Protein 5NTH (pdb70)

InterPro domains:
  IPR000819 Peptidase M17, leucyl aminopeptidase, C-terminal [PF00883] (215-531)
  IPR000819 Peptidase M17, leucyl aminopeptidase, C-terminal [PS00631] (386-393)
  IPR011356 Peptidase M17, leucine aminopeptidase/peptidase B [PR00481] (293-310)
  IPR011356 Peptidase M17, leucine aminopeptidase/peptidase B [PR00481] (382-402)
  IPR011356 Peptidase M17, leucine aminopeptidase/peptidase B [PR00481] (413-428)
  IPR011356 Peptidase M17, leucine aminopeptidase/peptidase B [PTHR11963] (51-537)
  IPR011356 Peptidase M17, leucine aminopeptidase/peptidase B [cd00433] (203-535)
  IPR041417 Probable aminopeptidase NPEPL1, N-terminal [PF18295] (46-168)

Nearest PDB structures (foldseek):
  5nth-assembly1_A  TM=1.002E+00  e=0.000E+00  Leishmania major
  5nsq-assembly1_F  TM=9.564E-01  e=1.082E-72  Trypanosoma brucei brucei TREU927
  5ntd-assembly1_G-2  TM=9.538E-01  e=1.295E-72  Trypanosoma brucei brucei
  5nsk-assembly1_E  TM=9.509E-01  e=1.668E-68  Trypanosoma brucei brucei TREU927
  5nsk-assembly1_F  TM=9.500E-01  e=1.237E-68  Trypanosoma brucei brucei TREU927

Radius of gyration: 23.36 Å; Cα contacts (8 Å, |Δi|>4): 1285; chains: 1; bounding box: 75×54×53 Å

Solvent-accessible surface area: 20310 Å² total; per-residue (Å²): 102,33,103,88,16,90,28,30,166,42,150,121,82,6,83,38,2,23,42,0,6,94,24,0,16,94,6,148,19,18,6,61,19,41,9,54,74,144,34,99,89,3,10,19,20,2,0,2,1,0,45,42,88,35,1,119,76,104,77,13,116,96,17,58,0,59,15,115,41,0,25,79,2,10,129,166,1,56,50,49,46,62,31,126,38,106,4,71,6,86,32,105,96,52,160,1,42,0,12,0,11,2,14,44,85,113,60,73,216,41,23,2,80,35,43,1,36,16,1,14,125,5,1,52,65,7,9,76,55,21,119,148,61,48,56,1,8,0,7,3,15,5,88,40,15,1,4,4,0,0,0,2,0,0,0,42,12,3,66,41,11,40,24,53,164,106,41,21,44,125,136,12,48,39,97,69,26,14,32,0,25,0,2,5,51,20,88,3,1,62,61,81,82,117,47,113,62,46,32,12,9,32,48,0,0,67,9,0,0,14,0,0,12,1,2,8,2,0,1,12,2,27,29,98,16,3,8,1,7,0,0,14,51,0,0,35,40,1,6,88,100,6,59,19,90,76,58,60,13,76,11,93,41,0,134,90,124,34,5,17,0,0,35,10,2,2,76,27,13,152,29,42,3,4,3,0,3,0,23,28,136,9,100,75,40,56,121,76,19,39,24,8,0,0,0,0,4,0,0,2,46,3,7,0,0,79,26,92,36,84,87,89,123,43,97,77,35,68,7,7,1,1,0,0,0,0,0,0,0,0,0,0,0,0,0,51,0,11,107,64,97,64,98,20,1,32,56,1,20,7,1,0,0,0,0,0,0,0,45,0,16,79,24,120,125,3,4,126,55,101,40,77,14,88,3,55,33,49,75,23,0,16,0,59,58,0,40,17,0,2,22,0,0,0,0,0,0,0,47,17,0,0,17,79,13,124,18,56,2,70,20,0,0,0,0,0,6,21,19,42,36,0,20,138,61,20,35,63,130,36,0,0,0,0,4,41,56,69,62,9,40,136,82,0,31,58,5,0,41,63,0,7,2,13,2,96,39,20,104,79,19,37,114,142,5,100,104,25,3,132,19,118,86,19,90,9,39,0,28,32,89,52,98,117,22,44,28,4,2,4,0,0,11,0,0,26,48,0,31,12,184,112,17,105,29,31,2,0,0,0,0,0,23,106,8,4,21,91,153,74,17,1,18,3,11,0,0,0,0,0,0,9,22,6,50,71,121

Foldseek 3Di:
DLVVFPADPDPVLSVLLVLLLVCLQPFFFQEAEDEQVPQQADFLEEEEEEALVQLLDPVVCPRQFDDVVVVVQNVPADAADKDWDWDCTPRDHDIHIYMYGHHHDDDDPQAFPRPLVSLLVRLLVRQPPAFFATEYEYEYEDDPLQLQSVLQSNLLNHQAQADPPPNCSVVSSGDDGYHYYYYYPDRQQPVQDADVHHGHHRVLSRLLSRLLRSLQVQLQDACSNNAQSSVVVSLVSLCVVLVWDKDKQWAVSCVVLFQFLLNQQFVPDSGTWMKMKTKDFQPLADPQAFEEEEEEEQACAQQFAVPGDDPVVRPSSNNQRNQVSLQSSLVSSQSVQSVVDSPQLNNHGMYMYIYGHHHRDYDDSHDDLQDWTQHSLRFIERENTSSQSRLRSLLNRQQCRQPVDPDHGQEYEYTGLGDPVQCVVPNQQAWEKAKPDVVLQVLLQVLCNSNVSGYDYFDHDLVQLCVQQDDPPTSGYSAGVDDPSRGVNNSVSSSVVSHDPNHDHMYIYINNNRNQADPSGGRSRNSSSSNSSSSPD

CATH classification: 3.40.50.10590 (+1 more: 3.40.630.10)

Secondary structure (DSSP, 8-state):
-TTT--S-S-HHHHHHHHHHHHHHHT---SEEE--GGG-----SEEEEEE-HHHHHSGGGGGSTT--HHHHHHHHH--TT-EEEEEE--TTSSS-EEEEEEEPPS---TTS-TT-HHHHHHHHHHHGGGPPTT--EEEEEE--TT-HHHHHHHHHTTSPPSB--GGGGGGGTTB---S-EEEEES--HHHH---BTTB---HHHHHHHHHHHHHHHHHHHS-TTTS-HHHHHHHHHHHHHHHT-EEEEEETHHHHHTT-HHHHHHHTTSSSPPEEEEEEEE-TT--TT-EEEEEEEEEEEEE--TTSPPPHHHHTTGGGGGHHHHHHHHHHHHHHHHHHH-TTTTTTEEEEEEEEEEEEE--STT---TT-EEE-TTS-EEE-S-TT--HHHHHHHHHHHHHHTSSS--SEEEEEE---SHHHHHHTTTSEEEEESSHHHHHHHHHHHHHHS--EEE----HHHHHTTS--SSSSEESS-SSSSS-HHHHHHHHHHTTS-TT--S-EEEEE-TTTTEETTEE--TTHHHHHHHHH--

Structure (mmCIF, N/CA/C/O backbone):
data_5NTH
#
_entry.id   5NTH
#
_cell.length_a   116.439
_cell.length_b   116.439
_cell.length_c   91.491
_cell.angle_alpha   90.00
_cell.angle_beta   90.00
_cell.angle_gamma   120.00
#
_symmetry.space_group_name_H-M   'P 3 2 1'
#
loop_
_entity.id
_entity.type
_entity.pdbx_description
1 polymer 'Putative aminopeptidase'
2 non-polymer 'BICARBONATE ION'
3 non-polymer 'MANGANESE (II) ION'
4 non-polymer ACTINONIN
5 water water
#
loop_
_atom_site.group_PDB
_atom_site.id
_atom_site.type_symbol
_atom_site.label_atom_id
_atom_site.label_alt_id
_atom_site.label_comp_id
_atom_site.label_asym_id
_atom_site.label_entity_id
_atom_site.label_seq_id
_atom_site.pdbx_PDB_ins_code
_atom_site.Cartn_x
_atom_site.Cartn_y
_atom_site.Cartn_z
_atom_site.occupancy
_atom_site.B_iso_or_equiv
_atom_site.auth_seq_id
_atom_site.auth_comp_id
_atom_site.auth_asym_id
_atom_site.auth_atom_id
_atom_site.pdbx_PDB_model_num
ATOM 1 N N . SER A 1 2 ? -34.823 94.874 1.444 1.00 76.33 3 SER A N 1
ATOM 2 C CA . SER A 1 2 ? -34.832 94.404 2.875 1.00 75.89 3 SER A CA 1
ATOM 3 C C . SER A 1 2 ? -35.843 95.194 3.689 1.00 77.59 3 SER A C 1
ATOM 4 O O . SER A 1 2 ? -36.760 94.611 4.272 1.00 76.70 3 SER A O 1
ATOM 7 N N . ALA A 1 3 ? -35.633 96.517 3.723 1.00 80.60 4 ALA A N 1
ATOM 8 C CA . ALA A 1 3 ? -36.566 97.499 4.324 1.00 78.32 4 ALA A CA 1
ATOM 9 C C . ALA A 1 3 ? -37.887 97.674 3.513 1.00 76.69 4 ALA A C 1
ATOM 10 O O . ALA A 1 3 ? -38.926 98.095 4.057 1.00 72.99 4 ALA A O 1
ATOM 12 N N . MET A 1 4 ? -37.823 97.344 2.221 1.00 76.50 5 MET A N 1
ATOM 13 C CA . MET A 1 4 ? -38.984 97.275 1.329 1.00 75.18 5 MET A CA 1
ATOM 14 C C . MET A 1 4 ? -39.643 95.867 1.284 1.00 73.55 5 MET A C 1
ATOM 15 O O . MET A 1 4 ? -40.844 95.760 1.006 1.00 73.12 5 MET A O 1
ATOM 17 N N . LYS A 1 5 ? -38.871 94.796 1.531 1.00 71.74 6 LYS A N 1
ATOM 18 C CA . LYS A 1 5 ? -39.438 93.418 1.633 1.00 71.23 6 LYS A CA 1
ATOM 19 C C . LYS A 1 5 ? -40.462 93.359 2.785 1.00 67.33 6 LYS A C 1
ATOM 20 O O . LYS A 1 5 ? -41.626 92.985 2.591 1.00 65.63 6 LYS A O 1
ATOM 22 N N . ARG A 1 6 ? -40.000 93.811 3.952 1.00 61.87 7 ARG A N 1
ATOM 23 C CA . ARG A 1 6 ? -40.736 93.814 5.219 1.00 54.98 7 ARG A CA 1
ATOM 24 C C . ARG A 1 6 ? -42.145 94.434 5.191 1.00 53.11 7 ARG A C 1
ATOM 25 O O . ARG A 1 6 ? -42.297 95.614 4.860 1.00 48.40 7 ARG A O 1
ATOM 33 N N . PRO A 1 7 ? -43.172 93.635 5.558 1.00 52.97 8 PRO A N 1
ATOM 34 C CA . PRO A 1 7 ? -44.530 94.181 5.710 1.00 51.57 8 PRO A CA 1
ATOM 35 C C . PRO A 1 7 ? -44.742 94.712 7.135 1.00 49.53 8 PRO A C 1
ATOM 36 O O . PRO A 1 7 ? -45.399 94.057 7.960 1.00 50.47 8 PRO A O 1
ATOM 40 N N . ARG A 1 8 ? -44.165 95.880 7.418 1.00 47.45 9 ARG A N 1
ATOM 41 C CA . ARG A 1 8 ? -44.212 96.472 8.775 1.00 45.99 9 ARG A CA 1
ATOM 42 C C . ARG A 1 8 ? -44.834 97.886 8.815 1.00 45.42 9 ARG A C 1
ATOM 43 O O . ARG A 1 8 ? -46.067 98.013 8.819 1.00 44.10 9 ARG A O 1
ATOM 51 N N . SER A 1 9 ? -44.007 98.937 8.870 1.00 47.42 10 SER A N 1
ATOM 52 C CA . SER A 1 9 ? -44.517 100.316 8.940 1.00 48.76 10 SER A CA 1
ATOM 53 C C . SER A 1 9 ? -44.609 100.950 7.550 1.00 53.13 10 SER A C 1
ATOM 54 O O . SER A 1 9 ? -44.052 100.449 6.561 1.00 50.36 10 SER A O 1
ATOM 57 N N . ASN A 1 10 ? -45.312 102.084 7.535 1.00 61.82 11 ASN A N 1
ATOM 58 C CA . ASN A 1 10 ? -45.564 102.931 6.363 1.00 61.42 11 ASN A CA 1
ATOM 59 C C . ASN A 1 10 ? -44.438 103.983 6.124 1.00 56.83 11 ASN A C 1
ATOM 60 O O . ASN A 1 10 ? -44.679 105.029 5.526 1.00 57.72 11 ASN A O 1
ATOM 65 N N . SER A 1 11 ? -43.214 103.682 6.567 1.00 52.28 12 SER A N 1
ATOM 66 C CA . SER A 1 11 ? -42.162 104.692 6.783 1.00 52.04 12 SER A CA 1
ATOM 67 C C . SER A 1 11 ? -40.716 104.223 6.470 1.00 53.46 12 SER A C 1
ATOM 68 O O . SER A 1 11 ? -40.201 103.285 7.073 1.00 54.87 12 SER A O 1
ATOM 71 N N . ILE A 1 12 ? -40.057 104.948 5.575 1.00 52.78 13 ILE A N 1
ATOM 72 C CA . ILE A 1 12 ? -38.715 104.612 5.091 1.00 53.64 13 ILE A CA 1
ATOM 73 C C . ILE A 1 12 ? -37.694 104.657 6.242 1.00 50.70 13 ILE A C 1
ATOM 74 O O . ILE A 1 12 ? -36.828 103.791 6.363 1.00 47.61 13 ILE A O 1
ATOM 79 N N . VAL A 1 13 ? -37.818 105.673 7.084 1.00 49.05 14 VAL A N 1
ATOM 80 C CA . VAL A 1 13 ? -36.840 105.941 8.146 1.00 50.54 14 VAL A CA 1
ATOM 81 C C . VAL A 1 13 ? -36.904 104.878 9.231 1.00 49.32 14 VAL A C 1
ATOM 82 O O . VAL A 1 13 ? -35.886 104.308 9.624 1.00 48.12 14 VAL A O 1
ATOM 86 N N . GLU A 1 14 ? -38.112 104.652 9.733 1.00 49.66 15 GLU A N 1
ATOM 87 C CA . GLU A 1 14 ? -38.365 103.640 10.752 1.00 47.71 15 GLU A CA 1
ATOM 88 C C . GLU A 1 14 ? -37.887 102.282 10.219 1.00 46.16 15 GLU A C 1
ATOM 89 O O . GLU A 1 14 ? -37.194 101.545 10.922 1.00 46.42 15 GLU A O 1
ATOM 95 N N . GLU A 1 15 ? -38.212 101.990 8.958 1.00 43.51 16 GLU A N 1
ATOM 96 C CA . GLU A 1 15 ? -37.871 100.708 8.362 1.00 41.37 16 GLU A CA 1
ATOM 97 C C . GLU A 1 15 ? -36.398 100.544 8.120 1.00 40.54 16 GLU A C 1
ATOM 98 O O . GLU A 1 15 ? -35.900 99.425 8.159 1.00 42.59 16 GLU A O 1
ATOM 104 N N . THR A 1 16 ? -35.706 101.641 7.843 1.00 39.87 17 THR A N 1
ATOM 105 C CA . THR A 1 16 ? -34.256 101.614 7.632 1.00 39.36 17 THR A CA 1
ATOM 106 C C . THR A 1 16 ? -33.569 101.284 8.947 1.00 38.74 17 THR A C 1
ATOM 107 O O . THR A 1 16 ? -32.647 100.488 8.977 1.00 38.65 17 THR A O 1
ATOM 111 N N . ALA A 1 17 ? -34.031 101.889 10.035 1.00 38.84 18 ALA A N 1
ATOM 112 C CA . ALA A 1 17 ? -33.459 101.614 11.351 1.00 39.00 18 ALA A CA 1
ATOM 113 C C . ALA A 1 17 ? -33.789 100.221 11.880 1.00 39.17 18 ALA A C 1
ATOM 114 O O . ALA A 1 17 ? -32.987 99.680 12.624 1.00 40.01 18 ALA A O 1
ATOM 116 N N . VAL A 1 18 ? -34.949 99.650 11.540 1.00 39.41 19 VAL A N 1
ATOM 117 C CA . VAL A 1 18 ? -35.248 98.272 11.972 1.00 40.18 19 VAL A CA 1
ATOM 118 C C . VAL A 1 18 ? -34.319 97.306 11.241 1.00 39.66 19 VAL A C 1
ATOM 119 O O . VAL A 1 18 ? -33.865 96.328 11.839 1.00 40.35 19 VAL A O 1
ATOM 123 N N . SER A 1 19 ? -34.014 97.594 9.969 1.00 39.09 20 SER A N 1
ATOM 124 C CA . SER A 1 19 ? -33.084 96.743 9.167 1.00 38.17 20 SER A CA 1
ATOM 125 C C . SER A 1 19 ? -31.696 96.637 9.805 1.00 36.05 20 SER A C 1
ATOM 126 O O . SER A 1 19 ? -31.077 95.574 9.781 1.00 37.01 20 SER A O 1
ATOM 129 N N . ALA A 1 20 ? -31.251 97.736 10.395 1.00 34.18 21 ALA A N 1
ATOM 130 C CA . ALA A 1 20 ? -30.011 97.782 11.170 1.00 34.05 21 ALA A CA 1
ATOM 131 C C . ALA A 1 20 ? -30.129 97.072 12.503 1.00 33.38 21 ALA A C 1
ATOM 132 O O . ALA A 1 20 ? -29.191 96.387 12.909 1.00 37.09 21 ALA A O 1
ATOM 134 N N . TYR A 1 21 ? -31.245 97.257 13.199 1.00 31.54 22 TYR A N 1
ATOM 135 C CA . TYR A 1 21 ? -31.498 96.524 14.445 1.00 30.88 22 TYR A CA 1
ATOM 136 C C . TYR A 1 21 ? -31.477 95.015 14.198 1.00 32.31 22 TYR A C 1
ATOM 137 O O . TYR A 1 21 ? -30.936 94.248 15.006 1.00 33.76 22 TYR A O 1
ATOM 146 N N . VAL A 1 22 ? -32.063 94.592 13.084 1.00 32.97 23 VAL A N 1
ATOM 147 C CA . VAL A 1 22 ? -32.071 93.177 12.727 1.00 32.75 23 VAL A CA 1
ATOM 148 C C . VAL A 1 22 ? -30.637 92.693 12.617 1.00 33.16 23 VAL A C 1
ATOM 149 O O . VAL A 1 22 ? -30.269 91.712 13.256 1.00 33.14 23 VAL A O 1
ATOM 153 N N . GLN A 1 23 ? -29.816 93.422 11.866 1.00 33.23 24 GLN A N 1
ATOM 154 C CA . GLN A 1 23 ? -28.403 93.049 11.692 1.00 33.45 24 GLN A CA 1
ATOM 155 C C . GLN A 1 23 ? -27.650 92.859 12.987 1.00 32.35 24 GLN A C 1
ATOM 156 O O . GLN A 1 23 ? -26.831 91.934 13.104 1.00 32.64 24 GLN A O 1
ATOM 162 N N . THR A 1 24 ? -27.917 93.720 13.956 1.00 31.36 25 THR A N 1
ATOM 163 C CA . THR A 1 24 ? -27.168 93.657 15.206 1.00 31.54 25 THR A CA 1
ATOM 164 C C . THR A 1 24 ? -27.551 92.376 15.918 1.00 31.91 25 THR A C 1
ATOM 165 O O . THR A 1 24 ? -26.728 91.767 16.602 1.00 33.29 25 THR A O 1
ATOM 169 N N . CYS A 1 25 ? -28.807 91.979 15.730 1.00 31.99 26 CYS A N 1
ATOM 170 C CA . CYS A 1 25 ? -29.337 90.729 16.260 1.00 32.09 26 CYS A CA 1
ATOM 171 C C . CYS A 1 25 ? -28.910 89.459 15.506 1.00 31.18 26 CYS A C 1
ATOM 172 O O . CYS A 1 25 ? -28.613 88.447 16.127 1.00 29.76 26 CYS A O 1
ATOM 175 N N . THR A 1 26 ? -28.909 89.508 14.179 1.00 31.40 27 THR A N 1
ATOM 176 C CA . THR A 1 26 ? -28.531 88.343 13.385 1.00 32.67 27 THR A CA 1
ATOM 177 C C . THR A 1 26 ? -27.018 88.057 13.337 1.00 32.38 27 THR A C 1
ATOM 178 O O . THR A 1 26 ? -26.652 86.921 13.189 1.00 33.50 27 THR A O 1
ATOM 182 N N . ASN A 1 27 ? -26.154 89.057 13.463 1.00 31.68 28 ASN A N 1
ATOM 183 C CA . ASN A 1 27 ? -24.711 88.806 13.570 1.00 32.10 28 ASN A CA 1
ATOM 184 C C . ASN A 1 27 ? -24.167 88.904 14.990 1.00 30.78 28 ASN A C 1
ATOM 185 O O . ASN A 1 27 ? -22.955 88.990 15.193 1.00 30.56 28 ASN A O 1
ATOM 190 N N . PHE A 1 28 ? -25.043 88.872 15.982 1.00 29.29 29 PHE A N 1
ATOM 191 C CA . PHE A 1 28 ? -24.625 89.107 17.353 1.00 27.70 29 PHE A CA 1
ATOM 192 C C . PHE A 1 28 ? -23.495 88.185 17.798 1.00 28.99 29 PHE A C 1
ATOM 193 O O . PHE A 1 28 ? -23.549 86.990 17.555 1.00 29.78 29 PHE A O 1
ATOM 201 N N . LYS A 1 29 ? -22.489 88.748 18.456 1.00 30.52 30 LYS A N 1
ATOM 202 C CA . LYS A 1 29 ? -21.526 87.968 19.218 1.00 32.69 30 LYS A CA 1
ATOM 203 C C . LYS A 1 29 ? -21.403 88.500 20.617 1.00 30.48 30 LYS A C 1
ATOM 204 O O . LYS A 1 29 ? -21.441 89.706 20.841 1.00 29.48 30 LYS A O 1
ATOM 210 N N . SER A 1 30 ? -21.197 87.608 21.575 1.00 28.37 31 SER A N 1
ATOM 211 C CA . SER A 1 30 ? -20.956 88.072 22.925 1.00 27.00 31 SER A CA 1
ATOM 212 C C . SER A 1 30 ? -19.675 88.905 22.933 1.00 27.04 31 SER A C 1
ATOM 213 O O . SER A 1 30 ? -18.970 89.017 21.925 1.00 26.16 31 SER A O 1
ATOM 216 N N . ASN A 1 31 ? -19.388 89.495 24.076 1.00 26.91 32 ASN A N 1
ATOM 217 C CA . ASN A 1 31 ? -18.147 90.210 24.245 1.00 27.77 32 ASN A CA 1
ATOM 218 C C . ASN A 1 31 ? -17.376 89.589 25.357 1.00 27.09 32 ASN A C 1
ATOM 219 O O . ASN A 1 31 ? -16.719 90.284 26.135 1.00 25.90 32 ASN A O 1
ATOM 224 N N . VAL A 1 32 ? -17.502 88.269 25.436 1.00 27.47 33 VAL A N 1
ATOM 225 C CA . VAL A 1 32 ? -16.788 87.474 26.401 1.00 27.39 33 VAL A CA 1
ATOM 226 C C . VAL A 1 32 ? -15.815 86.549 25.673 1.00 27.47 33 VAL A C 1
ATOM 227 O O . VAL A 1 32 ? -16.135 85.930 24.648 1.00 27.40 33 VAL A O 1
ATOM 231 N N . THR A 1 33 ? -14.611 86.477 26.220 1.00 27.08 34 THR A N 1
ATOM 232 C CA . THR A 1 33 ? -13.600 85.570 25.745 1.00 26.29 34 THR A CA 1
ATOM 233 C C . THR A 1 33 ? -13.088 84.776 26.923 1.00 25.93 34 THR A C 1
ATOM 234 O O . THR A 1 33 ? -13.265 85.152 28.094 1.00 24.63 34 THR A O 1
ATOM 238 N N . PHE A 1 34 ? -12.429 83.677 26.609 1.00 26.02 35 PHE A N 1
ATOM 239 C CA . PHE A 1 34 ? -11.783 82.909 27.642 1.00 26.63 35 PHE A CA 1
ATOM 240 C C . PHE A 1 34 ? -10.314 82.760 27.278 1.00 27.74 35 PHE A C 1
ATOM 241 O O . PHE A 1 34 ? -9.959 82.679 26.101 1.00 28.20 35 PHE A O 1
ATOM 249 N N . THR A 1 35 ? -9.462 82.732 28.292 1.00 28.10 36 THR A N 1
ATOM 250 C CA . THR A 1 35 ? -8.026 82.569 28.090 1.00 27.74 36 THR A CA 1
ATOM 251 C C . THR A 1 35 ? -7.547 81.485 29.034 1.00 27.49 36 THR A C 1
ATOM 252 O O . THR A 1 35 ? -7.893 81.477 30.211 1.00 28.63 36 THR A O 1
ATOM 256 N N . ASP A 1 36 ? -6.721 80.587 28.528 1.00 26.50 37 ASP A N 1
ATOM 257 C CA . ASP A 1 36 ? -6.265 79.458 29.310 1.00 25.98 37 ASP A CA 1
ATOM 258 C C . ASP A 1 36 ? -5.342 79.977 30.416 1.00 25.80 37 ASP A C 1
ATOM 259 O O . ASP A 1 36 ? -4.355 80.608 30.107 1.00 25.79 37 ASP A O 1
ATOM 264 N N . ILE A 1 37 ? -5.648 79.741 31.692 1.00 26.24 38 ILE A N 1
ATOM 265 C CA . ILE A 1 37 ? -4.859 80.364 32.787 1.00 27.06 38 ILE A CA 1
ATOM 266 C C . ILE A 1 37 ? -3.374 80.062 32.682 1.00 28.76 38 ILE A C 1
ATOM 267 O O . ILE A 1 37 ? -2.526 80.828 33.159 1.00 30.69 38 ILE A O 1
ATOM 272 N N . SER A 1 38 ? -3.045 78.938 32.060 1.00 29.73 39 SER A N 1
ATOM 273 C CA . SER A 1 38 ? -1.645 78.567 31.911 1.00 29.78 39 SER A CA 1
ATOM 274 C C . SER A 1 38 ? -0.922 79.385 30.806 1.00 29.56 39 SER A C 1
ATOM 275 O O . SER A 1 38 ? 0.291 79.229 30.642 1.00 28.83 39 SER A O 1
ATOM 278 N N . LYS A 1 39 ? -1.650 80.229 30.069 1.00 29.23 40 LYS A N 1
ATOM 279 C CA . LYS A 1 39 ? -1.079 81.051 28.981 1.00 29.71 40 LYS A CA 1
ATOM 280 C C . LYS A 1 39 ? -1.331 82.570 29.069 1.00 29.21 40 LYS A C 1
ATOM 281 O O . LYS A 1 39 ? -1.256 83.276 28.059 1.00 26.69 40 LYS A O 1
ATOM 287 N N . VAL A 1 40 ? -1.605 83.054 30.281 1.00 30.14 41 VAL A N 1
ATOM 288 C CA . VAL A 1 40 ? -1.723 84.478 30.550 1.00 30.66 41 VAL A CA 1
ATOM 289 C C . VAL A 1 40 ? -0.338 85.077 30.445 1.00 30.50 41 VAL A C 1
ATOM 290 O O . VAL A 1 40 ? 0.554 84.687 31.196 1.00 29.95 41 VAL A O 1
ATOM 294 N N . SER A 1 41 ? -0.194 86.020 29.514 1.00 31.09 42 SER A N 1
ATOM 295 C CA . SER A 1 41 ? 1.054 86.799 29.291 1.00 31.80 42 SER A CA 1
ATOM 296 C C . SER A 1 41 ? 0.853 88.311 29.454 1.00 32.64 42 SER A C 1
ATOM 297 O O . SER A 1 41 ? 1.802 89.048 29.691 1.00 32.73 42 SER A O 1
ATOM 300 N N . CYS A 1 42 ? -0.369 88.790 29.318 1.00 34.51 43 CYS A N 1
ATOM 301 C CA . CYS A 1 42 ? -0.633 90.158 29.689 1.00 36.72 43 CYS A CA 1
ATOM 302 C C . CYS A 1 42 ? -1.842 90.321 30.613 1.00 33.96 43 CYS A C 1
ATOM 303 O O . CYS A 1 42 ? -2.674 89.443 30.755 1.00 32.31 43 CYS A O 1
ATOM 306 N N . VAL A 1 43 ? -1.888 91.470 31.268 1.00 32.58 44 VAL A N 1
ATOM 307 C CA . VAL A 1 43 ? -2.940 91.788 32.215 1.00 30.89 44 VAL A CA 1
ATOM 308 C C . VAL A 1 43 ? -3.659 93.026 31.755 1.00 28.65 44 VAL A C 1
ATOM 309 O O . VAL A 1 43 ? -3.055 93.985 31.305 1.00 28.74 44 VAL A O 1
ATOM 313 N N . ALA A 1 44 ? -4.965 93.005 31.933 1.00 27.19 45 ALA A N 1
ATOM 314 C CA . ALA A 1 44 ? -5.833 94.020 31.411 1.00 25.86 45 ALA A CA 1
ATOM 315 C C . ALA A 1 44 ? -5.791 95.259 32.275 1.00 25.23 45 ALA A C 1
ATOM 316 O O . ALA A 1 44 ? -5.324 95.226 33.430 1.00 24.40 45 ALA A O 1
ATOM 318 N N . TYR A 1 45 ? -6.340 96.330 31.693 1.00 24.67 46 TYR A N 1
ATOM 319 C CA . TYR A 1 45 ? -6.436 97.611 32.326 1.00 24.33 46 TYR A CA 1
ATOM 320 C C . TYR A 1 45 ? -7.171 97.429 33.672 1.00 25.03 46 TYR A C 1
ATOM 321 O O . TYR A 1 45 ? -6.824 98.037 34.671 1.00 25.09 46 TYR A O 1
ATOM 323 N N . HIS A 1 46 ? -8.172 96.541 33.691 1.00 25.74 47 HIS A N 1
ATOM 324 C CA . HIS A 1 46 ? -8.958 96.213 34.908 1.00 25.64 47 HIS A CA 1
ATOM 325 C C . HIS A 1 46 ? -8.993 94.707 35.142 1.00 24.50 47 HIS A C 1
ATOM 326 O O . HIS A 1 46 ? -9.052 93.918 34.183 1.00 23.51 47 HIS A O 1
ATOM 333 N N . VAL A 1 47 ? -8.964 94.331 36.424 1.00 23.59 48 VAL A N 1
ATOM 334 C CA . VAL A 1 47 ? -8.908 92.948 36.830 1.00 22.87 48 VAL A CA 1
ATOM 335 C C . VAL A 1 47 ? -9.870 92.713 37.974 1.00 23.12 48 VAL A C 1
ATOM 336 O O . VAL A 1 47 ? -9.892 93.467 38.924 1.00 23.25 48 VAL A O 1
ATOM 340 N N . LEU A 1 48 ? -10.635 91.633 37.869 1.00 23.84 49 LEU A N 1
ATOM 341 C CA . LEU A 1 48 ? -11.476 91.161 38.932 1.00 24.75 49 LEU A CA 1
ATOM 342 C C . LEU A 1 48 ? -11.060 89.742 39.334 1.00 25.50 49 LEU A C 1
ATOM 343 O O . LEU A 1 48 ? -10.875 88.855 38.488 1.00 25.52 49 LEU A O 1
ATOM 348 N N . LEU A 1 49 ? -10.968 89.538 40.638 1.00 25.91 50 LEU A N 1
ATOM 349 C CA . LEU A 1 49 ? -10.645 88.263 41.193 1.00 26.40 50 LEU A CA 1
ATOM 350 C C . LEU A 1 49 ? -11.774 87.892 42.120 1.00 26.90 50 LEU A C 1
ATOM 351 O O . LEU A 1 49 ? -12.117 88.658 43.030 1.00 26.75 50 LEU A O 1
ATOM 356 N N . VAL A 1 50 ? -12.348 86.712 41.895 1.00 27.08 51 VAL A N 1
ATOM 357 C CA . VAL A 1 50 ? -13.541 86.325 42.604 1.00 26.83 51 VAL A CA 1
ATOM 358 C C . VAL A 1 50 ? -13.511 84.847 42.850 1.00 27.06 51 VAL A C 1
ATOM 359 O O . VAL A 1 50 ? -13.304 84.048 41.925 1.00 26.89 51 VAL A O 1
ATOM 363 N N . GLY A 1 51 ? -13.723 84.494 44.113 1.00 27.34 52 GLY A N 1
ATOM 364 C CA . GLY A 1 51 ? -13.778 83.106 44.497 1.00 27.40 52 GLY A CA 1
ATOM 365 C C . GLY A 1 51 ? -14.103 82.925 45.952 1.00 28.11 52 GLY A C 1
ATOM 366 O O . GLY A 1 51 ? -14.107 83.875 46.728 1.00 27.62 52 GLY A O 1
ATOM 367 N N . ALA A 1 52 ? -14.403 81.678 46.296 1.00 29.96 53 ALA A N 1
ATOM 368 C CA . ALA A 1 52 ? -14.454 81.208 47.678 1.00 31.19 53 ALA A CA 1
ATOM 369 C C . ALA A 1 52 ? -13.275 81.752 48.461 1.00 31.82 53 ALA A C 1
ATOM 370 O O . ALA A 1 52 ? -12.154 81.725 47.962 1.00 30.75 53 ALA A O 1
ATOM 372 N N . LEU A 1 53 ? -13.512 82.188 49.689 1.00 34.04 54 LEU A N 1
ATOM 373 C CA . LEU A 1 53 ? -12.419 82.662 50.530 1.00 36.80 54 LEU A CA 1
ATOM 374 C C . LEU A 1 53 ? -11.244 81.680 50.688 1.00 38.40 54 LEU A C 1
ATOM 375 O O . LEU A 1 53 ? -10.094 82.107 50.551 1.00 40.18 54 LEU A O 1
ATOM 380 N N . GLU A 1 54 ? -11.505 80.393 50.954 1.00 38.60 55 GLU A N 1
ATOM 381 C CA . GLU A 1 54 ? -10.409 79.381 50.957 1.00 38.37 55 GLU A CA 1
ATOM 382 C C . GLU A 1 54 ? -9.523 79.533 49.711 1.00 37.75 55 GLU A C 1
ATOM 383 O O . GLU A 1 54 ? -8.315 79.678 49.825 1.00 36.73 55 GLU A O 1
ATOM 385 N N . GLN A 1 55 ? -10.150 79.537 48.533 1.00 39.01 56 GLN A N 1
ATOM 386 C CA . GLN A 1 55 ? -9.421 79.458 47.266 1.00 39.17 56 GLN A CA 1
ATOM 387 C C . GLN A 1 55 ? -8.658 80.753 47.027 1.00 41.14 56 GLN A C 1
ATOM 388 O O . GLN A 1 55 ? -7.532 80.723 46.524 1.00 44.42 56 GLN A O 1
ATOM 390 N N . LEU A 1 56 ? -9.237 81.886 47.428 1.00 40.04 57 LEU A N 1
ATOM 391 C CA . LEU A 1 56 ? -8.548 83.164 47.285 1.00 38.77 57 LEU A CA 1
ATOM 392 C C . LEU A 1 56 ? -7.280 83.270 48.109 1.00 40.04 57 LEU A C 1
ATOM 393 O O . LEU A 1 56 ? -6.339 83.918 47.673 1.00 38.87 57 LEU A O 1
ATOM 398 N N . ARG A 1 57 ? -7.263 82.658 49.290 1.00 42.89 58 ARG A N 1
ATOM 399 C CA . ARG A 1 57 ? -6.116 82.775 50.220 1.00 46.47 58 ARG A CA 1
ATOM 400 C C . ARG A 1 57 ? -5.007 81.742 50.006 1.00 47.42 58 ARG A C 1
ATOM 401 O O . ARG A 1 57 ? -3.940 81.807 50.651 1.00 43.66 58 ARG A O 1
ATOM 409 N N . ASP A 1 58 ? -5.280 80.804 49.102 1.00 48.67 59 ASP A N 1
ATOM 410 C CA . ASP A 1 58 ? -4.313 79.816 48.653 1.00 51.87 59 ASP A CA 1
ATOM 411 C C . ASP A 1 58 ? -3.064 80.469 48.062 1.00 54.34 59 ASP A C 1
ATOM 412 O O . ASP A 1 58 ? -3.142 81.546 47.459 1.00 49.03 59 ASP A O 1
ATOM 417 N N . ASN A 1 59 ? -1.932 79.783 48.240 1.00 58.62 60 ASN A N 1
ATOM 418 C CA . ASN A 1 59 ? -0.628 80.200 47.690 1.00 61.94 60 ASN A CA 1
ATOM 419 C C . ASN A 1 59 ? -0.501 79.955 46.191 1.00 59.17 60 ASN A C 1
ATOM 420 O O . ASN A 1 59 ? 0.356 80.534 45.535 1.00 59.81 60 ASN A O 1
ATOM 425 N N . SER A 1 60 ? -1.325 79.055 45.670 1.00 57.29 61 SER A N 1
ATOM 426 C CA . SER A 1 60 ? -1.522 78.887 44.222 1.00 57.36 61 SER A CA 1
ATOM 427 C C . SER A 1 60 ? -1.745 80.238 43.452 1.00 57.29 61 SER A C 1
ATOM 428 O O . SER A 1 60 ? -1.352 80.361 42.271 1.00 56.90 61 SER A O 1
ATOM 431 N N . LEU A 1 61 ? -2.358 81.230 44.116 1.00 51.36 62 LEU A N 1
ATOM 432 C CA . LEU A 1 61 ? -2.644 82.532 43.485 1.00 48.17 62 LEU A CA 1
ATOM 433 C C . LEU A 1 61 ? -1.465 83.446 43.293 1.00 46.57 62 LEU A C 1
ATOM 434 O O . LEU A 1 61 ? -1.532 84.322 42.441 1.00 46.65 62 LEU A O 1
ATOM 439 N N . LYS A 1 62 ? -0.379 83.242 44.031 1.00 43.03 63 LYS A N 1
ATOM 440 C CA . LYS A 1 62 ? 0.810 84.108 43.888 1.00 41.74 63 LYS A CA 1
ATOM 441 C C . LYS A 1 62 ? 1.436 84.069 42.473 1.00 37.85 63 LYS A C 1
ATOM 442 O O . LYS A 1 62 ? 2.236 84.928 42.109 1.00 37.31 63 LYS A O 1
ATOM 448 N N . SER A 1 63 ? 1.039 83.078 41.687 1.00 35.57 64 SER A N 1
ATOM 449 C CA . SER A 1 63 ? 1.451 82.909 40.292 1.00 34.64 64 SER A CA 1
ATOM 450 C C . SER A 1 63 ? 0.759 83.859 39.349 1.00 32.79 64 SER A C 1
ATOM 451 O O . SER A 1 63 ? 1.295 84.163 38.295 1.00 31.51 64 SER A O 1
ATOM 454 N N . VAL A 1 64 ? -0.465 84.270 39.674 1.00 31.37 65 VAL A N 1
ATOM 455 C CA . VAL A 1 64 ? -1.235 85.042 38.725 1.00 30.22 65 VAL A CA 1
ATOM 456 C C . VAL A 1 64 ? -0.407 86.300 38.487 1.00 29.68 65 VAL A C 1
ATOM 457 O O . VAL A 1 64 ? 0.238 86.834 39.384 1.00 27.52 65 VAL A O 1
ATOM 461 N N . LEU A 1 65 ? -0.455 86.756 37.255 1.00 30.55 66 LEU A N 1
ATOM 462 C CA . LEU A 1 65 ? 0.473 87.711 36.744 1.00 31.81 66 LEU A CA 1
ATOM 463 C C . LEU A 1 65 ? 0.261 89.135 37.266 1.00 33.06 66 LEU A C 1
ATOM 464 O O . LEU A 1 65 ? 1.067 90.034 36.998 1.00 37.67 66 LEU A O 1
ATOM 469 N N . PHE A 1 66 ? -0.809 89.361 38.020 1.00 31.30 67 PHE A N 1
ATOM 470 C CA . PHE A 1 66 ? -1.073 90.664 38.616 1.00 29.61 67 PHE A CA 1
ATOM 471 C C . PHE A 1 66 ? -0.822 90.589 40.122 1.00 29.87 67 PHE A C 1
ATOM 472 O O . PHE A 1 66 ? -1.236 91.477 40.873 1.00 29.14 67 PHE A O 1
ATOM 480 N N . TYR A 1 67 ? -0.146 89.541 40.585 1.00 31.54 68 TYR A N 1
ATOM 481 C CA . TYR A 1 67 ? 0.145 89.459 42.021 1.00 33.41 68 TYR A CA 1
ATOM 482 C C . TYR A 1 67 ? 1.156 90.521 42.284 1.00 34.77 68 TYR A C 1
ATOM 483 O O . TYR A 1 67 ? 2.015 90.770 41.447 1.00 35.45 68 TYR A O 1
ATOM 492 N N . CYS A 1 68 ? 1.006 91.171 43.425 1.00 36.43 69 CYS A N 1
ATOM 493 C CA . CYS A 1 68 ? 1.909 92.231 43.868 1.00 36.78 69 CYS A CA 1
ATOM 494 C C . CYS A 1 68 ? 1.488 92.565 45.298 1.00 36.79 69 CYS A C 1
ATOM 495 O O . CYS A 1 68 ? 0.496 92.013 45.790 1.00 36.21 69 CYS A O 1
ATOM 498 N N . PRO A 1 69 ? 2.256 93.420 45.992 1.00 38.17 70 PRO A N 1
ATOM 499 C CA . PRO A 1 69 ? 1.975 93.601 47.425 1.00 39.21 70 PRO A CA 1
ATOM 500 C C . PRO A 1 69 ? 0.608 94.228 47.752 1.00 38.76 70 PRO A C 1
ATOM 501 O O . PRO A 1 69 ? -0.016 93.803 48.721 1.00 41.34 70 PRO A O 1
ATOM 505 N N . ALA A 1 70 ? 0.151 95.205 46.963 1.00 36.07 71 ALA A N 1
ATOM 506 C CA . ALA A 1 70 ? -1.145 95.840 47.227 1.00 34.71 71 ALA A CA 1
ATOM 507 C C . ALA A 1 70 ? -2.263 94.814 47.050 1.00 34.31 71 ALA A C 1
ATOM 508 O O . ALA A 1 70 ? -3.254 94.812 47.796 1.00 33.71 71 ALA A O 1
ATOM 510 N N . VAL A 1 71 ? -2.081 93.927 46.074 1.00 32.74 72 VAL A N 1
ATOM 511 C CA . VAL A 1 71 ? -3.058 92.887 45.825 1.00 31.29 72 VAL A CA 1
ATOM 512 C C . VAL A 1 71 ? -3.027 91.915 46.970 1.00 30.61 72 VAL A C 1
ATOM 513 O O . VAL A 1 71 ? -4.053 91.504 47.450 1.00 30.68 72 VAL A O 1
ATOM 517 N N . ALA A 1 72 ? -1.839 91.558 47.409 1.00 30.92 73 ALA A N 1
ATOM 518 C CA . ALA A 1 72 ? -1.690 90.652 48.553 1.00 31.15 73 ALA A CA 1
ATOM 519 C C . ALA A 1 72 ? -2.434 91.205 49.761 1.00 30.72 73 ALA A C 1
ATOM 520 O O . ALA A 1 72 ? -3.070 90.459 50.500 1.00 30.52 73 ALA A O 1
ATOM 522 N N . GLU A 1 73 ? -2.360 92.520 49.926 1.00 30.29 74 GLU A N 1
ATOM 523 C CA . GLU A 1 73 ? -2.992 93.185 51.046 1.00 30.77 74 GLU A CA 1
ATOM 524 C C . GLU A 1 73 ? -4.511 93.145 50.923 1.00 30.42 74 GLU A C 1
ATOM 525 O O . GLU A 1 73 ? -5.237 92.967 51.917 1.00 30.27 74 GLU A O 1
ATOM 531 N N . ALA A 1 74 ? -4.992 93.325 49.708 1.00 29.90 75 ALA A N 1
ATOM 532 C CA . ALA A 1 74 ? -6.410 93.203 49.465 1.00 31.16 75 ALA A CA 1
ATOM 533 C C . ALA A 1 74 ? -6.926 91.805 49.878 1.00 32.43 75 ALA A C 1
ATOM 534 O O . ALA A 1 74 ? -8.029 91.680 50.411 1.00 31.73 75 ALA A O 1
ATOM 536 N N . LEU A 1 75 ? -6.102 90.769 49.667 1.00 33.13 76 LEU A N 1
ATOM 537 C CA . LEU A 1 75 ? -6.477 89.427 50.028 1.00 32.85 76 LEU A CA 1
ATOM 538 C C . LEU A 1 75 ? -6.452 89.215 51.523 1.00 34.90 76 LEU A C 1
ATOM 539 O O . LEU A 1 75 ? -7.226 88.387 52.003 1.00 38.91 76 LEU A O 1
ATOM 544 N N . GLN A 1 76 ? -5.633 89.965 52.270 1.00 35.15 77 GLN A N 1
ATOM 545 C CA . GLN A 1 76 ? -5.701 89.899 53.743 1.00 35.87 77 GLN A CA 1
ATOM 546 C C . GLN A 1 76 ? -6.988 90.513 54.276 1.00 35.81 77 GLN A C 1
ATOM 547 O O . GLN A 1 76 ? -7.406 90.171 55.392 1.00 35.42 77 GLN A O 1
ATOM 553 N N . ARG A 1 77 ? -7.597 91.418 53.504 1.00 34.85 78 ARG A N 1
ATOM 554 C CA . ARG A 1 77 ? -8.698 92.249 54.017 1.00 35.41 78 ARG A CA 1
ATOM 555 C C . ARG A 1 77 ? -10.081 91.825 53.603 1.00 35.75 78 ARG A C 1
ATOM 556 O O . ARG A 1 77 ? -11.053 92.143 54.286 1.00 37.21 78 ARG A O 1
ATOM 564 N N . VAL A 1 78 ? -10.177 91.196 52.442 1.00 36.25 79 VAL A N 1
ATOM 565 C CA . VAL A 1 78 ? -11.423 90.642 51.981 1.00 37.53 79 VAL A CA 1
ATOM 566 C C . VAL A 1 78 ? -11.880 89.621 53.036 1.00 37.75 79 VAL A C 1
ATOM 567 O O . VAL A 1 78 ? -11.072 88.844 53.546 1.00 38.29 79 VAL A O 1
ATOM 571 N N . LYS A 1 79 ? -13.153 89.708 53.406 1.00 37.30 80 LYS A N 1
ATOM 572 C CA . LYS A 1 79 ? -13.820 88.731 54.263 1.00 37.25 80 LYS A CA 1
ATOM 573 C C . LYS A 1 79 ? -14.926 88.068 53.390 1.00 37.50 80 LYS A C 1
ATOM 574 O O . LYS A 1 79 ? -15.311 88.645 52.350 1.00 38.72 80 LYS A O 1
ATOM 576 N N . ALA A 1 80 ? -15.421 86.884 53.774 1.00 35.53 81 ALA A N 1
ATOM 577 C CA . ALA A 1 80 ? -16.568 86.246 53.067 1.00 35.34 81 ALA A CA 1
ATOM 578 C C . ALA A 1 80 ? -17.690 87.225 52.750 1.00 34.92 81 ALA A C 1
ATOM 579 O O . ALA A 1 80 ? -18.242 87.859 53.660 1.00 34.39 81 ALA A O 1
ATOM 581 N N . GLY A 1 81 ? -17.996 87.361 51.457 1.00 36.24 82 GLY A N 1
ATOM 582 C CA . GLY A 1 81 ? -19.070 88.255 50.979 1.00 38.03 82 GLY A CA 1
ATOM 583 C C . GLY A 1 81 ? -18.710 89.691 50.644 1.00 38.94 82 GLY A C 1
ATOM 584 O O . GLY A 1 81 ? -19.495 90.386 50.027 1.00 40.15 82 GLY A O 1
ATOM 585 N N . SER A 1 82 ? -17.535 90.152 51.054 1.00 40.59 83 SER A N 1
ATOM 586 C CA . SER A 1 82 ? -17.182 91.569 50.886 1.00 41.50 83 SER A CA 1
ATOM 587 C C . SER A 1 82 ? -16.316 91.781 49.637 1.00 40.19 83 SER A C 1
ATOM 588 O O . SER A 1 82 ? -16.043 90.849 48.883 1.00 39.22 83 SER A O 1
ATOM 591 N N . THR A 1 83 ? -15.934 93.037 49.419 1.00 38.27 84 THR A N 1
ATOM 592 C CA . THR A 1 83 ? -15.120 93.429 48.294 1.00 36.71 84 THR A CA 1
ATOM 593 C C . THR A 1 83 ? -14.015 94.397 48.753 1.00 35.82 84 THR A C 1
ATOM 594 O O . THR A 1 83 ? -14.206 95.249 49.630 1.00 34.87 84 THR A O 1
ATOM 598 N N . VAL A 1 84 ? -12.852 94.241 48.138 1.00 34.33 85 VAL A N 1
ATOM 599 C CA . VAL A 1 84 ? -11.753 95.138 48.343 1.00 33.49 85 VAL A CA 1
ATOM 600 C C . VAL A 1 84 ? -11.209 95.524 46.983 1.00 34.70 85 VAL A C 1
ATOM 601 O O . VAL A 1 84 ? -11.044 94.694 46.095 1.00 34.75 85 VAL A O 1
ATOM 605 N N . LYS A 1 85 ? -10.947 96.811 46.838 1.00 37.05 86 LYS A N 1
ATOM 606 C CA . LYS A 1 85 ? -10.580 97.395 45.569 1.00 39.81 86 LYS A CA 1
ATOM 607 C C . LYS A 1 85 ? -9.378 98.305 45.731 1.00 37.73 86 LYS A C 1
ATOM 608 O O . LYS A 1 85 ? -9.240 98.975 46.745 1.00 38.06 86 LYS A O 1
ATOM 614 N N . THR A 1 86 ? -8.522 98.333 44.720 1.00 35.23 87 THR A N 1
ATOM 615 C CA . THR A 1 86 ? -7.300 99.102 44.780 1.00 32.77 87 THR A CA 1
ATOM 616 C C . THR A 1 86 ? -6.705 99.295 43.408 1.00 32.29 87 THR A C 1
ATOM 617 O O . THR A 1 86 ? -7.053 98.577 42.456 1.00 30.45 87 THR A O 1
ATOM 621 N N . LEU A 1 87 ? -5.795 100.260 43.317 1.00 32.58 88 LEU A N 1
ATOM 622 C CA . LEU A 1 87 ? -4.932 100.389 42.149 1.00 33.44 88 LEU A CA 1
ATOM 623 C C . LEU A 1 87 ? -3.643 99.702 42.494 1.00 34.06 88 LEU A C 1
ATOM 624 O O . LEU A 1 87 ? -3.280 99.600 43.668 1.00 33.54 88 LEU A O 1
ATOM 629 N N . ALA A 1 88 ? -2.939 99.221 41.493 1.00 35.07 89 ALA A N 1
ATOM 630 C CA . ALA A 1 88 ? -1.618 98.714 41.759 1.00 37.35 89 ALA A CA 1
ATOM 631 C C . ALA A 1 88 ? -0.732 98.779 40.531 1.00 39.41 89 ALA A C 1
ATOM 632 O O . ALA A 1 88 ? -1.206 98.686 39.392 1.00 40.27 89 ALA A O 1
ATOM 634 N N . GLU A 1 89 ? 0.561 98.968 40.781 1.00 42.29 90 GLU A N 1
ATOM 635 C CA . GLU A 1 89 ? 1.583 98.827 39.749 1.00 43.47 90 GLU A CA 1
ATOM 636 C C . GLU A 1 89 ? 1.813 97.305 39.642 1.00 43.73 90 GLU A C 1
ATOM 637 O O . GLU A 1 89 ? 2.324 96.679 40.575 1.00 41.58 90 GLU A O 1
ATOM 639 N N . VAL A 1 90 ? 1.355 96.704 38.547 1.00 45.75 91 VAL A N 1
ATOM 640 C CA . VAL A 1 90 ? 1.593 95.276 38.309 1.00 47.40 91 VAL A CA 1
ATOM 641 C C . VAL A 1 90 ? 2.492 95.090 37.073 1.00 52.41 91 VAL A C 1
ATOM 642 O O . VAL A 1 90 ? 2.455 95.889 36.120 1.00 47.56 91 VAL A O 1
ATOM 646 N N . PRO A 1 91 ? 3.318 94.030 37.093 1.00 62.52 92 PRO A N 1
ATOM 647 C CA . PRO A 1 91 ? 3.970 93.599 35.864 1.00 66.26 92 PRO A CA 1
ATOM 648 C C . PRO A 1 91 ? 2.949 92.803 35.018 1.00 67.19 92 PRO A C 1
ATOM 649 O O . PRO A 1 91 ? 2.127 92.064 35.580 1.00 62.96 92 PRO A O 1
ATOM 653 N N . GLY A 1 92 ? 3.028 92.930 33.692 1.00 65.09 93 GLY A N 1
ATOM 654 C CA . GLY A 1 92 ? 1.973 92.445 32.777 1.00 60.51 93 GLY A CA 1
ATOM 655 C C . GLY A 1 92 ? 1.224 93.629 32.174 1.00 57.65 93 GLY A C 1
ATOM 656 O O . GLY A 1 92 ? 0.413 93.455 31.233 1.00 48.39 93 GLY A O 1
ATOM 657 N N . ARG A 1 93 ? 1.540 94.820 32.725 1.00 57.50 94 ARG A N 1
ATOM 658 C CA . ARG A 1 93 ? 1.047 96.139 32.306 1.00 54.85 94 ARG A CA 1
ATOM 659 C C . ARG A 1 93 ? 2.014 97.245 32.806 1.00 50.42 94 ARG A C 1
ATOM 660 O O . ARG A 1 93 ? 2.675 97.058 33.822 1.00 50.63 94 ARG A O 1
ATOM 668 N N . LYS A 1 94 ? 2.090 98.365 32.081 1.00 47.38 95 LYS A N 1
ATOM 669 C CA . LYS A 1 94 ? 2.763 99.594 32.544 1.00 47.49 95 LYS A CA 1
ATOM 670 C C . LYS A 1 94 ? 1.724 100.575 33.068 1.00 49.99 95 LYS A C 1
ATOM 671 O O . LYS A 1 94 ? 0.613 100.648 32.539 1.00 56.97 95 LYS A O 1
ATOM 673 N N . GLY A 1 95 ? 2.078 101.361 34.077 1.00 48.41 96 GLY A N 1
ATOM 674 C CA . GLY A 1 95 ? 1.114 102.285 34.711 1.00 44.44 96 GLY A CA 1
ATOM 675 C C . GLY A 1 95 ? 0.417 101.596 35.881 1.00 42.38 96 GLY A C 1
ATOM 676 O O . GLY A 1 95 ? 0.952 100.643 36.480 1.00 40.29 96 GLY A O 1
ATOM 677 N N . TYR A 1 96 ? -0.771 102.093 36.217 1.00 39.93 97 TYR A N 1
ATOM 678 C CA . TYR A 1 96 ? -1.593 101.498 37.274 1.00 37.39 97 TYR A CA 1
ATOM 679 C C . TYR A 1 96 ? -2.738 100.661 36.682 1.00 35.49 97 TYR A C 1
ATOM 680 O O . TYR A 1 96 ? -3.205 100.911 35.568 1.00 33.40 97 TYR A O 1
ATOM 689 N N . THR A 1 97 ? -3.132 99.633 37.423 1.00 34.07 98 THR A N 1
ATOM 690 C CA . THR A 1 97 ? -4.151 98.678 36.998 1.00 34.17 98 THR A CA 1
ATOM 691 C C . THR A 1 97 ? -5.204 98.663 38.095 1.00 34.47 98 THR A C 1
ATOM 692 O O . THR A 1 97 ? -4.860 98.768 39.279 1.00 36.75 98 THR A O 1
ATOM 696 N N . GLU A 1 98 ? -6.476 98.554 37.737 1.00 32.98 99 GLU A N 1
ATOM 697 C CA . GLU A 1 98 ? -7.495 98.477 38.774 1.00 33.76 99 GLU A CA 1
ATOM 698 C C . GLU A 1 98 ? -7.747 97.002 39.083 1.00 32.88 99 GLU A C 1
ATOM 699 O O . GLU A 1 98 ? -8.078 96.200 38.196 1.00 31.30 99 GLU A O 1
ATOM 705 N N . VAL A 1 99 ? -7.576 96.662 40.352 1.00 31.34 100 VAL A N 1
ATOM 706 C CA . VAL A 1 99 ? -7.845 95.324 40.832 1.00 31.00 100 VAL A CA 1
ATOM 707 C C . VAL A 1 99 ? -8.967 95.315 41.866 1.00 32.30 100 VAL A C 1
ATOM 708 O O . VAL A 1 99 ? -8.879 95.980 42.923 1.00 32.00 100 VAL A O 1
ATOM 712 N N . MET A 1 100 ? -10.000 94.527 41.578 1.00 33.10 101 MET A N 1
ATOM 713 C CA . MET A 1 100 ? -11.093 94.343 42.508 1.00 35.45 101 MET A CA 1
ATOM 714 C C . MET A 1 100 ? -11.106 92.868 42.913 1.00 32.39 101 MET A C 1
ATOM 715 O O . MET A 1 100 ? -10.906 91.972 42.099 1.00 30.83 101 MET A O 1
ATOM 720 N N . VAL A 1 101 ? -11.298 92.644 44.199 1.00 30.42 102 VAL A N 1
ATOM 721 C CA . VAL A 1 101 ? -11.180 91.340 44.783 1.00 30.43 102 VAL A CA 1
ATOM 722 C C . VAL A 1 101 ? -12.442 91.043 45.573 1.00 31.75 102 VAL A C 1
ATOM 723 O O . VAL A 1 101 ? -12.717 91.745 46.563 1.00 31.37 102 VAL A O 1
ATOM 727 N N . THR A 1 102 ? -13.157 89.969 45.189 1.00 31.49 103 THR A N 1
ATOM 728 C CA . THR A 1 102 ? -14.450 89.652 45.783 1.00 31.08 103 THR A CA 1
ATOM 729 C C . THR A 1 102 ? -14.544 88.206 46.232 1.00 29.95 103 THR A C 1
ATOM 730 O O . THR A 1 102 ? -14.434 87.277 45.442 1.00 29.49 103 THR A O 1
ATOM 734 N N . ALA A 1 103 ? -14.808 88.039 47.520 1.00 29.22 104 ALA A N 1
ATOM 735 C CA . ALA A 1 103 ? -15.081 86.741 48.092 1.0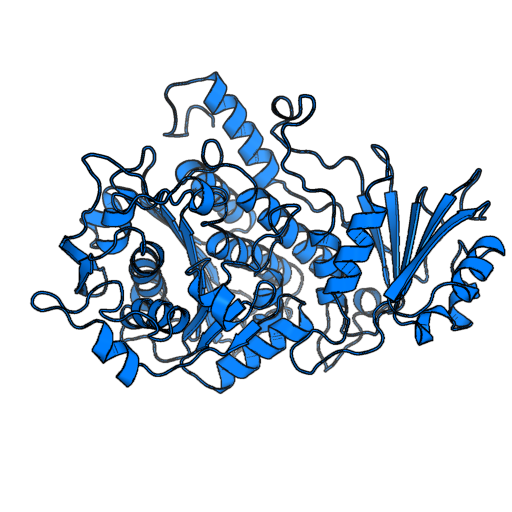0 28.81 104 ALA A CA 1
ATOM 736 C C . ALA A 1 103 ? -16.563 86.386 47.942 1.00 29.05 104 ALA A C 1
ATOM 737 O O . ALA A 1 103 ? -17.458 87.195 48.250 1.00 28.00 104 ALA A O 1
ATOM 739 N N . LEU A 1 104 ? -16.800 85.161 47.478 1.00 29.27 105 LEU A N 1
ATOM 740 C CA . LEU A 1 104 ? -18.122 84.628 47.396 1.00 30.02 105 LEU A CA 1
ATOM 741 C C . LEU A 1 104 ? -18.581 84.351 48.808 1.00 31.91 105 LEU A C 1
ATOM 742 O O . LEU A 1 104 ? -17.766 84.327 49.731 1.00 31.39 105 LEU A O 1
ATOM 747 N N . PRO A 1 105 ? -19.903 84.171 48.990 1.00 35.74 106 PRO A N 1
ATOM 748 C CA . PRO A 1 105 ? -20.427 83.922 50.331 1.00 36.70 106 PRO A CA 1
ATOM 749 C C . PRO A 1 105 ? -20.045 82.567 50.910 1.00 36.79 106 PRO A C 1
ATOM 750 O O . PRO A 1 105 ? -19.807 81.573 50.171 1.00 34.71 106 PRO A O 1
ATOM 754 N N . ALA A 1 106 ? -20.011 82.574 52.243 1.00 38.12 107 ALA A N 1
ATOM 755 C CA . ALA A 1 106 ? -19.577 81.441 53.064 1.00 38.63 107 ALA A CA 1
ATOM 756 C C . ALA A 1 106 ? -20.472 80.206 52.926 1.00 39.97 107 ALA A C 1
ATOM 757 O O . ALA A 1 106 ? -19.963 79.100 52.797 1.00 41.20 107 ALA A O 1
ATOM 759 N N . THR A 1 107 ? -21.793 80.417 52.924 1.00 41.19 108 THR A N 1
ATOM 760 C CA . THR A 1 107 ? -22.774 79.336 53.058 1.00 42.77 108 THR A CA 1
ATOM 761 C C . THR A 1 107 ? -23.789 79.353 51.908 1.00 38.67 108 THR A C 1
ATOM 762 O O . THR A 1 107 ? -24.299 80.395 51.510 1.00 38.22 108 THR A O 1
ATOM 766 N N . THR A 1 108 ? -24.072 78.168 51.391 1.00 36.14 109 THR A N 1
ATOM 767 C CA . THR A 1 108 ? -25.015 77.975 50.298 1.00 33.46 109 THR A CA 1
ATOM 768 C C . THR A 1 108 ? -26.037 76.907 50.696 1.00 32.29 109 THR A C 1
ATOM 769 O O . THR A 1 108 ? -25.699 75.952 51.361 1.00 32.64 109 THR A O 1
ATOM 773 N N . SER A 1 109 ? -27.283 77.061 50.275 1.00 31.16 110 SER A N 1
ATOM 774 C CA . SER A 1 109 ? -28.293 76.065 50.589 1.00 30.52 110 SER A CA 1
ATOM 775 C C . SER A 1 109 ? -28.584 75.122 49.420 1.00 29.60 110 SER A C 1
ATOM 776 O O . SER A 1 109 ? -28.147 75.333 48.273 1.00 28.96 110 SER A O 1
ATOM 779 N N . ARG A 1 110 ? -29.298 74.050 49.751 1.00 28.85 111 ARG A N 1
ATOM 780 C CA . ARG A 1 110 ? -29.498 72.941 48.827 1.00 28.90 111 ARG A CA 1
ATOM 781 C C . ARG A 1 110 ? -30.137 73.394 47.481 1.00 29.32 111 ARG A C 1
ATOM 782 O O . ARG A 1 110 ? -29.909 72.750 46.439 1.00 28.77 111 ARG A O 1
ATOM 790 N N . THR A 1 111 ? -30.950 74.473 47.529 1.00 28.87 112 THR A N 1
ATOM 791 C CA . THR A 1 111 ? -31.716 74.980 46.360 1.00 28.76 112 THR A CA 1
ATOM 792 C C . THR A 1 111 ? -30.990 75.995 45.484 1.00 29.27 112 THR A C 1
ATOM 793 O O . THR A 1 111 ? -31.592 76.537 44.556 1.00 29.95 112 THR A O 1
ATOM 797 N N . ASN A 1 112 ? -29.720 76.253 45.789 1.00 29.06 113 ASN A N 1
ATOM 798 C CA . ASN A 1 112 ? -28.928 77.230 45.092 1.00 29.26 113 ASN A CA 1
ATOM 799 C C . ASN A 1 112 ? -27.732 76.559 44.459 1.00 29.92 113 ASN A C 1
ATOM 800 O O . ASN A 1 112 ? -27.315 75.467 44.838 1.00 32.04 113 ASN A O 1
ATOM 805 N N . CYS A 1 113 ? -27.193 77.251 43.477 1.00 29.41 114 CYS A N 1
ATOM 806 C CA . CYS A 1 113 ? -26.087 76.779 42.721 1.00 28.66 114 CYS A CA 1
ATOM 807 C C . CYS A 1 113 ? -24.860 76.795 43.606 1.00 27.78 114 CYS A C 1
ATOM 808 O O . CYS A 1 113 ? -24.482 77.848 44.110 1.00 27.10 114 CYS A O 1
ATOM 811 N N . PRO A 1 114 ? -24.208 75.636 43.774 1.00 27.63 115 PRO A N 1
ATOM 812 C CA . PRO A 1 114 ? -23.050 75.497 44.702 1.00 27.83 115 PRO A CA 1
ATOM 813 C C . PRO A 1 114 ? -21.795 76.301 44.320 1.00 27.92 115 PRO A C 1
ATOM 814 O O . PRO A 1 114 ? -20.922 76.534 45.156 1.00 27.07 115 PRO A O 1
ATOM 818 N N . TYR A 1 115 ? -21.720 76.705 43.056 1.00 28.56 116 TYR A N 1
ATOM 819 C CA . TYR A 1 115 ? -20.666 77.597 42.579 1.00 28.74 116 TYR A CA 1
ATOM 820 C C . TYR A 1 115 ? -20.964 79.071 42.872 1.00 29.09 116 TYR A C 1
ATOM 821 O O . TYR A 1 115 ? -20.102 79.900 42.671 1.00 30.47 116 TYR A O 1
ATOM 830 N N . ARG A 1 116 ? -22.182 79.383 43.325 1.00 28.73 117 ARG A N 1
ATOM 831 C CA . ARG A 1 116 ? -22.641 80.741 43.624 1.00 28.18 117 ARG A CA 1
ATOM 832 C C . ARG A 1 116 ? -22.500 81.680 42.474 1.00 27.16 117 ARG A C 1
ATOM 833 O O . ARG A 1 116 ? -21.932 82.740 42.608 1.00 26.85 117 ARG A O 1
ATOM 841 N N . ALA A 1 117 ? -23.078 81.283 41.347 1.00 27.35 118 ALA A N 1
ATOM 842 C CA . ALA A 1 117 ? -23.144 82.104 40.135 1.00 27.49 118 ALA A CA 1
ATOM 843 C C . ALA A 1 117 ? -23.859 83.446 40.301 1.00 27.54 118 ALA A C 1
ATOM 844 O O . ALA A 1 117 ? -23.662 84.347 39.493 1.00 27.92 118 ALA A O 1
ATOM 846 N N . ASP A 1 118 ? -24.698 83.561 41.313 1.00 27.81 119 ASP A N 1
ATOM 847 C CA . ASP A 1 118 ? -25.349 84.828 41.619 1.00 29.19 119 ASP A CA 1
ATOM 848 C C . ASP A 1 118 ? -24.374 85.891 42.103 1.00 28.48 119 ASP A C 1
ATOM 849 O O . ASP A 1 118 ? -24.411 87.029 41.663 1.00 28.28 119 ASP A O 1
ATOM 854 N N . SER A 1 119 ? -23.521 85.511 43.031 1.00 28.76 120 SER A N 1
ATOM 855 C CA . SER A 1 119 ? -22.521 86.414 43.550 1.00 29.29 120 SER A CA 1
ATOM 856 C C . SER A 1 119 ? -21.478 86.772 42.489 1.00 28.87 120 SER A C 1
ATOM 857 O O . SER A 1 119 ? -20.991 87.892 42.437 1.00 27.93 120 SER A O 1
ATOM 860 N N . MET A 1 120 ? -21.170 85.816 41.625 1.00 30.35 121 MET A N 1
ATOM 861 C CA . MET A 1 120 ? -20.245 86.042 40.513 1.00 31.35 121 MET A CA 1
ATOM 862 C C . MET A 1 120 ? -20.780 87.126 39.611 1.00 29.96 121 MET A C 1
ATOM 863 O O . MET A 1 120 ? -20.058 88.024 39.238 1.00 29.92 121 MET A O 1
ATOM 868 N N . SER A 1 121 ? -22.053 87.011 39.266 1.00 29.30 122 SER A N 1
ATOM 869 C CA . SER A 1 121 ? -22.741 88.037 38.493 1.00 28.41 122 SER A CA 1
ATOM 870 C C . SER A 1 121 ? -22.772 89.412 39.194 1.00 28.63 122 SER A C 1
ATOM 871 O O . SER A 1 121 ? -22.503 90.431 38.553 1.00 27.49 122 SER A O 1
ATOM 874 N N . GLU A 1 122 ? -23.080 89.447 40.486 1.00 29.78 123 GLU A N 1
ATOM 875 C CA . GLU A 1 122 ? -23.065 90.712 41.220 1.00 32.19 123 GLU A CA 1
ATOM 876 C C . GLU A 1 122 ? -21.670 91.301 41.219 1.00 31.54 123 GLU A C 1
ATOM 877 O O . GLU A 1 122 ? -21.515 92.505 41.109 1.00 33.73 123 GLU A O 1
ATOM 883 N N . ALA A 1 123 ? -20.655 90.457 41.333 1.00 29.91 124 ALA A N 1
ATOM 884 C CA . ALA A 1 123 ? -19.298 90.937 41.446 1.00 28.70 124 ALA A CA 1
ATOM 885 C C . ALA A 1 123 ? -18.759 91.423 40.103 1.00 28.22 124 ALA A C 1
ATOM 886 O O . ALA A 1 123 ? -18.090 92.481 40.035 1.00 28.85 124 ALA A O 1
ATOM 888 N N . VAL A 1 124 ? -19.040 90.667 39.039 1.00 26.42 125 VAL A N 1
ATOM 889 C CA . VAL A 1 124 ? -18.722 91.107 37.683 1.00 25.60 125 VAL A CA 1
ATOM 890 C C . VAL A 1 124 ? -19.343 92.479 37.400 1.00 25.69 125 VAL A C 1
ATOM 891 O O . VAL A 1 124 ? -18.637 93.417 37.071 1.00 26.38 125 VAL A O 1
ATOM 895 N N . ALA A 1 125 ? -20.647 92.599 37.589 1.00 25.28 126 ALA A N 1
ATOM 896 C CA . ALA A 1 125 ? -21.388 93.797 37.227 1.00 25.11 126 ALA A CA 1
ATOM 897 C C . ALA A 1 125 ? -20.806 95.038 37.814 1.00 24.46 126 ALA A C 1
ATOM 898 O O . ALA A 1 125 ? -20.772 96.060 37.158 1.00 23.66 126 ALA A O 1
ATOM 900 N N . ALA A 1 126 ? -20.388 94.933 39.067 1.00 24.38 127 ALA A N 1
ATOM 901 C CA . ALA A 1 126 ? -19.814 96.038 39.793 1.00 25.02 127 ALA A CA 1
ATOM 902 C C . ALA A 1 126 ? -18.386 96.390 39.315 1.00 26.34 127 ALA A C 1
ATOM 903 O O . ALA A 1 126 ? -17.924 97.498 39.508 1.00 27.86 127 ALA A O 1
ATOM 905 N N . ALA A 1 127 ? -17.679 95.457 38.705 1.00 27.33 128 ALA A N 1
ATOM 906 C CA . ALA A 1 127 ? -16.350 95.730 38.165 1.00 27.69 128 ALA A CA 1
ATOM 907 C C . ALA A 1 127 ? -16.411 96.352 36.782 1.00 28.39 128 ALA A C 1
ATOM 908 O O . ALA A 1 127 ? -15.479 97.062 36.364 1.00 29.95 128 ALA A O 1
ATOM 910 N N . CYS A 1 128 ? -17.492 96.095 36.055 1.00 27.89 129 CYS A N 1
ATOM 911 C CA . CYS A 1 128 ? -17.582 96.605 34.694 1.00 28.16 129 CYS A CA 1
ATOM 912 C C . CYS A 1 128 ? -17.841 98.115 34.700 1.00 30.58 129 CYS A C 1
ATOM 913 O O . CYS A 1 128 ? -17.626 98.779 33.679 1.00 32.11 129 CYS A O 1
ATOM 916 N N . GLY A 1 129 ? -18.293 98.666 35.829 1.00 31.76 130 GLY A N 1
ATOM 917 C CA . GLY A 1 129 ? -18.783 100.046 35.841 1.00 33.74 130 GLY A CA 1
ATOM 918 C C . GLY A 1 129 ? -17.748 101.128 35.572 1.00 35.01 130 GLY A C 1
ATOM 919 O O . GLY A 1 129 ? -18.108 102.264 35.223 1.00 34.95 130 GLY A O 1
ATOM 920 N N . SER A 1 130 ? -16.473 100.764 35.763 1.00 36.54 131 SER A N 1
ATOM 921 C CA . SER A 1 130 ? -15.332 101.676 35.608 1.00 36.89 131 SER A CA 1
ATOM 922 C C . SER A 1 130 ? -14.479 101.347 34.374 1.00 35.36 131 SER A C 1
ATOM 923 O O . SER A 1 130 ? -13.430 101.934 34.182 1.00 35.58 131 SER A O 1
ATOM 926 N N . VAL A 1 131 ? -14.930 100.418 33.542 1.00 34.00 132 VAL A N 1
ATOM 927 C CA . VAL A 1 131 ? -14.178 100.026 32.363 1.00 33.60 132 VAL A CA 1
ATOM 928 C C . VAL A 1 131 ? -14.515 101.000 31.242 1.00 34.94 132 VAL A C 1
ATOM 929 O O . VAL A 1 131 ? -15.680 101.203 30.914 1.00 33.98 132 VAL A O 1
ATOM 933 N N . GLU A 1 132 ? -13.486 101.578 30.639 1.00 37.92 133 GLU A N 1
ATOM 934 C CA . GLU A 1 132 ? -13.671 102.600 29.606 1.00 41.67 133 GLU A CA 1
ATOM 935 C C . GLU A 1 132 ? -13.739 101.986 28.228 1.00 39.88 133 GLU A C 1
ATOM 936 O O . GLU A 1 132 ? -13.342 100.842 28.032 1.00 37.25 133 GLU A O 1
ATOM 942 N N . GLU A 1 133 ? -14.247 102.775 27.282 1.00 40.79 134 GLU A N 1
ATOM 943 C CA . GLU A 1 133 ? -14.468 102.338 25.901 1.00 42.82 134 GLU A CA 1
ATOM 944 C C . GLU A 1 133 ? -13.242 101.617 25.368 1.00 39.80 134 GLU A C 1
ATOM 945 O O . GLU A 1 133 ? -12.122 102.018 25.647 1.00 38.82 134 GLU A O 1
ATOM 951 N N . GLY A 1 134 ? -13.466 100.539 24.629 1.00 36.62 135 GLY A N 1
ATOM 952 C CA . GLY A 1 134 ? -12.384 99.750 24.073 1.00 35.15 135 GLY A CA 1
ATOM 953 C C . GLY A 1 134 ? -11.492 98.967 25.028 1.00 34.57 135 GLY A C 1
ATOM 954 O O . GLY A 1 134 ? -10.604 98.292 24.574 1.00 34.70 135 GLY A O 1
ATOM 955 N N . GLU A 1 135 ? -11.710 99.020 26.338 1.00 34.61 136 GLU A N 1
ATOM 956 C CA . GLU A 1 135 ? -10.824 98.333 27.285 1.00 33.50 136 GLU A CA 1
ATOM 957 C C . GLU A 1 135 ? -11.315 96.928 27.564 1.00 32.17 136 GLU A C 1
ATOM 958 O O . GLU A 1 135 ? -12.313 96.477 27.013 1.00 33.43 136 GLU A O 1
ATOM 964 N N . VAL A 1 136 ? -10.584 96.237 28.416 1.00 29.96 137 VAL A N 1
ATOM 965 C CA . VAL A 1 136 ? -10.832 94.865 28.716 1.00 28.94 137 VAL A CA 1
ATOM 966 C C . VAL A 1 136 ? -10.892 94.749 30.223 1.00 28.73 137 VAL A C 1
ATOM 967 O O . VAL A 1 136 ? -10.078 95.372 30.931 1.00 27.83 137 VAL A O 1
ATOM 971 N N . LEU A 1 137 ? -11.833 93.927 30.702 1.00 27.98 138 LEU A N 1
ATOM 972 C CA . LEU A 1 137 ? -11.861 93.510 32.107 1.00 27.60 138 LEU A CA 1
ATOM 973 C C . LEU A 1 137 ? -11.463 92.059 32.144 1.00 27.16 138 LEU A C 1
ATOM 974 O O . LEU A 1 137 ? -12.109 91.239 31.517 1.00 27.24 138 LEU A O 1
ATOM 979 N N . ASP A 1 138 ? -10.397 91.764 32.876 1.00 26.60 139 ASP A N 1
ATOM 980 C CA . ASP A 1 138 ? -9.981 90.406 33.144 1.00 26.29 139 ASP A CA 1
ATOM 981 C C . ASP A 1 138 ? -10.771 89.906 34.349 1.00 26.46 139 ASP A C 1
ATOM 982 O O . ASP A 1 138 ? -10.874 90.593 35.371 1.00 25.88 139 ASP A O 1
ATOM 987 N N . VAL A 1 139 ? -11.351 88.713 34.202 1.00 26.31 140 VAL A N 1
ATOM 988 C CA . VAL A 1 139 ? -12.160 88.122 35.246 1.00 26.62 140 VAL A CA 1
ATOM 989 C C . VAL A 1 139 ? -11.515 86.811 35.671 1.00 27.14 140 VAL A C 1
ATOM 990 O O . VAL A 1 139 ? -11.527 85.824 34.918 1.00 27.05 140 VAL A O 1
ATOM 994 N N . TYR A 1 140 ? -10.949 86.826 36.875 1.00 26.97 141 TYR A N 1
ATOM 995 C CA . TYR A 1 140 ? -10.227 85.698 37.376 1.00 27.46 141 TYR A CA 1
ATOM 996 C C . TYR A 1 140 ? -11.165 85.027 38.317 1.00 27.59 141 TYR A C 1
ATOM 997 O O . TYR A 1 140 ? -11.484 85.582 39.353 1.00 27.59 141 TYR A O 1
ATOM 1006 N N . VAL A 1 141 ? -11.593 83.824 37.947 1.00 28.35 142 VAL A N 1
ATOM 1007 C CA . VAL A 1 141 ? -12.530 83.047 38.740 1.00 29.10 142 VAL A CA 1
ATOM 1008 C C . VAL A 1 141 ? -11.930 81.783 39.314 1.00 29.34 142 VAL A C 1
ATOM 1009 O O . VAL A 1 141 ? -11.441 80.940 38.594 1.00 27.64 142 VAL A O 1
ATOM 1013 N N . CYS A 1 142 ? -12.013 81.669 40.629 1.00 31.96 143 CYS A N 1
ATOM 1014 C CA . CYS A 1 142 ? -11.606 80.471 41.349 1.00 33.87 143 CYS A CA 1
ATOM 1015 C C . CYS A 1 142 ? -12.791 79.524 41.576 1.00 35.39 143 CYS A C 1
ATOM 1016 O O . CYS A 1 142 ? -13.438 79.534 42.637 1.00 33.88 143 CYS A O 1
ATOM 1019 N N . ALA A 1 143 ? -13.047 78.707 40.558 1.00 37.13 144 ALA A N 1
ATOM 1020 C CA . ALA A 1 143 ? -14.139 77.755 40.581 1.00 38.69 144 ALA A CA 1
ATOM 1021 C C . ALA A 1 143 ? -13.683 76.421 40.041 1.00 38.85 144 ALA A C 1
ATOM 1022 O O . ALA A 1 143 ? -13.004 76.374 39.003 1.00 38.24 144 ALA A O 1
ATOM 1024 N N . PRO A 1 144 ? -14.114 75.333 40.712 1.00 40.23 145 PRO A N 1
ATOM 1025 C CA . PRO A 1 144 ? -13.672 73.987 40.368 1.00 39.72 145 PRO A CA 1
ATOM 1026 C C . PRO A 1 144 ? -14.249 73.497 39.044 1.00 38.31 145 PRO A C 1
ATOM 1027 O O . PRO A 1 144 ? -15.236 74.030 38.528 1.00 35.41 145 PRO A O 1
ATOM 1031 N N . ALA A 1 145 ? -13.582 72.499 38.490 1.00 37.48 146 ALA A N 1
ATOM 1032 C CA . ALA A 1 145 ? -13.986 71.922 37.222 1.00 37.88 146 ALA A CA 1
ATOM 1033 C C . ALA A 1 145 ? -15.418 71.391 37.372 1.00 36.66 146 ALA A C 1
ATOM 1034 O O . ALA A 1 145 ? -15.753 70.798 38.404 1.00 37.04 146 ALA A O 1
ATOM 1036 N N . GLY A 1 146 ? -16.248 71.628 36.360 1.00 34.36 147 GLY A N 1
ATOM 1037 C CA . GLY A 1 146 ? -17.691 71.376 36.454 1.00 33.06 147 GLY A CA 1
ATOM 1038 C C . GLY A 1 146 ? -18.527 72.645 36.524 1.00 31.49 147 GLY A C 1
ATOM 1039 O O . GLY A 1 146 ? -19.717 72.624 36.226 1.00 31.86 147 GLY A O 1
ATOM 1040 N N . SER A 1 147 ? -17.891 73.748 36.899 1.00 30.13 148 SER A N 1
ATOM 1041 C CA . SER A 1 147 ? -18.528 75.036 36.980 1.00 28.98 148 SER A CA 1
ATOM 1042 C C . SER A 1 147 ? -18.471 75.899 35.682 1.00 29.56 148 SER A C 1
ATOM 1043 O O . SER A 1 147 ? -19.064 76.981 35.613 1.00 29.35 148 SER A O 1
ATOM 1046 N N . GLU A 1 148 ? -17.858 75.397 34.618 1.00 29.92 149 GLU A N 1
ATOM 1047 C CA . GLU A 1 148 ? -17.689 76.189 33.392 1.00 30.41 149 GLU A CA 1
ATOM 1048 C C . GLU A 1 148 ? -18.964 76.823 32.822 1.00 29.23 149 GLU A C 1
ATOM 1049 O O . GLU A 1 148 ? -18.945 77.996 32.447 1.00 28.78 149 GLU A O 1
ATOM 1055 N N . THR A 1 149 ? -20.062 76.082 32.747 1.00 28.51 150 THR A N 1
ATOM 1056 C CA . THR A 1 149 ? -21.272 76.656 32.124 1.00 28.27 150 THR A CA 1
ATOM 1057 C C . THR A 1 149 ? -21.915 77.726 33.021 1.00 26.48 150 THR A C 1
ATOM 1058 O O . THR A 1 149 ? -22.379 78.732 32.525 1.00 26.49 150 THR A O 1
ATOM 1062 N N . ALA A 1 150 ? -21.907 77.519 34.330 1.00 25.55 151 ALA A N 1
ATOM 1063 C CA . ALA A 1 150 ? -22.379 78.511 35.284 1.00 25.13 151 ALA A CA 1
ATOM 1064 C C . ALA A 1 150 ? -21.542 79.797 35.260 1.00 25.96 151 ALA A C 1
ATOM 1065 O O . ALA A 1 150 ? -22.072 80.911 35.294 1.00 27.36 151 ALA A O 1
ATOM 1067 N N . VAL A 1 151 ? -20.234 79.644 35.184 1.00 26.15 152 VAL A N 1
ATOM 1068 C CA . VAL A 1 151 ? -19.357 80.769 34.965 1.00 25.91 152 VAL A CA 1
ATOM 1069 C C . VAL A 1 151 ? -19.640 81.421 33.610 1.00 25.20 152 VAL A C 1
ATOM 1070 O O . VAL A 1 151 ? -19.797 82.629 33.543 1.00 26.23 152 VAL A O 1
ATOM 1074 N N . ALA A 1 152 ? -19.707 80.679 32.522 1.00 24.55 153 ALA A N 1
ATOM 1075 C CA . ALA A 1 152 ? -19.921 81.368 31.257 1.00 24.89 153 ALA A CA 1
ATOM 1076 C C . ALA A 1 152 ? -21.217 82.206 31.310 1.00 25.71 153 ALA A C 1
ATOM 1077 O O . ALA A 1 152 ? -21.222 83.394 30.919 1.00 25.43 153 ALA A O 1
ATOM 1079 N N . ASN A 1 153 ? -22.288 81.578 31.822 1.00 25.53 154 ASN A N 1
ATOM 1080 C CA . ASN A 1 153 ? -23.559 82.250 32.080 1.00 25.31 154 ASN A CA 1
ATOM 1081 C C . ASN A 1 153 ? -23.440 83.454 33.030 1.00 24.69 154 ASN A C 1
ATOM 1082 O O . ASN A 1 153 ? -23.843 84.535 32.652 1.00 24.26 154 ASN A O 1
ATOM 1087 N N . ALA A 1 154 ? -22.882 83.253 34.228 1.00 24.39 155 ALA A N 1
ATOM 1088 C CA . ALA A 1 154 ? -22.767 84.291 35.291 1.00 24.38 155 ALA A CA 1
ATOM 1089 C C . ALA A 1 154 ? -22.044 85.551 34.855 1.00 24.64 155 ALA A C 1
ATOM 1090 O O . ALA A 1 154 ? -22.340 86.673 35.326 1.00 24.90 155 ALA A O 1
ATOM 1092 N N . VAL A 1 155 ? -21.088 85.364 33.965 1.00 24.18 156 VAL A N 1
ATOM 1093 C CA . VAL A 1 155 ? -20.317 86.469 33.482 1.00 24.45 156 VAL A CA 1
ATOM 1094 C C . VAL A 1 155 ? -20.987 87.130 32.330 1.00 24.30 156 VAL A C 1
ATOM 1095 O O . VAL A 1 155 ? -21.086 88.343 32.308 1.00 25.75 156 VAL A O 1
ATOM 1099 N N . ALA A 1 156 ? -21.405 86.342 31.354 1.00 24.55 157 ALA A N 1
ATOM 1100 C CA . ALA A 1 156 ? -22.091 86.852 30.148 1.00 25.23 157 ALA A CA 1
ATOM 1101 C C . ALA A 1 156 ? -23.249 87.765 30.486 1.00 25.83 157 ALA A C 1
ATOM 1102 O O . ALA A 1 156 ? -23.406 88.840 29.912 1.00 26.40 157 ALA A O 1
ATOM 1104 N N . ARG A 1 157 ? -24.038 87.328 31.463 1.00 25.89 158 ARG A N 1
ATOM 1105 C CA . ARG A 1 157 ? -25.284 87.990 31.798 1.00 25.31 158 ARG A CA 1
ATOM 1106 C C . ARG A 1 157 ? -25.020 89.203 32.648 1.00 25.00 158 ARG A C 1
ATOM 1107 O O . ARG A 1 157 ? -25.957 89.970 32.869 1.00 25.12 158 ARG A O 1
ATOM 1115 N N . ALA A 1 158 ? -23.788 89.349 33.156 1.00 24.28 159 ALA A N 1
ATOM 1116 C CA . ALA A 1 158 ? -23.430 90.443 34.061 1.00 23.88 159 ALA A CA 1
ATOM 1117 C C . ALA A 1 158 ? -22.689 91.589 33.366 1.00 23.85 159 ALA A C 1
ATOM 1118 O O . ALA A 1 158 ? -22.331 92.578 33.994 1.00 22.96 159 ALA A O 1
ATOM 1120 N N . ALA A 1 159 ? -22.510 91.471 32.063 1.00 24.31 160 ALA A N 1
ATOM 1121 C CA . ALA A 1 159 ? -21.831 92.492 31.307 1.00 24.97 160 ALA A CA 1
ATOM 1122 C C . ALA A 1 159 ? -22.774 93.632 31.105 1.00 25.48 160 ALA A C 1
ATOM 1123 O O . ALA A 1 159 ? -23.975 93.432 31.112 1.00 25.57 160 ALA A O 1
ATOM 1125 N N . PRO A 1 160 ? -22.237 94.825 30.858 1.00 26.52 161 PRO A N 1
ATOM 1126 C CA . PRO A 1 160 ? -23.129 95.922 30.454 1.00 26.74 161 PRO A CA 1
ATOM 1127 C C . PRO A 1 160 ? -23.946 95.541 29.222 1.00 26.98 161 PRO A C 1
ATOM 1128 O O . PRO A 1 160 ? -23.405 94.948 28.290 1.00 26.99 161 PRO A O 1
ATOM 1132 N N . HIS A 1 161 ? -25.228 95.902 29.217 1.00 27.24 162 HIS A N 1
ATOM 1133 C CA . HIS A 1 161 ? -26.176 95.372 28.222 1.00 27.67 162 HIS A CA 1
ATOM 1134 C C . HIS A 1 161 ? -25.988 96.007 26.865 1.00 27.12 162 HIS A C 1
ATOM 1135 O O . HIS A 1 161 ? -25.705 97.175 26.790 1.00 27.00 162 HIS A O 1
ATOM 1142 N N . SER A 1 162 ? -26.176 95.230 25.805 1.00 26.81 163 SER A N 1
ATOM 1143 C CA . SER A 1 162 ? -25.954 95.708 24.453 1.00 26.97 163 SER A CA 1
ATOM 1144 C C . SER A 1 162 ? -27.027 96.631 23.917 1.00 26.93 163 SER A C 1
ATOM 1145 O O . SER A 1 162 ? -26.736 97.443 23.054 1.00 27.27 163 SER A O 1
ATOM 1148 N N . TYR A 1 163 ? -28.265 96.470 24.378 1.00 26.88 164 TYR A N 1
ATOM 1149 C CA . TYR A 1 163 ? -29.330 97.399 24.019 1.00 26.38 164 TYR A CA 1
ATOM 1150 C C . TYR A 1 163 ? -29.228 98.644 24.870 1.00 26.74 164 TYR A C 1
ATOM 1151 O O . TYR A 1 163 ? -29.356 98.574 26.115 1.00 26.92 164 TYR A O 1
ATOM 1160 N N . THR A 1 164 ? -29.038 99.775 24.186 1.00 27.25 165 THR A N 1
ATOM 1161 C CA . THR A 1 164 ? -29.123 101.114 24.805 1.00 27.17 165 THR A CA 1
ATOM 1162 C C . THR A 1 164 ? -29.459 102.161 23.736 1.00 26.57 165 THR A C 1
ATOM 1163 O O . THR A 1 164 ? -29.188 101.956 22.551 1.00 24.97 165 THR A O 1
ATOM 1167 N N . ALA A 1 165 ? -30.105 103.245 24.163 1.00 27.34 166 ALA A N 1
ATOM 1168 C CA . ALA A 1 165 ? -30.284 104.465 23.333 1.00 27.65 166 ALA A CA 1
ATOM 1169 C C . ALA A 1 165 ? -29.606 105.723 23.927 1.00 27.93 166 ALA A C 1
ATOM 1170 O O . ALA A 1 165 ? -29.680 106.822 23.340 1.00 28.99 166 ALA A O 1
ATOM 1172 N N . LYS A 1 166 ? -28.925 105.563 25.063 1.00 27.99 167 LYS A N 1
ATOM 1173 C CA . LYS A 1 166 ? -28.116 106.644 25.631 1.00 28.43 167 LYS A CA 1
ATOM 1174 C C . LYS A 1 166 ? -27.166 107.263 24.619 1.00 28.46 167 LYS A C 1
ATOM 1175 O O . LYS A 1 166 ? -26.586 106.565 23.783 1.00 28.33 167 LYS A O 1
ATOM 1181 N N . ALA A 1 167 ? -27.028 108.579 24.706 1.00 28.58 168 ALA A N 1
ATOM 1182 C CA . ALA A 1 167 ? -25.963 109.301 24.036 1.00 28.67 168 ALA A CA 1
ATOM 1183 C C . ALA A 1 167 ? -25.815 108.970 22.554 1.00 29.28 168 ALA A C 1
ATOM 1184 O O . ALA A 1 167 ? -24.719 108.692 22.084 1.00 30.41 168 ALA A O 1
ATOM 1186 N N . GLY A 1 168 ? -26.929 108.938 21.835 1.00 29.81 169 GLY A N 1
ATOM 1187 C CA . GLY A 1 168 ? -26.899 108.768 20.395 1.00 29.92 169 GLY A CA 1
ATOM 1188 C C . GLY A 1 168 ? -26.894 107.349 19.870 1.00 31.03 169 GLY A C 1
ATOM 1189 O O . GLY A 1 168 ? -26.997 107.177 18.657 1.00 32.32 169 GLY A O 1
ATOM 1190 N N . GLN A 1 169 ? -26.821 106.329 20.731 1.00 31.19 170 GLN A N 1
ATOM 1191 C CA . GLN A 1 169 ? -26.764 104.943 20.233 1.00 32.03 170 GLN A CA 1
ATOM 1192 C C . GLN A 1 169 ? -27.877 104.572 19.238 1.00 31.89 170 GLN A C 1
ATOM 1193 O O . GLN A 1 169 ? -27.731 103.604 18.500 1.00 31.16 170 GLN A O 1
ATOM 1199 N N . ALA A 1 170 ? -28.990 105.311 19.236 1.00 32.79 171 ALA A N 1
ATOM 1200 C CA . ALA A 1 170 ? -30.072 105.084 18.275 1.00 32.44 171 ALA A CA 1
ATOM 1201 C C . ALA A 1 170 ? -29.548 105.094 16.843 1.00 32.14 171 ALA A C 1
ATOM 1202 O O . ALA A 1 170 ? -29.994 104.292 16.020 1.00 30.76 171 ALA A O 1
ATOM 1204 N N . THR A 1 171 ? -28.574 105.980 16.590 1.00 32.61 172 THR A N 1
ATOM 1205 C CA . THR A 1 171 ? -27.905 106.111 15.289 1.00 33.79 172 THR A CA 1
ATOM 1206 C C . THR A 1 171 ? -26.951 104.983 14.946 1.00 33.54 172 THR A C 1
ATOM 1207 O O . THR A 1 171 ? -26.489 104.912 13.822 1.00 33.64 172 THR A O 1
ATOM 1211 N N . LYS A 1 172 ? -26.640 104.143 15.923 1.00 34.01 173 LYS A N 1
ATOM 1212 C CA . LYS A 1 172 ? -25.819 102.948 15.764 1.00 34.38 173 LYS A CA 1
ATOM 1213 C C . LYS A 1 172 ? -26.616 101.698 16.158 1.00 34.03 173 LYS A C 1
ATOM 1214 O O . LYS A 1 172 ? -26.089 100.782 16.804 1.00 33.69 173 LYS A O 1
ATOM 1220 N N . ALA A 1 173 ? -27.899 101.688 15.793 1.00 34.26 174 ALA A N 1
ATOM 1221 C CA . ALA A 1 173 ? -28.770 100.504 15.929 1.00 33.31 174 ALA A CA 1
ATOM 1222 C C . ALA A 1 173 ? -28.990 100.037 17.354 1.00 32.11 174 ALA A C 1
ATOM 1223 O O . ALA A 1 173 ? -29.128 98.862 17.609 1.00 31.71 174 ALA A O 1
ATOM 1225 N N . TYR A 1 174 ? -29.018 100.959 18.290 1.00 32.30 175 TYR A N 1
ATOM 1226 C CA . TYR A 1 174 ? -29.270 100.600 19.676 1.00 33.34 175 TYR A CA 1
ATOM 1227 C C . TYR A 1 174 ? -28.289 99.519 20.194 1.00 33.44 175 TYR A C 1
ATOM 1228 O O . TYR A 1 174 ? -28.635 98.721 21.047 1.00 34.65 175 TYR A O 1
ATOM 1237 N N . MET A 1 175 ? -27.065 99.504 19.686 1.00 33.45 176 MET A N 1
ATOM 1238 C CA . MET A 1 175 ? -26.135 98.436 19.980 1.00 33.97 176 MET A CA 1
ATOM 1239 C C . MET A 1 175 ? -24.836 99.000 20.494 1.00 33.53 176 MET A C 1
ATOM 1240 O O . MET A 1 175 ? -24.147 99.676 19.760 1.00 32.07 176 MET A O 1
ATOM 1245 N N . LYS A 1 176 ? -24.485 98.665 21.727 1.00 33.30 177 LYS A N 1
ATOM 1246 C CA . LYS A 1 176 ? -23.245 99.085 22.330 1.00 33.92 177 LYS A CA 1
ATOM 1247 C C . LYS A 1 176 ? -22.517 97.887 22.928 1.00 34.01 177 LYS A C 1
ATOM 1248 O O . LYS A 1 176 ? -23.073 97.147 23.701 1.00 34.66 177 LYS A O 1
ATOM 1254 N N . GLN A 1 177 ? -21.265 97.718 22.534 1.00 34.63 178 GLN A N 1
ATOM 1255 C CA . GLN A 1 177 ? -20.367 96.663 23.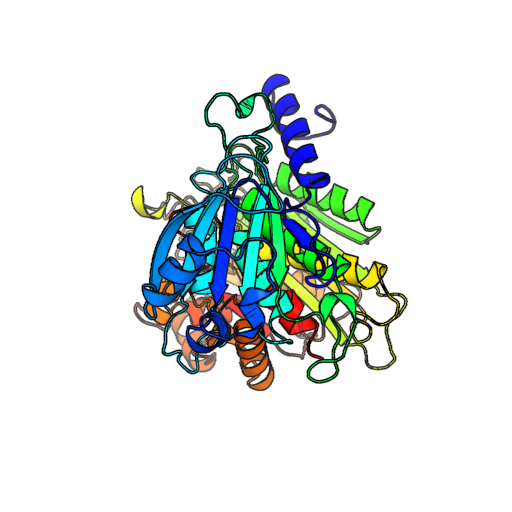016 1.00 35.40 178 GLN A CA 1
ATOM 1256 C C . GLN A 1 177 ? -18.964 97.276 23.048 1.00 35.25 178 GLN A C 1
ATOM 1257 O O . GLN A 1 177 ? -18.098 96.999 22.213 1.00 33.62 178 GLN A O 1
ATOM 1263 N N . ALA A 1 178 ? -18.816 98.169 24.015 1.00 35.31 179 ALA A N 1
ATOM 1264 C CA . ALA A 1 178 ? -17.734 99.131 24.069 1.00 35.05 179 ALA A CA 1
ATOM 1265 C C . ALA A 1 178 ? -16.545 98.494 24.711 1.00 35.37 179 ALA A C 1
ATOM 1266 O O . ALA A 1 178 ? -15.410 98.800 24.370 1.00 38.44 179 ALA A O 1
ATOM 1268 N N . MET A 1 179 ? -16.814 97.610 25.651 1.00 33.85 180 MET A N 1
ATOM 1269 C CA . MET A 1 179 ? -15.793 97.004 26.458 1.00 32.86 180 MET A CA 1
ATOM 1270 C C . MET A 1 179 ? -15.774 95.508 26.173 1.00 31.53 180 MET A C 1
ATOM 1271 O O . MET A 1 179 ? -16.374 95.038 25.225 1.00 30.19 180 MET A O 1
ATOM 1276 N N . SER A 1 180 ? -15.082 94.759 27.012 1.00 31.50 181 SER A N 1
ATOM 1277 C CA . SER A 1 180 ? -14.879 93.360 26.758 1.00 31.25 181 SER A CA 1
ATOM 1278 C C . SER A 1 180 ? -14.432 92.624 27.986 1.00 29.56 181 SER A C 1
ATOM 1279 O O . SER A 1 180 ? -13.601 93.131 28.723 1.00 29.23 181 SER A O 1
ATOM 1282 N N . LEU A 1 181 ? -14.950 91.414 28.181 1.00 29.19 182 LEU A N 1
ATOM 1283 C CA . LEU A 1 181 ? -14.595 90.606 29.361 1.00 29.48 182 LEU A CA 1
ATOM 1284 C C . LEU A 1 181 ? -13.793 89.400 28.965 1.00 28.59 182 LEU A C 1
ATOM 1285 O O . LEU A 1 181 ? -14.174 88.700 28.054 1.00 28.79 182 LEU A O 1
ATOM 1290 N N . ASN A 1 182 ? -12.673 89.186 29.651 1.00 28.56 183 ASN A N 1
ATOM 1291 C CA . ASN A 1 182 ? -11.753 88.084 29.378 1.00 27.90 183 ASN A CA 1
ATOM 1292 C C . ASN A 1 182 ? -11.733 87.136 30.597 1.00 27.39 183 ASN A C 1
ATOM 1293 O O . ASN A 1 182 ? -11.209 87.484 31.663 1.00 26.50 183 ASN A O 1
ATOM 1298 N N . VAL A 1 183 ? -12.336 85.957 30.448 1.00 26.81 184 VAL A N 1
ATOM 1299 C CA . VAL A 1 183 ? -12.483 85.054 31.585 1.00 26.66 184 VAL A CA 1
ATOM 1300 C C . VAL A 1 183 ? -11.283 84.130 31.670 1.00 26.45 184 VAL A C 1
ATOM 1301 O O . VAL A 1 183 ? -10.880 83.484 30.685 1.00 25.20 184 VAL A O 1
ATOM 1305 N N . VAL A 1 184 ? -10.749 84.075 32.881 1.00 26.58 185 VAL A N 1
ATOM 1306 C CA . VAL A 1 184 ? -9.625 83.228 33.220 1.00 27.15 185 VAL A CA 1
ATOM 1307 C C . VAL A 1 184 ? -10.055 82.375 34.388 1.00 27.44 185 VAL A C 1
ATOM 1308 O O . VAL A 1 184 ? -10.042 82.818 35.530 1.00 26.26 185 VAL A O 1
ATOM 1312 N N . MET A 1 185 ? -10.455 81.151 34.111 1.00 28.93 186 MET A N 1
ATOM 1313 C CA . MET A 1 185 ? -10.812 80.269 35.206 1.00 30.92 186 MET A CA 1
ATOM 1314 C C . MET A 1 185 ? -9.585 79.522 35.755 1.00 32.10 186 MET A C 1
ATOM 1315 O O . MET A 1 185 ? -8.667 79.163 34.997 1.00 30.49 186 MET A O 1
ATOM 1320 N N . SER A 1 186 ? -9.592 79.243 37.060 1.00 33.03 187 SER A N 1
ATOM 1321 C CA . SER A 1 186 ? -8.524 78.427 37.653 1.00 35.04 187 SER A CA 1
ATOM 1322 C C . SER A 1 186 ? -8.501 76.974 37.067 1.00 34.29 187 SER A C 1
ATOM 1323 O O . SER A 1 186 ? -7.430 76.455 36.750 1.00 34.15 187 SER A O 1
ATOM 1326 N N . SER A 1 187 ? -9.669 76.373 36.867 1.00 33.70 188 SER A N 1
ATOM 1327 C CA . SER A 1 187 ? -9.776 75.067 36.196 1.00 34.42 188 SER A CA 1
ATOM 1328 C C . SER A 1 187 ? -9.470 75.210 34.712 1.00 32.96 188 SER A C 1
ATOM 1329 O O . SER A 1 187 ? -9.818 76.238 34.116 1.00 32.45 188 SER A O 1
ATOM 1332 N N . ARG A 1 188 ? -8.899 74.152 34.119 1.00 30.80 189 ARG A N 1
ATOM 1333 C CA . ARG A 1 188 ? -8.519 74.158 32.705 1.00 29.52 189 ARG A CA 1
ATOM 1334 C C . ARG A 1 188 ? -9.340 73.213 31.844 1.00 28.93 189 ARG A C 1
ATOM 1335 O O . ARG A 1 188 ? -9.036 73.030 30.660 1.00 28.09 189 ARG A O 1
ATOM 1343 N N . ALA A 1 189 ? -10.415 72.671 32.409 1.00 29.21 190 ALA A N 1
ATOM 1344 C CA . ALA A 1 189 ? -11.250 71.653 31.737 1.00 29.14 190 ALA A CA 1
ATOM 1345 C C . ALA A 1 189 ? -11.816 72.034 30.360 1.00 29.32 190 ALA A C 1
ATOM 1346 O O . ALA A 1 189 ? -11.960 71.183 29.477 1.00 29.83 190 ALA A O 1
ATOM 1348 N N . ALA A 1 190 ? -12.147 73.301 30.182 1.00 29.97 191 ALA A N 1
ATOM 1349 C CA . ALA A 1 190 ? -12.555 73.811 28.870 1.00 31.59 191 ALA A CA 1
ATOM 1350 C C . ALA A 1 190 ? -11.449 73.673 27.806 1.00 33.06 191 ALA A C 1
ATOM 1351 O O . ALA A 1 190 ? -11.739 73.524 26.597 1.00 33.22 191 ALA A O 1
ATOM 1353 N N . PHE A 1 191 ? -10.195 73.752 28.262 1.00 34.25 192 PHE A N 1
ATOM 1354 C CA . PHE A 1 191 ? -9.027 73.731 27.379 1.00 35.29 192 PHE A CA 1
ATOM 1355 C C . PHE A 1 191 ? -8.423 72.350 27.188 1.00 36.84 192 PHE A C 1
ATOM 1356 O O . PHE A 1 191 ? -7.892 72.056 26.146 1.00 36.60 192 PHE A O 1
ATOM 1364 N N . THR A 1 192 ? -8.553 71.505 28.193 1.00 39.32 193 THR A N 1
ATOM 1365 C CA . THR A 1 192 ? -8.073 70.144 28.142 1.00 40.10 193 THR A CA 1
ATOM 1366 C C . THR A 1 192 ? -9.125 69.144 27.615 1.00 45.96 193 THR A C 1
ATOM 1367 O O . THR A 1 192 ? -8.780 67.996 27.315 1.00 49.46 193 THR A O 1
ATOM 1371 N N . GLN A 1 193 ? -10.402 69.552 27.511 1.00 52.91 194 GLN A N 1
ATOM 1372 C CA . GLN A 1 193 ? -11.534 68.600 27.235 1.00 54.69 194 GLN A CA 1
ATOM 1373 C C . GLN A 1 193 ? -11.623 67.469 28.260 1.00 52.28 194 GLN A C 1
ATOM 1374 O O . GLN A 1 193 ? -12.224 66.423 27.977 1.00 52.63 194 GLN A O 1
ATOM 1380 N N . GLU A 1 194 ? -11.016 67.675 29.432 1.00 50.07 195 GLU A N 1
ATOM 1381 C CA . GLU A 1 194 ? -11.042 66.678 30.476 1.00 49.97 195 GLU A CA 1
ATOM 1382 C C . GLU A 1 194 ? -12.507 66.466 30.869 1.00 49.67 195 GLU A C 1
ATOM 1383 O O . GLU A 1 194 ? -13.338 67.405 30.837 1.00 48.81 195 GLU A O 1
ATOM 1389 N N . LEU A 1 195 ? -12.795 65.225 31.243 1.00 48.53 196 LEU A N 1
ATOM 1390 C CA . LEU A 1 195 ? -14.134 64.786 31.564 1.00 48.36 196 LEU A CA 1
ATOM 1391 C C . LEU A 1 195 ? -14.509 65.063 33.014 1.00 51.06 196 LEU A C 1
ATOM 1392 O O . LEU A 1 195 ? -13.711 64.849 33.924 1.00 50.70 196 LEU A O 1
ATOM 1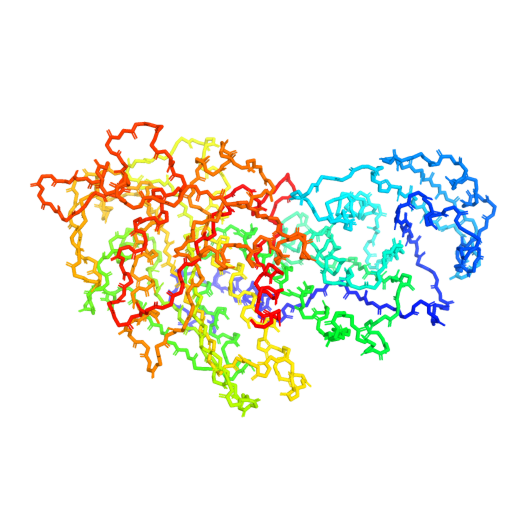397 N N . VAL A 1 196 ? -15.727 65.564 33.217 1.00 52.56 197 VAL A N 1
ATOM 1398 C CA . VAL A 1 196 ? -16.243 65.844 34.556 1.00 50.86 197 VAL A CA 1
ATOM 1399 C C . VAL A 1 196 ? -17.601 65.190 34.633 1.00 49.08 197 VAL A C 1
ATOM 1400 O O . VAL A 1 196 ? -18.470 65.462 33.787 1.00 49.69 197 VAL A O 1
ATOM 1404 N N . ARG A 1 197 ? -17.784 64.328 35.635 1.00 46.78 198 ARG A N 1
ATOM 1405 C CA . ARG A 1 197 ? -18.936 63.441 35.687 1.00 42.90 198 ARG A CA 1
ATOM 1406 C C . ARG A 1 197 ? -19.009 62.780 34.290 1.00 41.34 198 ARG A C 1
ATOM 1407 O O . ARG A 1 197 ? -20.077 62.567 33.742 1.00 41.07 198 ARG A O 1
ATOM 1409 N N . GLY A 1 198 ? -17.852 62.506 33.696 1.00 39.84 199 GLY A N 1
ATOM 1410 C CA . GLY A 1 198 ? -17.805 61.940 32.354 1.00 41.10 199 GLY A CA 1
ATOM 1411 C C . GLY A 1 198 ? -18.336 62.731 31.161 1.00 42.40 199 GLY A C 1
ATOM 1412 O O . GLY A 1 198 ? -18.466 62.173 30.064 1.00 41.44 199 GLY A O 1
ATOM 1413 N N . LYS A 1 199 ? -18.640 64.014 31.353 1.00 44.73 200 LYS A N 1
ATOM 1414 C CA . LYS A 1 199 ? -19.003 64.896 30.240 1.00 44.34 200 LYS A CA 1
ATOM 1415 C C . LYS A 1 199 ? -17.901 65.977 30.048 1.00 42.60 200 LYS A C 1
ATOM 1416 O O . LYS A 1 199 ? -17.219 66.405 31.007 1.00 39.82 200 LYS A O 1
ATOM 1418 N N . SER A 1 200 ? -17.695 66.362 28.790 1.00 42.95 201 SER A N 1
ATOM 1419 C CA . SER A 1 200 ? -16.787 67.482 28.441 1.00 44.87 201 SER A CA 1
ATOM 1420 C C . SER A 1 200 ? -17.499 68.680 27.816 1.00 43.22 201 SER A C 1
ATOM 1421 O O . SER A 1 200 ? -18.422 68.534 26.976 1.00 41.19 201 SER A O 1
ATOM 1424 N N . VAL A 1 201 ? -17.035 69.861 28.195 1.00 43.58 202 VAL A N 1
ATOM 1425 C CA . VAL A 1 201 ? -17.516 71.095 27.565 1.00 47.38 202 VAL A CA 1
ATOM 1426 C C . VAL A 1 201 ? -16.327 71.946 27.165 1.00 43.90 202 VAL A C 1
ATOM 1427 O O . VAL A 1 201 ? -15.433 72.176 27.985 1.00 43.68 202 VAL A O 1
ATOM 1431 N N . CYS A 1 202 ? -16.332 72.395 25.905 1.00 40.54 203 CYS A N 1
ATOM 1432 C CA . CYS A 1 202 ? -15.185 73.082 25.311 1.00 39.13 203 CYS A CA 1
ATOM 1433 C C . CYS A 1 202 ? -15.393 74.591 25.145 1.00 37.53 203 CYS A C 1
ATOM 1434 O O . CYS A 1 202 ? -16.504 75.094 25.293 1.00 37.64 203 CYS A O 1
ATOM 1437 N N . VAL A 1 203 ? -14.315 75.297 24.820 1.00 34.54 204 VAL A N 1
ATOM 1438 C CA . VAL A 1 203 ? -14.336 76.744 24.739 1.00 32.37 204 VAL A CA 1
ATOM 1439 C C . VAL A 1 203 ? -15.283 77.297 23.703 1.00 31.04 204 VAL A C 1
ATOM 1440 O O . VAL A 1 203 ? -15.917 78.319 23.965 1.00 30.91 204 VAL A O 1
ATOM 1444 N N . ALA A 1 204 ? -15.357 76.665 22.532 1.00 29.80 205 ALA A N 1
ATOM 1445 C CA . ALA A 1 204 ? -16.284 77.121 21.491 1.00 29.62 205 ALA A CA 1
ATOM 1446 C C . ALA A 1 204 ? -17.767 77.036 21.951 1.00 29.74 205 ALA A C 1
ATOM 1447 O O . ALA A 1 204 ? -18.585 77.864 21.555 1.00 30.08 205 ALA A O 1
ATOM 1449 N N . GLU A 1 205 ? -18.073 76.052 22.799 1.00 29.35 206 GLU A N 1
ATOM 1450 C CA . GLU A 1 205 ? -19.365 75.949 23.466 1.00 30.12 206 GLU A CA 1
ATOM 1451 C C . GLU A 1 205 ? -19.624 77.096 24.452 1.00 29.99 206 GLU A C 1
ATOM 1452 O O . GLU A 1 205 ? -20.671 77.741 24.419 1.00 30.10 206 GLU A O 1
ATOM 1458 N N . LEU A 1 206 ? -18.677 77.379 25.316 1.00 30.00 207 LEU A N 1
ATOM 1459 C CA . LEU A 1 206 ? -18.881 78.463 26.273 1.00 30.65 207 LEU A CA 1
ATOM 1460 C C . LEU A 1 206 ? -19.130 79.799 25.561 1.00 32.43 207 LEU A C 1
ATOM 1461 O O . LEU A 1 206 ? -19.951 80.592 26.012 1.00 33.51 207 LEU A O 1
ATOM 1466 N N . GLU A 1 207 ? -18.449 80.023 24.437 1.00 33.84 208 GLU A N 1
ATOM 1467 C CA . GLU A 1 207 ? -18.715 81.182 23.585 1.00 34.21 208 GLU A CA 1
ATOM 1468 C C . GLU A 1 207 ? -20.119 81.149 22.970 1.00 33.80 208 GLU A C 1
ATOM 1469 O O . GLU A 1 207 ? -20.811 82.182 22.877 1.00 36.03 208 GLU A O 1
ATOM 1475 N N . ALA A 1 208 ? -20.544 79.977 22.538 1.00 31.83 209 ALA A N 1
ATOM 1476 C CA . ALA A 1 208 ? -21.889 79.848 22.006 1.00 30.93 209 ALA A CA 1
ATOM 1477 C C . ALA A 1 208 ? -22.949 80.155 23.077 1.00 29.66 209 ALA A C 1
ATOM 1478 O O . ALA A 1 208 ? -23.937 80.830 22.769 1.00 28.80 209 ALA A O 1
ATOM 1480 N N . ILE A 1 209 ? -22.722 79.685 24.317 1.00 28.11 210 ILE A N 1
ATOM 1481 C CA . ILE A 1 209 ? -23.572 80.046 25.477 1.00 26.84 210 ILE A CA 1
ATOM 1482 C C . ILE A 1 209 ? -23.550 81.556 25.731 1.00 26.67 210 ILE A C 1
ATOM 1483 O O . ILE A 1 209 ? -24.604 82.190 25.807 1.00 26.58 210 ILE A O 1
ATOM 1488 N N . CYS A 1 210 ? -22.360 82.136 25.849 1.00 26.61 211 CYS A N 1
ATOM 1489 C CA . CYS A 1 210 ? -22.241 83.577 26.095 1.00 26.54 211 CYS A CA 1
ATOM 1490 C C . CYS A 1 210 ? -22.995 84.357 25.037 1.00 25.04 211 CYS A C 1
ATOM 1491 O O . CYS A 1 210 ? -23.793 85.200 25.378 1.00 24.18 211 CYS A O 1
ATOM 1494 N N . THR A 1 211 ? -22.763 84.039 23.762 1.00 24.07 212 THR A N 1
ATOM 1495 C CA . THR A 1 211 ? -23.464 84.697 22.653 1.00 23.44 212 THR A CA 1
ATOM 1496 C C . THR A 1 211 ? -24.977 84.552 22.775 1.00 23.22 212 THR A C 1
ATOM 1497 O O . THR A 1 211 ? -25.703 85.535 22.582 1.00 23.00 212 THR A O 1
ATOM 1501 N N . SER A 1 212 ? -25.438 83.335 23.073 1.00 22.51 213 SER A N 1
ATOM 1502 C CA . SER A 1 212 ? -26.858 83.088 23.235 1.00 22.46 213 SER A CA 1
ATOM 1503 C C . SER A 1 212 ? -27.467 83.764 24.464 1.00 22.24 213 SER A C 1
ATOM 1504 O O . SER A 1 212 ? -28.584 84.248 24.386 1.00 22.20 213 SER A O 1
ATOM 1507 N N . VAL A 1 213 ? -26.794 83.755 25.602 1.00 21.96 214 VAL A N 1
ATOM 1508 C CA . VAL A 1 213 ? -27.349 84.424 26.775 1.00 22.21 214 VAL A CA 1
ATOM 1509 C C . VAL A 1 213 ? -27.518 85.925 26.445 1.00 22.85 214 VAL A C 1
ATOM 1510 O O . VAL A 1 213 ? -28.586 86.514 26.622 1.00 23.63 214 VAL A O 1
ATOM 1514 N N . GLN A 1 214 ? -26.462 86.535 25.942 1.00 22.63 215 GLN A N 1
ATOM 1515 C CA . GLN A 1 214 ? -26.525 87.938 25.568 1.00 22.80 215 GLN A CA 1
ATOM 1516 C C . GLN A 1 214 ? -27.462 88.314 24.413 1.00 23.06 215 GLN A C 1
ATOM 1517 O O . GLN A 1 214 ? -28.023 89.410 24.430 1.00 23.27 215 GLN A O 1
ATOM 1523 N N . LEU A 1 215 ? -27.614 87.454 23.412 1.00 23.26 216 LEU A N 1
ATOM 1524 C CA . LEU A 1 215 ? -28.631 87.702 22.396 1.00 24.02 216 LEU A CA 1
ATOM 1525 C C . LEU A 1 215 ? -29.994 87.705 23.100 1.00 24.57 216 LEU A C 1
ATOM 1526 O O . LEU A 1 215 ? -30.867 88.517 22.824 1.00 24.70 216 LEU A O 1
ATOM 1531 N N . CYS A 1 216 ? -30.143 86.817 24.060 1.00 24.73 217 CYS A N 1
ATOM 1532 C CA . CYS A 1 216 ? -31.362 86.752 24.815 1.00 24.97 217 CYS A CA 1
ATOM 1533 C C . CYS A 1 216 ? -31.622 88.040 25.593 1.00 24.82 217 CYS A C 1
ATOM 1534 O O . CYS A 1 216 ? -32.728 88.564 25.544 1.00 24.64 217 CYS A O 1
ATOM 1537 N N . GLN A 1 217 ? -30.618 88.564 26.280 1.00 24.97 218 GLN A N 1
ATOM 1538 C CA . GLN A 1 217 ? -30.777 89.847 26.965 1.00 25.72 218 GLN A CA 1
ATOM 1539 C C . GLN A 1 217 ? -31.147 90.991 25.995 1.00 25.65 218 GLN A C 1
ATOM 1540 O O . GLN A 1 217 ? -31.887 91.883 26.373 1.00 26.41 218 GLN A O 1
ATOM 1546 N N . ARG A 1 218 ? -30.662 90.939 24.753 1.00 24.92 219 ARG A N 1
ATOM 1547 C CA . ARG A 1 218 ? -30.930 91.967 23.771 1.00 24.35 219 ARG A CA 1
ATOM 1548 C C . ARG A 1 218 ? -32.349 91.950 23.304 1.00 24.09 219 ARG A C 1
ATOM 1549 O O . ARG A 1 218 ? -33.015 92.955 23.327 1.00 25.02 219 ARG A O 1
ATOM 1557 N N . LEU A 1 219 ? -32.809 90.799 22.855 1.00 24.18 220 LEU A N 1
ATOM 1558 C CA . LEU A 1 219 ? -34.193 90.646 22.404 1.00 23.80 220 LEU A CA 1
ATOM 1559 C C . LEU A 1 219 ? -35.182 91.038 23.506 1.00 23.94 220 LEU A C 1
ATOM 1560 O O . LEU A 1 219 ? -36.094 91.819 23.266 1.00 24.53 220 LEU A O 1
ATOM 1565 N N . VAL A 1 220 ? -34.939 90.583 24.727 1.00 24.07 221 VAL A N 1
ATOM 1566 C CA . VAL A 1 220 ? -35.825 90.888 25.852 1.00 24.31 221 VAL A CA 1
ATOM 1567 C C . VAL A 1 220 ? -35.854 92.376 26.143 1.00 24.55 221 VAL A C 1
ATOM 1568 O O . VAL A 1 220 ? -36.920 92.979 26.162 1.00 24.91 221 VAL A O 1
ATOM 1572 N N . ASP A 1 221 ? -34.668 92.938 26.353 1.00 25.29 222 ASP A N 1
ATOM 1573 C CA . ASP A 1 221 ? -34.474 94.378 26.640 1.00 25.29 222 ASP A CA 1
ATOM 1574 C C . ASP A 1 221 ? -35.064 95.290 25.598 1.00 25.48 222 ASP A C 1
ATOM 1575 O O . ASP A 1 221 ? -35.551 96.343 25.963 1.00 25.90 222 ASP A O 1
ATOM 1580 N N . THR A 1 222 ? -34.996 94.921 24.312 1.00 25.54 223 THR A N 1
ATOM 1581 C CA . THR A 1 222 ? -35.516 95.789 23.248 1.00 25.96 223 THR A CA 1
ATOM 1582 C C . THR A 1 222 ? -37.008 96.077 23.442 1.00 27.42 223 THR A C 1
ATOM 1583 O O . THR A 1 222 ? -37.794 95.156 23.683 1.00 29.47 223 THR A O 1
ATOM 1587 N N . PRO A 1 223 ? -37.416 97.352 23.347 1.00 27.32 224 PRO A N 1
ATOM 1588 C CA . PRO A 1 223 ? -38.834 97.615 23.422 1.00 26.75 224 PRO A CA 1
ATOM 1589 C C . PRO A 1 223 ? -39.593 97.151 22.167 1.00 26.77 224 PRO A C 1
ATOM 1590 O O . PRO A 1 223 ? -38.992 96.964 21.118 1.00 27.40 224 PRO A O 1
ATOM 1594 N N . PRO A 1 224 ? -40.911 96.968 22.281 1.00 26.53 225 PRO A N 1
ATOM 1595 C CA . PRO A 1 224 ? -41.804 96.479 21.227 1.00 26.41 225 PRO A CA 1
ATOM 1596 C C . PRO A 1 224 ? -42.078 97.420 20.091 1.00 26.93 225 PRO A C 1
ATOM 1597 O O . PRO A 1 224 ? -42.512 96.989 19.033 1.00 26.29 225 PRO A O 1
ATOM 1601 N N . CYS A 1 225 ? -41.840 98.704 20.305 1.00 28.50 226 CYS A N 1
ATOM 1602 C CA . CYS A 1 225 ? -41.811 99.665 19.186 1.00 29.93 226 CYS A CA 1
ATOM 1603 C C . CYS A 1 225 ? -40.776 99.246 18.151 1.00 30.27 226 CYS A C 1
ATOM 1604 O O . CYS A 1 225 ? -40.870 99.636 17.005 1.00 30.48 226 CYS A O 1
ATOM 1607 N N . MET A 1 226 ? -39.788 98.456 18.576 1.00 31.43 227 MET A N 1
ATOM 1608 C CA . MET A 1 226 ? -38.758 97.902 17.686 1.00 31.93 227 MET A CA 1
ATOM 1609 C C . MET A 1 226 ? -38.839 96.395 17.534 1.00 29.72 227 MET A C 1
ATOM 1610 O O . MET A 1 226 ? -38.829 95.894 16.424 1.00 29.41 227 MET A O 1
ATOM 1615 N N . LEU A 1 227 ? -38.842 95.681 18.647 1.00 27.88 228 LEU A N 1
ATOM 1616 C CA . LEU A 1 227 ? -39.016 94.248 18.601 1.00 27.67 228 LEU A CA 1
ATOM 1617 C C . LEU A 1 227 ? -40.478 93.869 18.729 1.00 28.13 228 LEU A C 1
ATOM 1618 O O . LEU A 1 227 ? -40.981 93.591 19.828 1.00 28.03 228 LEU A O 1
ATOM 1623 N N . ASP A 1 228 ? -41.129 93.809 17.579 1.00 28.59 229 ASP A N 1
ATOM 1624 C CA . ASP A 1 228 ? -42.508 93.362 17.473 1.00 29.30 229 ASP A CA 1
ATOM 1625 C C . ASP A 1 228 ? -42.496 91.980 16.840 1.00 29.03 229 ASP A C 1
ATOM 1626 O O . ASP A 1 228 ? -41.439 91.395 16.633 1.00 30.09 229 ASP A O 1
ATOM 1631 N N . THR A 1 229 ? -43.659 91.469 16.496 1.00 28.46 230 THR A N 1
ATOM 1632 C CA . THR A 1 229 ? -43.749 90.118 15.992 1.00 29.01 230 THR A CA 1
ATOM 1633 C C . THR A 1 229 ? -43.218 89.940 14.597 1.00 29.60 230 THR A C 1
ATOM 1634 O O . THR A 1 229 ? -42.811 88.849 14.255 1.00 30.72 230 THR A O 1
ATOM 1638 N N . VAL A 1 230 ? -43.246 90.980 13.777 1.00 30.11 231 VAL A N 1
ATOM 1639 C CA . VAL A 1 230 ? -42.726 90.859 12.408 1.00 30.60 231 VAL A CA 1
ATOM 1640 C C . VAL A 1 230 ? -41.206 90.893 12.408 1.00 29.73 231 VAL A C 1
ATOM 1641 O O . VAL A 1 230 ? -40.560 90.229 11.600 1.00 29.50 231 VAL A O 1
ATOM 1645 N N . VAL A 1 231 ? -40.648 91.661 13.325 1.00 29.50 232 VAL A N 1
ATOM 1646 C CA . VAL A 1 231 ? -39.218 91.829 13.376 1.00 30.55 232 VAL A CA 1
ATOM 1647 C C . VAL A 1 231 ? -38.638 90.579 14.000 1.00 31.91 232 VAL A C 1
ATOM 1648 O O . VAL A 1 231 ? -37.750 89.967 13.420 1.00 32.19 232 VAL A O 1
ATOM 1652 N N . TYR A 1 232 ? -39.156 90.216 15.177 1.00 32.13 233 TYR A N 1
ATOM 1653 C CA . TYR A 1 232 ? -38.801 88.974 15.854 1.00 30.79 233 TYR A CA 1
ATOM 1654 C C . TYR A 1 232 ? -38.852 87.804 14.873 1.00 31.34 233 TYR A C 1
ATOM 1655 O O . TYR A 1 232 ? -37.981 86.949 14.897 1.00 31.74 233 TYR A O 1
ATOM 1664 N N . ALA A 1 233 ? -39.847 87.775 13.991 1.00 31.36 234 ALA A N 1
ATOM 1665 C CA . ALA A 1 233 ? -39.923 86.708 12.965 1.00 32.52 234 ALA A CA 1
ATOM 1666 C C . ALA A 1 233 ? -38.846 86.779 11.870 1.00 32.56 234 ALA A C 1
ATOM 1667 O O . ALA A 1 233 ? -38.324 85.757 11.412 1.00 32.97 234 ALA A O 1
ATOM 1669 N N . GLU A 1 234 ? -38.537 87.981 11.423 1.00 31.80 235 GLU A N 1
ATOM 1670 C CA . GLU A 1 234 ? -37.481 88.145 10.443 1.00 31.62 235 GLU A CA 1
ATOM 1671 C C . GLU A 1 234 ? -36.113 87.653 11.002 1.00 29.68 235 GLU A C 1
ATOM 1672 O O . GLU A 1 234 ? -35.273 87.111 10.261 1.00 28.17 235 GLU A O 1
ATOM 1678 N N . ILE A 1 235 ? -35.923 87.843 12.309 1.00 27.67 236 ILE A N 1
ATOM 1679 C CA . ILE A 1 235 ? -34.709 87.483 12.985 1.00 27.25 236 ILE A CA 1
ATOM 1680 C C . ILE A 1 235 ? -34.626 85.973 13.002 1.00 28.28 236 ILE A C 1
ATOM 1681 O O . ILE A 1 235 ? -33.613 85.395 12.595 1.00 28.58 236 ILE A O 1
ATOM 1686 N N . ALA A 1 236 ? -35.702 85.348 13.461 1.00 29.24 237 ALA A N 1
ATOM 1687 C CA . ALA A 1 236 ? -35.810 83.893 13.502 1.00 30.05 237 ALA A CA 1
ATOM 1688 C C . ALA A 1 236 ? -35.536 83.269 12.134 1.00 30.45 237 ALA A C 1
ATOM 1689 O O . ALA A 1 236 ? -34.801 82.287 12.051 1.00 31.58 237 ALA A O 1
ATOM 1691 N N . ALA A 1 237 ? -36.076 83.862 11.069 1.00 30.43 238 ALA A N 1
ATOM 1692 C CA . ALA A 1 237 ? -35.739 83.430 9.705 1.00 30.50 238 ALA A CA 1
ATOM 1693 C C . ALA A 1 237 ? -34.217 83.461 9.419 1.00 30.77 238 ALA A C 1
ATOM 1694 O O . ALA A 1 237 ? -33.645 82.442 9.038 1.00 30.93 238 ALA A O 1
ATOM 1696 N N . ALA A 1 238 ? -33.553 84.594 9.645 1.00 30.00 239 ALA A N 1
ATOM 1697 C CA . ALA A 1 238 ? -32.099 84.672 9.409 1.00 29.50 239 ALA A CA 1
ATOM 1698 C C . ALA A 1 238 ? -31.331 83.593 10.179 1.00 29.38 239 ALA A C 1
ATOM 1699 O O . ALA A 1 238 ? -30.417 82.986 9.646 1.00 29.14 239 ALA A O 1
ATOM 1701 N N . TYR A 1 239 ? -31.697 83.352 11.432 1.00 29.72 240 TYR A N 1
ATOM 1702 C CA . TYR A 1 239 ? -31.024 82.321 12.206 1.00 29.82 240 TYR A CA 1
ATOM 1703 C C . TYR A 1 239 ? -31.331 80.949 11.594 1.00 30.67 240 TYR A C 1
ATOM 1704 O O . TYR A 1 239 ? -30.487 80.058 11.611 1.00 31.46 240 TYR A O 1
ATOM 1713 N N . ALA A 1 240 ? -32.509 80.800 11.007 1.00 31.13 241 ALA A N 1
ATOM 1714 C CA . ALA A 1 240 ? -32.863 79.559 10.306 1.00 32.44 241 ALA A CA 1
ATOM 1715 C C . ALA A 1 240 ? -31.969 79.301 9.110 1.00 33.94 241 ALA A C 1
ATOM 1716 O O . ALA A 1 240 ? -31.438 78.199 8.951 1.00 34.93 241 ALA A O 1
ATOM 1718 N N . ALA A 1 241 ? -31.817 80.307 8.261 1.00 35.55 242 ALA A N 1
ATOM 1719 C CA . ALA A 1 241 ? -30.968 80.163 7.088 1.00 36.81 242 ALA A CA 1
ATOM 1720 C C . ALA A 1 241 ? -29.482 80.075 7.464 1.00 37.83 242 ALA A C 1
ATOM 1721 O O . ALA A 1 241 ? -28.723 79.472 6.735 1.00 38.81 242 ALA A O 1
ATOM 1723 N N . GLU A 1 242 ? -29.069 80.660 8.587 1.00 38.22 243 GLU A N 1
ATOM 1724 C CA . GLU A 1 242 ? -27.649 80.587 9.008 1.00 39.03 243 GLU A CA 1
ATOM 1725 C C . GLU A 1 242 ? -27.318 79.154 9.392 1.00 38.64 243 GLU A C 1
ATOM 1726 O O . GLU A 1 242 ? -26.358 78.564 8.888 1.00 37.12 243 GLU A O 1
ATOM 1732 N N . LEU A 1 243 ? -28.141 78.618 10.291 1.00 40.01 244 LEU A N 1
ATOM 1733 C CA . LEU A 1 243 ? -27.978 77.274 10.847 1.00 40.05 244 LEU A CA 1
ATOM 1734 C C . LEU A 1 243 ? -28.461 76.159 9.925 1.00 40.53 244 LEU A C 1
ATOM 1735 O O . LEU A 1 243 ? -28.220 75.005 10.216 1.00 42.76 244 LEU A O 1
ATOM 1740 N N . GLY A 1 244 ? -29.144 76.489 8.832 1.00 40.91 245 GLY A N 1
ATOM 1741 C CA . GLY A 1 244 ? -29.510 75.501 7.815 1.00 39.87 245 GLY A CA 1
ATOM 1742 C C . GLY A 1 244 ? -30.588 74.560 8.297 1.00 40.94 245 GLY A C 1
ATOM 1743 O O . GLY A 1 244 ? -30.483 73.349 8.085 1.00 45.38 245 GLY A O 1
ATOM 1744 N N . VAL A 1 245 ? -31.621 75.102 8.948 1.00 40.96 246 VAL A N 1
ATOM 1745 C CA . VAL A 1 245 ? -32.674 74.276 9.594 1.00 40.25 246 VAL A CA 1
ATOM 1746 C C . VAL A 1 245 ? -34.017 74.510 8.930 1.00 39.78 246 VAL A C 1
ATOM 1747 O O . VAL A 1 245 ? -34.199 75.501 8.221 1.00 37.81 246 VAL A O 1
ATOM 1751 N N . ASP A 1 246 ? -34.965 73.606 9.179 1.00 40.83 247 ASP A N 1
ATOM 1752 C CA . ASP A 1 246 ? -36.303 73.765 8.610 1.00 42.34 247 ASP A CA 1
ATOM 1753 C C . ASP A 1 246 ? -37.038 74.802 9.471 1.00 40.45 247 ASP A C 1
ATOM 1754 O O . ASP A 1 246 ? -36.795 74.923 10.674 1.00 40.44 247 ASP A O 1
ATOM 1759 N N . MET A 1 247 ? -37.900 75.576 8.838 1.00 38.81 248 MET A N 1
ATOM 1760 C CA . MET A 1 247 ? -38.682 76.583 9.519 1.00 38.12 248 MET A CA 1
ATOM 1761 C C . MET A 1 247 ? -40.125 76.474 9.056 1.00 37.70 248 MET A C 1
ATOM 1762 O O . MET A 1 247 ? -40.398 76.391 7.861 1.00 35.96 248 MET A O 1
ATOM 1767 N N . THR A 1 248 ? -41.047 76.497 10.009 1.00 37.67 249 THR A N 1
ATOM 1768 C CA . THR A 1 248 ? -42.482 76.589 9.710 1.00 37.37 249 THR A CA 1
ATOM 1769 C C . THR A 1 248 ? -43.054 77.824 10.392 1.00 36.24 249 THR A C 1
ATOM 1770 O O . THR A 1 248 ? -42.880 78.001 11.598 1.00 36.69 249 THR A O 1
ATOM 1774 N N . VAL A 1 249 ? -43.712 78.678 9.616 1.00 35.18 250 VAL A N 1
ATOM 1775 C CA . VAL A 1 249 ? -44.335 79.897 10.141 1.00 34.77 250 VAL A CA 1
ATOM 1776 C C . VAL A 1 249 ? -45.797 79.860 9.804 1.00 34.36 250 VAL A C 1
ATOM 1777 O O . VAL A 1 249 ? -46.139 79.715 8.645 1.00 35.38 250 VAL A O 1
ATOM 1781 N N . ILE A 1 250 ? -46.669 80.024 10.787 1.00 34.10 251 ILE A N 1
ATOM 1782 C CA . ILE A 1 250 ? -48.092 80.280 10.496 1.00 33.14 251 ILE A CA 1
ATOM 1783 C C . ILE A 1 250 ? -48.376 81.699 10.947 1.00 33.14 251 ILE A C 1
ATOM 1784 O O . ILE A 1 250 ? -48.117 82.027 12.096 1.00 33.85 251 ILE A O 1
ATOM 1789 N N . LYS A 1 251 ? -48.878 82.542 10.051 1.00 33.99 252 LYS A N 1
ATOM 1790 C CA . LYS A 1 251 ? -48.992 83.986 10.333 1.00 36.06 252 LYS A CA 1
ATOM 1791 C C . LYS A 1 251 ? -50.416 84.528 10.138 1.00 36.61 252 LYS A C 1
ATOM 1792 O O . LYS A 1 251 ? -51.089 84.156 9.183 1.00 34.91 252 LYS A O 1
ATOM 1798 N N . GLY A 1 252 ? -50.849 85.401 11.060 1.00 37.56 253 GLY A N 1
ATOM 1799 C CA . GLY A 1 252 ? -52.029 86.251 10.886 1.00 37.32 253 GLY A CA 1
ATOM 1800 C C . GLY A 1 252 ? -53.300 85.469 10.639 1.00 36.85 253 GLY A C 1
ATOM 1801 O O . GLY A 1 252 ? -53.683 84.686 11.481 1.00 36.72 253 GLY A O 1
ATOM 1802 N N . ASP A 1 253 ? -53.939 85.674 9.486 1.00 37.60 254 ASP A N 1
ATOM 1803 C CA . ASP A 1 253 ? -55.174 84.935 9.115 1.00 40.32 254 ASP A CA 1
ATOM 1804 C C . ASP A 1 253 ? -54.962 83.439 8.900 1.00 37.92 254 ASP A C 1
ATOM 1805 O O . ASP A 1 253 ? -55.881 82.658 9.108 1.00 36.57 254 ASP A O 1
ATOM 1810 N N . GLU A 1 254 ? -53.743 83.048 8.521 1.00 37.61 255 GLU A N 1
ATOM 1811 C CA . GLU A 1 254 ? -53.360 81.642 8.423 1.00 36.70 255 GLU A CA 1
ATOM 1812 C C . GLU A 1 254 ? -53.620 80.885 9.743 1.00 36.69 255 GLU A C 1
ATOM 1813 O O . GLU A 1 254 ? -53.948 79.695 9.711 1.00 37.06 255 GLU A O 1
ATOM 1815 N N . LEU A 1 255 ? -53.500 81.572 10.884 1.00 36.01 256 LEU A N 1
ATOM 1816 C CA . LEU A 1 255 ? -53.752 80.956 12.190 1.00 37.20 256 LEU A CA 1
ATOM 1817 C C . LEU A 1 255 ? -55.206 80.639 12.357 1.00 39.41 256 LEU A C 1
ATOM 1818 O O . LEU A 1 255 ? -55.583 79.513 12.703 1.00 41.11 256 LEU A O 1
ATOM 1823 N N . ARG A 1 256 ? -56.024 81.653 12.126 1.00 40.88 257 ARG A N 1
ATOM 1824 C CA . ARG A 1 256 ? -57.449 81.480 12.204 1.00 41.95 257 ARG A CA 1
ATOM 1825 C C . ARG A 1 256 ? -57.945 80.484 11.155 1.00 41.84 257 ARG A C 1
ATOM 1826 O O . ARG A 1 256 ? -58.727 79.621 11.495 1.00 43.92 257 ARG A O 1
ATOM 1834 N N . GLU A 1 257 ? -57.518 80.612 9.895 1.00 42.62 258 GLU A N 1
ATOM 1835 C CA . GLU A 1 257 ? -57.944 79.667 8.825 1.00 42.24 258 GLU A CA 1
ATOM 1836 C C . GLU A 1 257 ? -57.584 78.210 9.174 1.00 41.70 258 GLU A C 1
ATOM 1837 O O . GLU A 1 257 ? -58.381 77.300 8.950 1.00 42.77 258 GLU A O 1
ATOM 1839 N N . LYS A 1 258 ? -56.410 77.996 9.754 1.00 40.82 259 LYS A N 1
ATOM 1840 C CA . LYS A 1 258 ? -55.957 76.640 10.049 1.00 40.33 259 LYS A CA 1
ATOM 1841 C C . LYS A 1 258 ? -56.321 76.181 11.462 1.00 37.22 259 LYS A C 1
ATOM 1842 O O . LYS A 1 258 ? -55.795 75.178 11.924 1.00 38.57 259 LYS A O 1
ATOM 1848 N N . GLY A 1 259 ? -57.221 76.883 12.141 1.00 33.20 260 GLY A N 1
ATOM 1849 C CA . GLY A 1 259 ? -57.745 76.417 13.416 1.00 31.99 260 GLY A CA 1
ATOM 1850 C C . GLY A 1 259 ? -57.003 76.759 14.712 1.00 32.52 260 GLY A C 1
ATOM 1851 O O . GLY A 1 259 ? -57.387 76.244 15.778 1.00 32.05 260 GLY A O 1
ATOM 1852 N N . TYR A 1 260 ? -55.974 77.621 14.670 1.00 32.05 261 TYR A N 1
ATOM 1853 C CA . TYR A 1 260 ? -55.292 78.088 15.928 1.00 32.26 261 TYR A CA 1
ATOM 1854 C C . TYR A 1 260 ? -56.005 79.286 16.561 1.00 32.08 261 TYR A C 1
ATOM 1855 O O . TYR A 1 260 ? -55.448 80.384 16.649 1.00 31.35 261 TYR A O 1
ATOM 1864 N N . GLY A 1 261 ? -57.235 79.044 17.027 1.00 31.74 262 GLY A N 1
ATOM 1865 C CA . GLY A 1 261 ? -58.086 80.104 17.541 1.00 32.19 262 GLY A CA 1
ATOM 1866 C C . GLY A 1 261 ? -57.552 80.835 18.774 1.00 33.16 262 GLY A C 1
ATOM 1867 O O . GLY A 1 261 ? -57.823 82.024 18.973 1.00 34.46 262 GLY A O 1
ATOM 1868 N N . GLY A 1 262 ? -56.788 80.134 19.602 1.00 33.13 263 GLY A N 1
ATOM 1869 C CA . GLY A 1 262 ? -56.326 80.685 20.862 1.00 32.70 263 GLY A CA 1
ATOM 1870 C C . GLY A 1 262 ? -55.334 81.793 20.617 1.00 33.44 263 GLY A C 1
ATOM 1871 O O . GLY A 1 262 ? -55.497 82.897 21.124 1.00 34.51 263 GLY A O 1
ATOM 1872 N N . ILE A 1 263 ? -54.309 81.511 19.833 1.00 33.41 264 ILE A N 1
ATOM 1873 C CA . ILE A 1 263 ? -53.300 82.519 19.571 1.00 35.05 264 ILE A CA 1
ATOM 1874 C C . ILE A 1 263 ? -53.768 83.594 18.577 1.00 35.01 264 ILE A C 1
ATOM 1875 O O . ILE A 1 263 ? -53.389 84.748 18.707 1.00 34.53 264 ILE A O 1
ATOM 1880 N N . TYR A 1 264 ? -54.581 83.229 17.595 1.00 35.36 265 TYR A N 1
ATOM 1881 C CA . TYR A 1 264 ? -55.155 84.238 16.719 1.00 36.25 265 TYR A CA 1
ATOM 1882 C C . TYR A 1 264 ? -56.033 85.236 17.505 1.00 38.23 265 TYR A C 1
ATOM 1883 O O . TYR A 1 264 ? -55.999 86.439 17.250 1.00 36.98 265 TYR A O 1
ATOM 1892 N N . ALA A 1 265 ? -56.835 84.720 18.437 1.00 39.36 266 ALA A N 1
ATOM 1893 C CA . ALA A 1 265 ? -57.672 85.569 19.288 1.00 39.42 266 ALA A CA 1
ATOM 1894 C C . ALA A 1 265 ? -56.854 86.600 20.071 1.00 40.38 266 ALA A C 1
ATOM 1895 O O . ALA A 1 265 ? -57.245 87.779 20.155 1.00 42.51 266 ALA A O 1
ATOM 1897 N N . VAL A 1 266 ? -55.734 86.150 20.647 1.00 39.27 267 VAL A N 1
ATOM 1898 C CA . VAL A 1 266 ? -54.946 86.977 21.572 1.00 39.47 267 VAL A CA 1
ATOM 1899 C C . VAL A 1 266 ? -54.298 88.148 20.834 1.00 40.10 267 VAL A C 1
ATOM 1900 O O . VAL A 1 266 ? -54.281 89.298 21.347 1.00 41.20 267 VAL A O 1
ATOM 1904 N N . GLY A 1 267 ? -53.782 87.845 19.640 1.00 38.15 268 GLY A N 1
ATOM 1905 C CA . GLY A 1 267 ? -53.000 88.791 18.873 1.00 37.86 268 GLY A CA 1
ATOM 1906 C C . GLY A 1 267 ? -53.716 89.524 17.772 1.00 38.03 268 GLY A C 1
ATOM 1907 O O . GLY A 1 267 ? -53.075 90.307 17.060 1.00 41.51 268 GLY A O 1
ATOM 1908 N N . LYS A 1 268 ? -55.025 89.304 17.635 1.00 37.18 269 LYS A N 1
ATOM 1909 C CA . LYS A 1 268 ? -55.785 89.857 16.503 1.00 37.22 269 LYS A CA 1
ATOM 1910 C C . LYS A 1 268 ? -55.960 91.371 16.521 1.00 36.85 269 LYS A C 1
ATOM 1911 O O . LYS A 1 268 ? -56.199 91.999 15.484 1.00 35.11 269 LYS A O 1
ATOM 1917 N N . CYS A 1 269 ? -55.833 91.947 17.707 1.00 37.98 270 CYS A N 1
ATOM 1918 C CA . CYS A 1 269 ? -56.027 93.375 17.896 1.00 38.45 270 CYS A CA 1
ATOM 1919 C C . CYS A 1 269 ? -54.797 94.202 17.603 1.00 36.92 270 CYS A C 1
ATOM 1920 O O . CYS A 1 269 ? -54.902 95.376 17.318 1.00 37.93 270 CYS A O 1
ATOM 1923 N N . ALA A 1 270 ? -53.640 93.581 17.691 1.00 36.50 271 ALA A N 1
ATOM 1924 C CA . ALA A 1 270 ? -52.386 94.284 17.642 1.00 35.53 271 ALA A CA 1
ATOM 1925 C C . ALA A 1 270 ? -52.105 94.893 16.284 1.00 35.38 271 ALA A C 1
ATOM 1926 O O . ALA A 1 270 ? -52.554 94.393 15.246 1.00 34.96 271 ALA A O 1
ATOM 1928 N N . GLN A 1 271 ? -51.344 95.981 16.317 1.00 35.36 272 GLN A N 1
ATOM 1929 C CA . GLN A 1 271 ? -50.785 96.561 15.129 1.00 35.89 272 GLN A CA 1
ATOM 1930 C C . GLN A 1 271 ? -50.219 95.457 14.247 1.00 36.77 272 GLN A C 1
ATOM 1931 O O . GLN A 1 271 ? -50.754 95.204 13.180 1.00 38.41 272 GLN A O 1
ATOM 1937 N N . TYR A 1 272 ? -49.171 94.776 14.690 1.00 37.43 273 TYR A N 1
ATOM 1938 C CA . TYR A 1 272 ? -48.579 93.721 13.863 1.00 38.23 273 TYR A CA 1
ATOM 1939 C C . TYR A 1 272 ? -49.007 92.333 14.325 1.00 38.45 273 TYR A C 1
ATOM 1940 O O . TYR A 1 272 ? -49.108 92.086 15.542 1.00 40.54 273 TYR A O 1
ATOM 1949 N N . PRO A 1 273 ? -49.237 91.415 13.357 1.00 36.70 274 PRO A N 1
ATOM 1950 C CA . PRO A 1 273 ? -50.021 90.200 13.629 1.00 36.48 274 PRO A CA 1
ATOM 1951 C C . PRO A 1 273 ? -49.310 89.051 14.365 1.00 34.92 274 PRO A C 1
ATOM 1952 O O . PRO A 1 273 ? -48.103 89.064 14.547 1.00 33.57 274 PRO A O 1
ATOM 1956 N N . ALA A 1 274 ? -50.102 88.070 14.771 1.00 33.69 275 ALA A N 1
ATOM 1957 C CA . ALA A 1 274 ? -49.596 86.899 15.451 1.00 34.01 275 ALA A CA 1
ATOM 1958 C C . ALA A 1 274 ? -48.812 85.947 14.524 1.00 33.80 275 ALA A C 1
ATOM 1959 O O . ALA A 1 274 ? -49.044 85.914 13.320 1.00 35.18 275 ALA A O 1
ATOM 1961 N N . HIS A 1 275 ? -47.867 85.203 15.105 1.00 32.33 276 HIS A N 1
ATOM 1962 C CA . HIS A 1 275 ? -47.141 84.153 14.392 1.00 31.87 276 HIS A CA 1
ATOM 1963 C C . HIS A 1 275 ? -46.913 82.973 15.305 1.00 30.91 276 HIS A C 1
ATOM 1964 O O . HIS A 1 275 ? -46.521 83.141 16.461 1.00 29.32 276 HIS A O 1
ATOM 1971 N N . LEU A 1 276 ? -47.096 81.778 14.759 1.00 30.26 277 LEU A N 1
ATOM 1972 C CA . LEU A 1 276 ? -46.406 80.622 15.292 1.00 30.49 277 LEU A CA 1
ATOM 1973 C C . LEU A 1 276 ? -45.196 80.384 14.414 1.00 29.84 277 LEU A C 1
ATOM 1974 O O . LEU A 1 276 ? -45.308 80.201 13.209 1.00 29.70 277 LEU A O 1
ATOM 1979 N N . VAL A 1 277 ? -44.029 80.437 15.024 1.00 29.55 278 VAL A N 1
ATOM 1980 C CA . VAL A 1 277 ? -42.805 80.252 14.299 1.00 29.88 278 VAL A CA 1
ATOM 1981 C C . VAL A 1 277 ? -42.107 79.083 14.965 1.00 30.74 278 VAL A C 1
ATOM 1982 O O . VAL A 1 277 ? -41.905 79.103 16.190 1.00 29.23 278 VAL A O 1
ATOM 1986 N N . THR A 1 278 ? -41.755 78.076 14.159 1.00 31.14 279 THR A N 1
ATOM 1987 C CA . THR A 1 278 ? -41.073 76.907 14.653 1.00 32.13 279 THR A CA 1
ATOM 1988 C C . THR A 1 278 ? -39.844 76.623 13.810 1.00 34.82 279 THR A C 1
ATOM 1989 O O . THR A 1 278 ? -39.924 76.558 12.581 1.00 35.71 279 THR A O 1
ATOM 1993 N N . LEU A 1 279 ? -38.714 76.450 14.498 1.00 36.50 280 LEU A N 1
ATOM 1994 C CA . LEU A 1 279 ? -37.452 76.044 13.899 1.00 37.22 280 LEU A CA 1
ATOM 1995 C C . LEU A 1 279 ? -37.183 74.651 14.391 1.00 37.24 280 LEU A C 1
ATOM 1996 O O . LEU A 1 279 ? -37.441 74.353 15.561 1.00 37.19 280 LEU A O 1
ATOM 2001 N N . ARG A 1 280 ? -36.657 73.803 13.512 1.00 38.34 281 ARG A N 1
ATOM 2002 C CA . ARG A 1 280 ? -36.327 72.423 13.888 1.00 39.92 281 ARG A CA 1
ATOM 2003 C C . ARG A 1 280 ? -35.139 71.854 13.100 1.00 36.47 281 ARG A C 1
ATOM 2004 O O . ARG A 1 280 ? -35.012 72.088 11.893 1.00 34.56 281 ARG A O 1
ATOM 2012 N N . TYR A 1 281 ? -34.299 71.099 13.807 1.00 34.50 282 TYR A N 1
ATOM 2013 C CA . TYR A 1 281 ? -33.124 70.426 13.248 1.00 33.76 282 TYR A CA 1
ATOM 2014 C C . TYR A 1 281 ? -33.226 68.944 13.530 1.00 34.16 282 TYR A C 1
ATOM 2015 O O . TYR A 1 281 ? -33.508 68.564 14.681 1.00 32.73 282 TYR A O 1
ATOM 2024 N N . ARG A 1 282 ? -33.045 68.135 12.472 1.00 35.31 283 ARG A N 1
ATOM 2025 C CA . ARG A 1 282 ? -32.669 66.729 12.608 1.00 37.38 283 ARG A CA 1
ATOM 2026 C C . ARG A 1 282 ? -31.155 66.654 12.687 1.00 36.22 283 ARG A C 1
ATOM 2027 O O . ARG A 1 282 ? -30.438 67.148 11.800 1.00 36.54 283 ARG A O 1
ATOM 2035 N N . ASN A 1 283 ? -30.683 66.012 13.751 1.00 34.96 284 ASN A N 1
ATOM 2036 C CA . ASN A 1 283 ? -29.265 65.841 13.995 1.00 34.20 284 ASN A CA 1
ATOM 2037 C C . ASN A 1 283 ? -28.752 64.704 13.102 1.00 34.90 284 ASN A C 1
ATOM 2038 O O . ASN A 1 283 ? -29.209 63.553 13.237 1.00 34.49 284 ASN A O 1
ATOM 2043 N N . PRO A 1 284 ? -27.807 65.014 12.190 1.00 34.83 285 PRO A N 1
ATOM 2044 C CA . PRO A 1 284 ? -27.304 63.932 11.352 1.00 34.75 285 PRO A CA 1
ATOM 2045 C C . PRO A 1 284 ? -26.478 62.918 12.115 1.00 35.17 285 PRO A C 1
ATOM 2046 O O . PRO A 1 284 ? -26.438 61.776 11.684 1.00 37.85 285 PRO A O 1
ATOM 2050 N N . ASN A 1 285 ? -25.835 63.312 13.222 1.00 34.71 286 ASN A N 1
ATOM 2051 C CA . ASN A 1 285 ? -25.009 62.387 14.027 1.00 34.29 286 ASN A CA 1
ATOM 2052 C C . ASN A 1 285 ? -25.726 61.818 15.251 1.00 33.69 286 ASN A C 1
ATOM 2053 O O . ASN A 1 285 ? -25.106 61.494 16.262 1.00 33.89 286 ASN A O 1
ATOM 2058 N N . ALA A 1 286 ? -27.032 61.682 15.156 1.00 33.35 287 ALA A N 1
ATOM 2059 C CA . ALA A 1 286 ? -27.801 61.134 16.244 1.00 34.11 287 ALA A CA 1
ATOM 2060 C C . ALA A 1 286 ? -27.488 59.652 16.433 1.00 35.08 287 ALA A C 1
ATOM 2061 O O . ALA A 1 286 ? -27.501 58.904 15.453 1.00 35.17 287 ALA A O 1
ATOM 2063 N N . ALA A 1 287 ? -27.258 59.252 17.692 1.00 35.24 288 ALA A N 1
ATOM 2064 C CA . ALA A 1 287 ? -26.997 57.878 18.082 1.00 35.80 288 ALA A CA 1
ATOM 2065 C C . ALA A 1 287 ? -28.283 57.091 18.123 1.00 39.43 288 ALA A C 1
ATOM 2066 O O . ALA A 1 287 ? -29.368 57.667 17.985 1.00 42.02 288 ALA A O 1
ATOM 2068 N N . GLU A 1 288 ? -28.165 55.776 18.334 1.00 42.47 289 GLU A N 1
ATOM 2069 C CA . GLU A 1 288 ? -29.312 54.857 18.268 1.00 45.36 289 GLU A CA 1
ATOM 2070 C C . GLU A 1 288 ? -30.421 55.315 19.256 1.00 48.69 289 GLU A C 1
ATOM 2071 O O . GLU A 1 288 ? -31.603 55.537 18.844 1.00 49.09 289 GLU A O 1
ATOM 2073 N N . GLY A 1 289 ? -30.025 55.547 20.523 1.00 47.58 290 GLY A N 1
ATOM 2074 C CA . GLY A 1 289 ? -31.002 55.907 21.571 1.00 44.73 290 GLY A CA 1
ATOM 2075 C C . GLY A 1 289 ? -31.651 57.292 21.498 1.00 42.25 290 GLY A C 1
ATOM 2076 O O . GLY A 1 289 ? -32.509 57.586 22.312 1.00 39.97 290 GLY A O 1
ATOM 2077 N N . ALA A 1 290 ? -31.286 58.126 20.522 1.00 39.83 291 ALA A N 1
ATOM 2078 C CA . ALA A 1 290 ? -31.517 59.570 20.630 1.00 39.93 291 ALA A CA 1
ATOM 2079 C C . ALA A 1 290 ? -32.998 59.967 20.697 1.00 39.29 291 ALA A C 1
ATOM 2080 O O . ALA A 1 290 ? -33.793 59.531 19.862 1.00 40.41 291 ALA A O 1
ATOM 2082 N N . LYS A 1 291 ? -33.333 60.797 21.692 1.00 36.72 292 LYS A N 1
ATOM 2083 C CA . LYS A 1 291 ? -34.707 61.190 21.974 1.00 35.00 292 LYS A CA 1
ATOM 2084 C C . LYS A 1 291 ? -35.068 62.378 21.056 1.00 33.48 292 LYS A C 1
ATOM 2085 O O . LYS A 1 291 ? -34.211 62.928 20.370 1.00 35.24 292 LYS A O 1
ATOM 2087 N N . ASN A 1 292 ? -36.342 62.729 21.022 1.00 32.04 293 ASN A N 1
ATOM 2088 C CA . ASN A 1 292 ? -36.821 63.956 20.352 1.00 31.69 293 ASN A CA 1
ATOM 2089 C C . ASN A 1 292 ? -37.252 65.000 21.364 1.00 31.03 293 ASN A C 1
ATOM 2090 O O . ASN A 1 292 ? -37.839 64.655 22.400 1.00 29.78 293 ASN A O 1
ATOM 2095 N N . ILE A 1 293 ? -36.971 66.266 21.060 1.00 30.28 294 ILE A N 1
ATOM 2096 C CA . ILE A 1 293 ? -37.212 67.337 22.005 1.00 30.48 294 ILE A CA 1
ATOM 2097 C C . ILE A 1 293 ? -37.905 68.500 21.352 1.00 29.75 294 ILE A C 1
ATOM 2098 O O . ILE A 1 293 ? -37.387 69.069 20.410 1.00 32.09 294 ILE A O 1
ATOM 2103 N N . ALA A 1 294 ? -39.080 68.851 21.855 1.00 28.45 295 ALA A N 1
ATOM 2104 C CA . ALA A 1 294 ? -39.756 70.047 21.405 1.00 27.37 295 ALA A CA 1
ATOM 2105 C C . ALA A 1 294 ? -39.711 71.055 22.527 1.00 26.90 295 ALA A C 1
ATOM 2106 O O . ALA A 1 294 ? -39.796 70.712 23.709 1.00 25.99 295 ALA A O 1
ATOM 2108 N N . MET A 1 295 ? -39.540 72.306 22.138 1.00 27.11 296 MET A N 1
ATOM 2109 C CA . MET A 1 295 ? -39.519 73.409 23.073 1.00 27.48 296 MET A CA 1
ATOM 2110 C C . MET A 1 295 ? -40.568 74.448 22.657 1.00 26.25 296 MET A C 1
ATOM 2111 O O . MET A 1 295 ? -40.843 74.612 21.472 1.00 25.95 296 MET A O 1
ATOM 2116 N N . VAL A 1 296 ? -41.166 75.130 23.631 1.00 25.26 297 VAL A N 1
ATOM 2117 C CA . VAL A 1 296 ? -42.204 76.141 23.351 1.00 24.80 297 VAL A CA 1
ATOM 2118 C C . VAL A 1 296 ? -42.093 77.312 24.309 1.00 24.76 297 VAL A C 1
ATOM 2119 O O . VAL A 1 296 ? -41.938 77.134 25.513 1.00 23.77 297 VAL A O 1
ATOM 2123 N N . GLY A 1 297 ? -42.205 78.517 23.765 1.00 25.92 298 GLY A N 1
ATOM 2124 C CA . GLY A 1 297 ? -42.033 79.719 24.559 1.00 26.89 298 GLY A CA 1
ATOM 2125 C C . GLY A 1 297 ? -43.029 80.811 24.279 1.00 27.78 298 GLY A C 1
ATOM 2126 O O . GLY A 1 297 ? -43.427 81.024 23.120 1.00 28.32 298 GLY A O 1
ATOM 2127 N N . LYS A 1 298 ? -43.408 81.508 25.352 1.00 28.68 299 LYS A N 1
ATOM 2128 C CA . LYS A 1 298 ? -44.307 82.648 25.281 1.00 29.59 299 LYS A CA 1
ATOM 2129 C C . LYS A 1 298 ? -43.552 83.821 24.674 1.00 29.17 299 LYS A C 1
ATOM 2130 O O . LYS A 1 298 ? -42.635 84.357 25.298 1.00 28.34 299 LYS A O 1
ATOM 2136 N N . GLY A 1 299 ? -43.929 84.185 23.449 1.00 29.47 300 GLY A N 1
ATOM 2137 C CA . GLY A 1 299 ? -43.429 85.378 22.770 1.00 30.41 300 GLY A CA 1
ATOM 2138 C C . GLY A 1 299 ? -44.424 86.544 22.759 1.00 31.70 300 GLY A C 1
ATOM 2139 O O . GLY A 1 299 ? -44.733 87.111 21.695 1.00 33.19 300 GLY A O 1
ATOM 2140 N N . ILE A 1 300 ? -44.926 86.930 23.926 1.00 31.67 301 ILE A N 1
ATOM 2141 C CA . ILE A 1 300 ? -45.802 88.094 23.996 1.00 32.29 301 ILE A CA 1
ATOM 2142 C C . ILE A 1 300 ? -44.891 89.308 24.033 1.00 33.38 301 ILE A C 1
ATOM 2143 O O . ILE A 1 300 ? -44.245 89.588 25.048 1.00 34.25 301 ILE A O 1
ATOM 2148 N N . VAL A 1 301 ? -44.810 89.993 22.893 1.00 34.45 302 VAL A N 1
ATOM 2149 C CA . VAL A 1 301 ? -43.839 91.083 22.722 1.00 35.40 302 VAL A CA 1
ATOM 2150 C C . VAL A 1 301 ? -44.179 92.306 23.562 1.00 36.15 302 VAL A C 1
ATOM 2151 O O . VAL A 1 301 ? -43.289 93.046 24.007 1.00 35.91 302 VAL A O 1
ATOM 2155 N N . TYR A 1 302 ? -45.476 92.504 23.773 1.00 35.73 303 TYR A N 1
ATOM 2156 C CA . TYR A 1 302 ? -45.928 93.415 24.782 1.00 33.90 303 TYR A CA 1
ATOM 2157 C C . TYR A 1 302 ? -47.262 92.970 25.331 1.00 34.31 303 TYR A C 1
ATOM 2158 O O . TYR A 1 302 ? -48.164 92.615 24.564 1.00 33.83 303 TYR A O 1
ATOM 2167 N N . ASP A 1 303 ? -47.377 92.982 26.659 1.00 34.74 304 ASP A N 1
ATOM 2168 C CA . ASP A 1 303 ? -48.622 92.611 27.330 1.00 35.14 304 ASP A CA 1
ATOM 2169 C C . ASP A 1 303 ? -49.222 93.821 27.989 1.00 34.16 304 ASP A C 1
ATOM 2170 O O . ASP A 1 303 ? -48.850 94.172 29.106 1.00 35.12 304 ASP A O 1
ATOM 2175 N N . CYS A 1 304 ? -50.182 94.449 27.325 1.00 33.60 305 CYS A N 1
ATOM 2176 C CA . CYS A 1 304 ? -50.857 95.605 27.932 1.00 32.72 305 CYS A CA 1
ATOM 2177 C C . CYS A 1 304 ? -51.966 95.166 28.901 1.00 31.27 305 CYS A C 1
ATOM 2178 O O . CYS A 1 304 ? -52.468 95.949 29.690 1.00 28.87 305 CYS A O 1
ATOM 2181 N N . GLY A 1 305 ? -52.317 93.891 28.844 1.00 30.69 306 GLY A N 1
ATOM 2182 C CA . GLY A 1 305 ? -53.379 93.351 29.664 1.00 31.61 306 GLY A CA 1
ATOM 2183 C C . GLY A 1 305 ? -54.654 93.033 28.889 1.00 31.18 306 GLY A C 1
ATOM 2184 O O . GLY A 1 305 ? -55.571 92.407 29.424 1.00 30.40 306 GLY A O 1
ATOM 2185 N N . GLY A 1 306 ? -54.702 93.428 27.620 1.00 30.74 307 GLY A N 1
ATOM 2186 C CA . GLY A 1 306 ? -55.952 93.461 26.886 1.00 31.29 307 GLY A CA 1
ATOM 2187 C C . GLY A 1 306 ? -56.932 94.415 27.548 1.00 32.00 307 GLY A C 1
ATOM 2188 O O . GLY A 1 306 ? -56.532 95.418 28.159 1.00 31.09 307 GLY A O 1
ATOM 2189 N N . LEU A 1 307 ? -58.223 94.074 27.460 1.00 33.90 308 LEU A N 1
ATOM 2190 C CA . LEU A 1 307 ? -59.308 94.893 28.055 1.00 33.90 308 LEU A CA 1
ATOM 2191 C C . LEU A 1 307 ? -59.292 94.855 29.581 1.00 33.69 308 LEU A C 1
ATOM 2192 O O . LEU A 1 307 ? -59.868 95.720 30.245 1.00 35.15 308 LEU A O 1
ATOM 2197 N N . ALA A 1 308 ? -58.642 93.822 30.116 1.00 32.62 309 ALA A N 1
ATOM 2198 C CA . ALA A 1 308 ? -58.332 93.692 31.521 1.00 31.84 309 ALA A CA 1
ATOM 2199 C C . ALA A 1 308 ? -56.987 94.366 31.634 1.00 30.59 309 ALA A C 1
ATOM 2200 O O . ALA A 1 308 ? -55.951 93.768 32.013 1.00 29.81 309 ALA A O 1
ATOM 2202 N N . LEU A 1 309 ? -57.046 95.638 31.264 1.00 30.72 310 LEU A N 1
ATOM 2203 C CA . LEU A 1 309 ? -55.895 96.461 31.065 1.00 31.02 310 LEU A CA 1
ATOM 2204 C C . LEU A 1 309 ? -55.217 96.564 32.412 1.00 31.69 310 LEU A C 1
ATOM 2205 O O . LEU A 1 309 ? -55.868 96.732 33.424 1.00 30.71 310 LEU A O 1
ATOM 2210 N N . LYS A 1 310 ? -53.908 96.361 32.403 1.00 34.77 311 LYS A N 1
ATOM 2211 C CA . LYS A 1 310 ? -53.072 96.486 33.571 1.00 36.69 311 LYS A CA 1
ATOM 2212 C C . LYS A 1 310 ? -52.932 97.949 33.959 1.00 37.65 311 LYS A C 1
ATOM 2213 O O . LYS A 1 310 ? -52.936 98.838 33.081 1.00 35.68 311 LYS A O 1
ATOM 2219 N N . PRO A 1 311 ? -52.757 98.202 35.272 1.00 39.62 312 PRO A N 1
ATOM 2220 C CA . PRO A 1 311 ? -52.329 99.525 35.722 1.00 39.98 312 PRO A CA 1
ATOM 2221 C C . PRO A 1 311 ? -50.901 99.837 35.278 1.00 41.58 312 PRO A C 1
ATOM 2222 O O . PRO A 1 311 ? -50.141 98.918 34.927 1.00 40.77 312 PRO A O 1
ATOM 2226 N N . ALA A 1 312 ? -50.571 101.132 35.314 1.00 43.95 313 ALA A N 1
ATOM 2227 C CA . ALA A 1 312 ? -49.265 101.689 34.903 1.00 45.14 313 ALA A CA 1
ATOM 2228 C C . ALA A 1 312 ? -48.045 100.951 35.460 1.00 46.43 313 ALA A C 1
ATOM 2229 O O . ALA A 1 312 ? -47.104 100.691 34.729 1.00 45.01 313 ALA A O 1
ATOM 2231 N N . ALA A 1 313 ? -48.100 100.601 36.746 1.00 50.12 314 ALA A N 1
ATOM 2232 C CA . ALA A 1 313 ? -46.959 100.071 37.507 1.00 50.39 314 ALA A CA 1
ATOM 2233 C C . ALA A 1 313 ? -46.754 98.564 37.336 1.00 53.18 314 ALA A C 1
ATOM 2234 O O . ALA A 1 313 ? -45.645 98.069 37.543 1.00 53.38 314 ALA A O 1
ATOM 2236 N N . HIS A 1 314 ? -47.821 97.842 36.997 1.00 56.07 315 HIS A N 1
ATOM 2237 C CA . HIS A 1 314 ? -47.722 96.430 36.569 1.00 59.87 315 HIS A CA 1
ATOM 2238 C C . HIS A 1 314 ? -47.420 96.279 35.055 1.00 56.38 315 HIS A C 1
ATOM 2239 O O . HIS A 1 314 ? -46.892 95.259 34.611 1.00 57.27 315 HIS A O 1
ATOM 2246 N N . MET A 1 315 ? -47.757 97.300 34.277 1.00 52.35 316 MET A N 1
ATOM 2247 C CA . MET A 1 315 ? -47.587 97.272 32.829 1.00 48.61 316 MET A CA 1
ATOM 2248 C C . MET A 1 315 ? -46.157 97.585 32.342 1.00 48.02 316 MET A C 1
ATOM 2249 O O . MET A 1 315 ? -45.752 97.088 31.286 1.00 47.30 316 MET A O 1
ATOM 2254 N N . THR A 1 316 ? -45.368 98.356 33.057 1.00 45.12 317 THR A N 1
ATOM 2255 C CA . THR A 1 316 ? -44.002 98.542 32.632 1.00 45.64 317 THR A CA 1
ATOM 2256 C C . THR A 1 316 ? -43.236 97.235 32.783 1.00 45.20 317 THR A C 1
ATOM 2257 O O . THR A 1 316 ? -43.549 96.455 33.641 1.00 43.60 317 THR A O 1
ATOM 2261 N N . ASN A 1 317 ? -42.258 97.013 31.917 1.00 42.18 318 ASN A N 1
ATOM 2262 C CA . ASN A 1 317 ? -41.479 95.798 31.908 1.00 42.02 318 ASN A CA 1
ATOM 2263 C C . ASN A 1 317 ? -42.152 94.655 31.166 1.00 38.90 318 ASN A C 1
ATOM 2264 O O . ASN A 1 317 ? -41.661 93.589 31.153 1.00 38.04 318 ASN A O 1
ATOM 2269 N N . MET A 1 318 ? -43.265 94.910 30.511 1.00 37.76 319 MET A N 1
ATOM 2270 C CA . MET A 1 318 ? -43.944 93.898 29.729 1.00 36.97 319 MET A CA 1
ATOM 2271 C C . MET A 1 318 ? -43.416 93.800 28.318 1.00 35.14 319 MET A C 1
ATOM 2272 O O . MET A 1 318 ? -43.918 93.092 27.513 1.00 32.91 319 MET A O 1
ATOM 2277 N N . LYS A 1 319 ? -42.415 94.610 28.069 1.00 35.54 320 LYS A N 1
ATOM 2278 C CA . LYS A 1 319 ? -41.270 94.425 27.239 1.00 35.00 320 LYS A CA 1
ATOM 2279 C C . LYS A 1 319 ? -40.753 93.010 27.328 1.00 34.05 320 LYS A C 1
ATOM 2280 O O . LYS A 1 319 ? -40.412 92.417 26.368 1.00 33.71 320 LYS A O 1
ATOM 2286 N N . THR A 1 320 ? -40.666 92.517 28.531 1.00 31.68 321 THR A N 1
ATOM 2287 C CA . THR A 1 320 ? -40.020 91.277 28.849 1.00 32.02 321 THR A CA 1
ATOM 2288 C C . THR A 1 320 ? -40.945 90.106 28.830 1.00 33.88 321 THR A C 1
ATOM 2289 O O . THR A 1 320 ? -40.529 88.990 29.100 1.00 34.18 321 THR A O 1
ATOM 2293 N N . ASP A 1 321 ? -42.204 90.342 28.503 1.00 35.61 322 ASP A N 1
ATOM 2294 C CA . ASP A 1 321 ? -43.140 89.262 28.450 1.00 36.36 322 ASP A CA 1
ATOM 2295 C C . ASP A 1 321 ? -42.894 88.299 27.255 1.00 34.08 322 ASP A C 1
ATOM 2296 O O . ASP A 1 321 ? -43.652 87.328 27.080 1.00 32.36 322 ASP A O 1
ATOM 2301 N N . MET A 1 322 ? -41.856 88.556 26.441 1.00 31.64 323 MET A N 1
ATOM 2302 C CA . MET A 1 322 ? -41.382 87.556 25.459 1.00 29.76 323 MET A CA 1
ATOM 2303 C C . MET A 1 322 ? -40.105 86.791 25.899 1.00 28.42 323 MET A C 1
ATOM 2304 O O . MET A 1 322 ? -39.445 86.132 25.088 1.00 27.30 323 MET A O 1
ATOM 2309 N N . GLY A 1 323 ? -39.833 86.814 27.203 1.00 27.20 324 GLY A N 1
ATOM 2310 C CA . GLY A 1 323 ? -38.672 86.175 27.796 1.00 26.91 324 GLY A CA 1
ATOM 2311 C C . GLY A 1 323 ? -38.609 84.666 27.651 1.00 26.97 324 GLY A C 1
ATOM 2312 O O . GLY A 1 323 ? -37.569 84.127 27.316 1.00 27.00 324 GLY A O 1
ATOM 2313 N N . GLY A 1 324 ? -39.708 83.982 27.930 1.00 26.62 325 GLY A N 1
ATOM 2314 C CA . GLY A 1 324 ? -39.745 82.547 27.779 1.00 26.86 325 GLY A CA 1
ATOM 2315 C C . GLY A 1 324 ? -39.371 82.175 26.377 1.00 26.92 325 GLY A C 1
ATOM 2316 O O . GLY A 1 324 ? -38.559 81.304 26.164 1.00 28.51 325 GLY A O 1
ATOM 2317 N N . SER A 1 325 ? -39.950 82.888 25.439 1.00 27.77 326 SER A N 1
ATOM 2318 C CA . SER A 1 325 ? -39.664 82.741 24.021 1.00 29.20 326 SER A CA 1
ATOM 2319 C C . SER A 1 325 ? -38.170 82.852 23.730 1.00 29.34 326 SER A C 1
ATOM 2320 O O . SER A 1 325 ? -37.590 81.966 23.135 1.00 30.67 326 SER A O 1
ATOM 2323 N N . ALA A 1 326 ? -37.546 83.931 24.162 1.00 28.50 327 ALA A N 1
ATOM 2324 C CA . ALA A 1 326 ? -36.161 84.162 23.808 1.00 28.28 327 ALA A CA 1
ATOM 2325 C C . ALA A 1 326 ? -35.202 83.170 24.470 1.00 27.74 327 ALA A C 1
ATOM 2326 O O . ALA A 1 326 ? -34.262 82.737 23.818 1.00 27.25 327 ALA A O 1
ATOM 2328 N N . GLY A 1 327 ? -35.438 82.833 25.740 1.00 27.20 328 GLY A N 1
ATOM 2329 C CA . GLY A 1 327 ? -34.701 81.779 26.426 1.00 27.86 328 GLY A CA 1
ATOM 2330 C C . GLY A 1 327 ? -34.585 80.504 25.587 1.00 28.70 328 GLY A C 1
ATOM 2331 O O . GLY A 1 327 ? -33.472 80.100 25.231 1.00 28.29 328 GLY A O 1
ATOM 2332 N N . VAL A 1 328 ? -35.731 79.914 25.218 1.00 28.68 329 VAL A N 1
ATOM 2333 C CA . VAL A 1 328 ? -35.731 78.713 24.373 1.00 28.25 329 VAL A CA 1
ATOM 2334 C C . VAL A 1 328 ? -35.242 78.956 22.937 1.00 28.25 329 VAL A C 1
ATOM 2335 O O . VAL A 1 328 ? -34.657 78.075 22.359 1.00 29.35 329 VAL A O 1
ATOM 2339 N N . PHE A 1 329 ? -35.524 80.105 22.341 1.00 28.48 330 PHE A N 1
ATOM 2340 C CA . PHE A 1 329 ? -35.017 80.398 20.993 1.00 29.04 330 PHE A CA 1
ATOM 2341 C C . PHE A 1 329 ? -33.495 80.403 20.985 1.00 30.07 330 PHE A C 1
ATOM 2342 O O . PHE A 1 329 ? -32.880 79.758 20.145 1.00 31.55 330 PHE A O 1
ATOM 2350 N N . CYS A 1 330 ? -32.896 81.146 21.907 1.00 29.64 331 CYS A N 1
ATOM 2351 C CA . CYS A 1 330 ? -31.451 81.253 21.968 1.00 29.39 331 CYS A CA 1
ATOM 2352 C C . CYS A 1 330 ? -30.795 79.964 22.489 1.00 29.27 331 CYS A C 1
ATOM 2353 O O . CYS A 1 330 ? -29.673 79.680 22.120 1.00 31.25 331 CYS A O 1
ATOM 2356 N N . ALA A 1 331 ? -31.460 79.207 23.354 1.00 28.04 332 ALA A N 1
ATOM 2357 C CA . ALA A 1 331 ? -31.013 77.846 23.675 1.00 26.78 332 ALA A CA 1
ATOM 2358 C C . ALA A 1 331 ? -30.976 76.962 22.435 1.00 26.57 332 ALA A C 1
ATOM 2359 O O . ALA A 1 331 ? -29.965 76.288 22.183 1.00 27.70 332 ALA A O 1
ATOM 2361 N N . PHE A 1 332 ? -32.035 76.961 21.638 1.00 25.77 333 PHE A N 1
ATOM 2362 C CA . PHE A 1 332 ? -31.992 76.253 20.328 1.00 25.29 333 PHE A CA 1
ATOM 2363 C C . PHE A 1 332 ? -30.719 76.559 19.511 1.00 25.95 333 PHE A C 1
ATOM 2364 O O . PHE A 1 332 ? -30.078 75.655 18.989 1.00 26.56 333 PHE A O 1
ATOM 2372 N N . ILE A 1 333 ? -30.347 77.829 19.452 1.00 26.79 334 ILE A N 1
ATOM 2373 C CA . ILE A 1 333 ? -29.227 78.299 18.641 1.00 26.56 334 ILE A CA 1
ATOM 2374 C C . ILE A 1 333 ? -27.924 77.730 19.149 1.00 26.49 334 ILE A C 1
ATOM 2375 O O . ILE A 1 333 ? -27.123 77.246 18.354 1.00 27.64 334 ILE A O 1
ATOM 2380 N N . ALA A 1 334 ? -27.730 77.806 20.462 1.00 25.31 335 ALA A N 1
ATOM 2381 C CA . ALA A 1 334 ? -26.527 77.337 21.109 1.00 25.09 335 ALA A CA 1
ATOM 2382 C C . ALA A 1 334 ? -26.367 75.816 20.983 1.00 25.91 335 ALA A C 1
ATOM 2383 O O . ALA A 1 334 ? -25.284 75.315 20.638 1.00 26.50 335 ALA A O 1
ATOM 2385 N N . VAL A 1 335 ? -27.449 75.097 21.271 1.00 25.88 336 VAL A N 1
ATOM 2386 C CA . VAL A 1 335 ? -27.492 73.653 21.100 1.00 25.92 336 VAL A CA 1
ATOM 2387 C C . VAL A 1 335 ? -27.161 73.263 19.677 1.00 26.40 336 VAL A C 1
ATOM 2388 O O . VAL A 1 335 ? -26.230 72.522 19.463 1.00 27.09 336 VAL A O 1
ATOM 2392 N N . VAL A 1 336 ? -27.909 73.757 18.707 1.00 26.64 337 VAL A N 1
ATOM 2393 C CA . VAL A 1 336 ? -27.563 73.484 17.324 1.00 27.24 337 VAL A CA 1
ATOM 2394 C C . VAL A 1 336 ? -26.127 73.863 16.968 1.00 28.72 337 VAL A C 1
ATOM 2395 O O . VAL A 1 336 ? -25.478 73.166 16.195 1.00 30.09 337 VAL A O 1
ATOM 2399 N N . ARG A 1 337 ? -25.635 74.973 17.497 1.00 29.14 338 ARG A N 1
ATOM 2400 C CA . ARG A 1 337 ? -24.264 75.383 17.208 1.00 28.40 338 ARG A CA 1
ATOM 2401 C C . ARG A 1 337 ? -23.282 74.372 17.752 1.00 29.38 338 ARG A C 1
ATOM 2402 O O . ARG A 1 337 ? -22.246 74.120 17.132 1.00 30.10 338 ARG A O 1
ATOM 2410 N N . SER A 1 338 ? -23.589 73.822 18.927 1.00 29.62 339 SER A N 1
ATOM 2411 C CA . SER A 1 338 ? -22.735 72.832 19.547 1.00 30.24 339 SER A CA 1
ATOM 2412 C C . SER A 1 338 ? -22.732 71.522 18.691 1.00 31.42 339 SER A C 1
ATOM 2413 O O . SER A 1 338 ? -21.683 70.926 18.406 1.00 30.84 339 SER A O 1
ATOM 2416 N N . MET A 1 339 ? -23.917 71.112 18.253 1.00 32.88 340 MET A N 1
ATOM 2417 C CA . MET A 1 339 ? -24.086 69.974 17.343 1.00 34.30 340 MET A CA 1
ATOM 2418 C C . MET A 1 339 ? -23.217 70.080 16.087 1.00 35.17 340 MET A C 1
ATOM 2419 O O . MET A 1 339 ? -22.602 69.102 15.678 1.00 36.68 340 MET A O 1
ATOM 2424 N N . LYS A 1 340 ? -23.162 71.264 15.501 1.00 35.93 341 LYS A N 1
ATOM 2425 C CA . LYS A 1 340 ? -22.337 71.515 14.322 1.00 37.33 341 LYS A CA 1
ATOM 2426 C C . LYS A 1 340 ? -20.832 71.558 14.603 1.00 37.93 341 LYS A C 1
ATOM 2427 O O . LYS A 1 340 ? -20.032 71.439 13.676 1.00 35.26 341 LYS A O 1
ATOM 2433 N N . MET A 1 341 ? -20.462 71.737 15.870 1.00 40.32 342 MET A N 1
ATOM 2434 C CA . MET A 1 341 ? -19.054 71.737 16.303 1.00 42.72 342 MET A CA 1
ATOM 2435 C C . MET A 1 341 ? -18.375 70.355 16.394 1.00 46.19 342 MET A C 1
ATOM 2436 O O . MET A 1 341 ? -17.247 70.217 15.934 1.00 49.90 342 MET A O 1
ATOM 2441 N N . GLN A 1 342 ? -19.015 69.367 17.017 1.00 48.34 343 GLN A N 1
ATOM 2442 C CA . GLN A 1 342 ? -18.461 68.003 17.083 1.00 51.33 343 GLN A CA 1
ATOM 2443 C C . GLN A 1 342 ? -19.550 66.913 16.989 1.00 50.33 343 GLN A C 1
ATOM 2444 O O . GLN A 1 342 ? -20.686 67.097 17.439 1.00 49.16 343 GLN A O 1
ATOM 2450 N N . ARG A 1 343 ? -19.146 65.770 16.420 1.00 50.67 344 ARG A N 1
ATOM 2451 C CA . ARG A 1 343 ? -20.018 64.633 16.060 1.00 47.72 344 ARG A CA 1
ATOM 2452 C C . ARG A 1 343 ? -20.847 64.145 17.239 1.00 46.55 344 ARG A C 1
ATOM 2453 O O . ARG A 1 343 ? -22.006 63.758 17.078 1.00 46.56 344 ARG A O 1
ATOM 2455 N N . THR A 1 344 ? -20.231 64.208 18.418 1.00 46.21 345 THR A N 1
ATOM 2456 C CA . THR A 1 344 ? -20.684 63.535 19.620 1.00 46.45 345 THR A CA 1
ATOM 2457 C C . THR A 1 344 ? -21.478 64.425 20.580 1.00 47.19 345 THR A C 1
ATOM 2458 O O . THR A 1 344 ? -22.135 63.896 21.488 1.00 46.58 345 THR A O 1
ATOM 2462 N N . HIS A 1 345 ? -21.413 65.749 20.380 1.00 47.85 346 HIS A N 1
ATOM 2463 C CA . HIS A 1 345 ? -21.859 66.721 21.397 1.00 47.51 346 HIS A CA 1
ATOM 2464 C C . HIS A 1 345 ? -23.303 66.683 21.854 1.00 42.15 346 HIS A C 1
ATOM 2465 O O . HIS A 1 345 ? -23.539 66.808 23.063 1.00 46.93 346 HIS A O 1
ATOM 2472 N N . PHE A 1 346 ? -24.281 66.525 20.983 1.00 34.76 347 PHE A N 1
ATOM 2473 C CA . PHE A 1 346 ? -25.617 66.238 21.559 1.00 32.97 347 PHE A CA 1
ATOM 2474 C C . PHE A 1 346 ? -26.108 64.980 20.912 1.00 31.11 347 PHE A C 1
ATOM 2475 O O . PHE A 1 346 ? -27.219 64.915 20.418 1.00 29.91 347 PHE A O 1
ATOM 2483 N N . SER A 1 347 ? -25.254 63.964 20.929 1.00 30.06 348 SER A N 1
ATOM 2484 C CA . SER A 1 347 ? -25.488 62.725 20.143 1.00 29.55 348 SER A CA 1
ATOM 2485 C C . SER A 1 347 ? -26.797 61.995 20.498 1.00 28.67 348 SER A C 1
ATOM 2486 O O . SER A 1 347 ? -27.414 61.358 19.663 1.00 27.92 348 SER A O 1
ATOM 2489 N N . HIS A 1 348 ? -27.217 62.161 21.741 1.00 28.59 349 HIS A N 1
ATOM 2490 C CA . HIS A 1 348 ? -28.407 61.539 22.320 1.0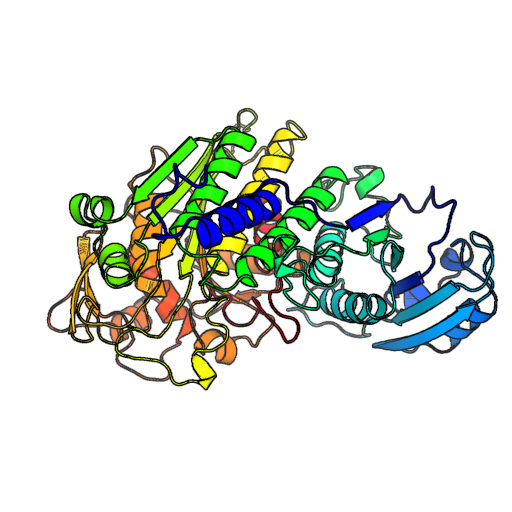0 29.53 349 HIS A CA 1
ATOM 2491 C C . HIS A 1 348 ? -29.682 62.373 22.001 1.00 30.08 349 HIS A C 1
ATOM 2492 O O . HIS A 1 348 ? -30.719 62.211 22.662 1.00 30.86 349 HIS A O 1
ATOM 2499 N N . ILE A 1 349 ? -29.612 63.259 21.005 1.00 28.98 350 ILE A N 1
ATOM 2500 C CA . ILE A 1 349 ? -30.759 64.030 20.596 1.00 28.93 350 ILE A CA 1
ATOM 2501 C C . ILE A 1 349 ? -30.915 63.873 19.094 1.00 28.79 350 ILE A C 1
ATOM 2502 O O . ILE A 1 349 ? -29.993 64.177 18.341 1.00 28.72 350 ILE A O 1
ATOM 2507 N N . ALA A 1 350 ? -32.091 63.413 18.678 1.00 28.57 351 ALA A N 1
ATOM 2508 C CA . ALA A 1 350 ? -32.383 63.144 17.264 1.00 29.14 351 ALA A CA 1
ATOM 2509 C C . ALA A 1 350 ? -33.005 64.336 16.571 1.00 30.15 351 ALA A C 1
ATOM 2510 O O . ALA A 1 350 ? -32.506 64.776 15.544 1.00 31.32 351 ALA A O 1
ATOM 2512 N N . ASN A 1 351 ? -34.121 64.824 17.120 1.00 30.03 352 ASN A N 1
ATOM 2513 C CA . ASN A 1 351 ? -34.779 66.036 16.633 1.00 29.71 352 ASN A CA 1
ATOM 2514 C C . ASN A 1 351 ? -34.987 67.078 17.686 1.00 29.19 352 ASN A C 1
ATOM 2515 O O . ASN A 1 351 ? -35.494 66.761 18.759 1.00 28.37 352 ASN A O 1
ATOM 2520 N N . ILE A 1 352 ? -34.624 68.324 17.371 1.00 28.97 353 ILE A N 1
ATOM 2521 C CA . ILE A 1 352 ? -34.960 69.438 18.251 1.00 28.73 353 ILE A CA 1
ATOM 2522 C C . ILE A 1 352 ? -35.780 70.473 17.512 1.00 28.43 353 ILE A C 1
ATOM 2523 O O . ILE A 1 352 ? -35.532 70.781 16.350 1.00 28.37 353 ILE A O 1
ATOM 2528 N N . SER A 1 353 ? -36.758 71.009 18.225 1.00 28.61 354 SER A N 1
ATOM 2529 C CA . SER A 1 353 ? -37.791 71.873 17.662 1.00 28.21 354 SER A CA 1
ATOM 2530 C C . SER A 1 353 ? -37.922 73.041 18.610 1.00 27.56 354 SER A C 1
ATOM 2531 O O . SER A 1 353 ? -37.832 72.871 19.820 1.00 27.44 354 SER A O 1
ATOM 2534 N N . VAL A 1 354 ? -38.076 74.240 18.097 1.00 27.61 355 VAL A N 1
ATOM 2535 C CA . VAL A 1 354 ? -38.430 75.362 18.990 1.00 27.76 355 VAL A CA 1
ATOM 2536 C C . VAL A 1 354 ? -39.578 76.116 18.376 1.00 26.77 355 VAL A C 1
ATOM 2537 O O . VAL A 1 354 ? -39.514 76.462 17.203 1.00 26.73 355 VAL A O 1
ATOM 2541 N N . THR A 1 355 ? -40.622 76.341 19.176 1.00 25.84 356 THR A N 1
ATOM 2542 C CA . THR A 1 355 ? -41.826 77.017 18.718 1.00 25.33 356 THR A CA 1
ATOM 2543 C C . THR A 1 355 ? -42.005 78.353 19.457 1.00 25.14 356 THR A C 1
ATOM 2544 O O . THR A 1 355 ? -42.130 78.410 20.675 1.00 24.41 356 THR A O 1
ATOM 2548 N N . LEU A 1 356 ? -42.019 79.425 18.694 1.00 25.52 357 LEU A N 1
ATOM 2549 C CA . LEU A 1 356 ? -42.238 80.742 19.249 1.00 26.07 357 LEU A CA 1
ATOM 2550 C C . LEU A 1 356 ? -43.673 81.149 19.104 1.00 25.59 357 LEU A C 1
ATOM 2551 O O . LEU A 1 356 ? -44.179 81.262 17.980 1.00 24.71 357 LEU A O 1
ATOM 2556 N N . CYS A 1 357 ? -44.323 81.388 20.239 1.00 25.75 358 CYS A N 1
ATOM 2557 C CA . CYS A 1 357 ? -45.714 81.824 20.210 1.00 26.78 358 CYS A CA 1
ATOM 2558 C C . CYS A 1 357 ? -45.795 83.330 20.218 1.00 26.67 358 CYS A C 1
ATOM 2559 O O . CYS A 1 357 ? -45.866 83.916 21.283 1.00 26.67 358 CYS A O 1
ATOM 2562 N N . LEU A 1 358 ? -45.813 83.945 19.036 1.00 27.32 359 LEU A N 1
ATOM 2563 C CA . LEU A 1 358 ? -45.653 85.399 18.902 1.00 28.50 359 LEU A CA 1
ATOM 2564 C C . LEU A 1 358 ? -46.952 86.140 18.788 1.00 28.87 359 LEU A C 1
ATOM 2565 O O . LEU A 1 358 ? -47.796 85.721 18.010 1.00 28.07 359 LEU A O 1
ATOM 2570 N N . ALA A 1 359 ? -47.054 87.262 19.520 1.00 29.60 360 ALA A N 1
ATOM 2571 C CA . ALA A 1 359 ? -48.244 88.117 19.549 1.00 30.86 360 ALA A CA 1
ATOM 2572 C C . ALA A 1 359 ? -48.039 89.278 20.488 1.00 31.87 360 ALA A C 1
ATOM 2573 O O . ALA A 1 359 ? -47.307 89.138 21.461 1.00 30.98 360 ALA A O 1
ATOM 2575 N N . GLU A 1 360 ? -48.689 90.414 20.204 1.00 34.01 361 GLU A N 1
ATOM 2576 C CA . GLU A 1 360 ? -48.865 91.471 21.227 1.00 35.39 361 GLU A CA 1
ATOM 2577 C C . GLU A 1 360 ? -50.271 91.351 21.753 1.00 33.99 361 GLU A C 1
ATOM 2578 O O . GLU A 1 360 ? -51.200 91.236 20.967 1.00 34.62 361 GLU A O 1
ATOM 2584 N N . ASN A 1 361 ? -50.415 91.368 23.075 1.00 33.91 362 ASN A N 1
ATOM 2585 C CA . ASN A 1 361 ? -51.724 91.520 23.721 1.00 34.29 362 ASN A CA 1
ATOM 2586 C C . ASN A 1 361 ? -52.095 93.012 23.850 1.00 35.37 362 ASN A C 1
ATOM 2587 O O . ASN A 1 361 ? -51.697 93.709 24.803 1.00 35.03 362 ASN A O 1
ATOM 2592 N N . ALA A 1 362 ? -52.842 93.488 22.862 1.00 36.59 363 ALA A N 1
ATOM 2593 C CA . ALA A 1 362 ? -53.131 94.902 22.707 1.00 37.16 363 ALA A CA 1
ATOM 2594 C C . ALA A 1 362 ? -54.594 95.119 23.016 1.00 37.54 363 ALA A C 1
ATOM 2595 O O . ALA A 1 362 ? -55.378 94.170 23.004 1.00 39.87 363 ALA A O 1
ATOM 2597 N N . ILE A 1 363 ? -54.949 96.367 23.303 1.00 37.87 364 ILE A N 1
ATOM 2598 C CA . ILE A 1 363 ? -56.305 96.724 23.772 1.00 36.77 364 ILE A CA 1
ATOM 2599 C C . ILE A 1 363 ? -56.957 97.592 22.706 1.00 36.97 364 ILE A C 1
ATOM 2600 O O . ILE A 1 363 ? -56.300 98.447 22.117 1.00 36.19 364 ILE A O 1
ATOM 2605 N N . GLY A 1 364 ? -58.244 97.358 22.452 1.00 37.85 365 GLY A N 1
ATOM 2606 C CA . GLY A 1 364 ? -58.921 97.977 21.310 1.00 39.45 365 GLY A CA 1
ATOM 2607 C C . GLY A 1 364 ? -60.232 97.321 20.909 1.00 40.89 365 GLY A C 1
ATOM 2608 O O . GLY A 1 364 ? -60.717 96.433 21.601 1.00 42.39 365 GLY A O 1
ATOM 2609 N N . PRO A 1 365 ? -60.821 97.758 19.781 1.00 43.09 366 PRO A N 1
ATOM 2610 C CA . PRO A 1 365 ? -62.116 97.211 19.334 1.00 43.73 366 PRO A CA 1
ATOM 2611 C C . PRO A 1 365 ? -62.063 95.746 18.924 1.00 43.06 366 PRO A C 1
ATOM 2612 O O . PRO A 1 365 ? -62.982 94.997 19.226 1.00 42.75 366 PRO A O 1
ATOM 2616 N N . HIS A 1 366 ? -60.984 95.363 18.245 1.00 42.93 367 HIS A N 1
ATOM 2617 C CA . HIS A 1 366 ? -60.782 93.984 17.773 1.00 42.76 367 HIS A CA 1
ATOM 2618 C C . HIS A 1 366 ? -60.260 93.056 18.900 1.00 41.45 367 HIS A C 1
ATOM 2619 O O . HIS A 1 366 ? -59.924 91.900 18.636 1.00 41.93 367 HIS A O 1
ATOM 2626 N N . SER A 1 367 ? -60.210 93.550 20.145 1.00 38.94 368 SER A N 1
ATOM 2627 C CA . SER A 1 367 ? -59.764 92.760 21.295 1.00 38.31 368 SER A CA 1
ATOM 2628 C C . SER A 1 367 ? -60.710 91.615 21.690 1.00 38.15 368 SER A C 1
ATOM 2629 O O . SER A 1 367 ? -61.939 91.729 21.656 1.00 36.62 368 SER A O 1
ATOM 2632 N N . TYR A 1 368 ? -60.092 90.514 22.080 1.00 38.47 369 TYR A N 1
ATOM 2633 C CA . TYR A 1 368 ? -60.809 89.392 22.613 1.00 38.79 369 TYR A CA 1
ATOM 2634 C C . TYR A 1 368 ? -61.192 89.805 24.016 1.00 37.69 369 TYR A C 1
ATOM 2635 O O . TYR A 1 368 ? -60.420 90.456 24.705 1.00 38.46 369 TYR A O 1
ATOM 2644 N N . ARG A 1 369 ? -62.412 89.450 24.392 1.00 36.86 370 ARG A N 1
ATOM 2645 C CA . ARG A 1 369 ? -63.127 90.085 25.483 1.00 35.68 370 ARG A CA 1
ATOM 2646 C C . ARG A 1 369 ? -63.179 89.175 26.708 1.00 34.47 370 ARG A C 1
ATOM 2647 O O . ARG A 1 369 ? -62.900 87.986 26.623 1.00 32.68 370 ARG A O 1
ATOM 2655 N N . ASN A 1 370 ? -63.471 89.738 27.868 1.00 35.59 371 ASN A N 1
ATOM 2656 C CA . ASN A 1 370 ? -63.717 88.893 29.022 1.00 36.94 371 ASN A CA 1
ATOM 2657 C C . ASN A 1 370 ? -65.135 88.419 28.795 1.00 38.76 371 ASN A C 1
ATOM 2658 O O . ASN A 1 370 ? -66.051 89.218 28.944 1.00 40.61 371 ASN A O 1
ATOM 2663 N N . ASP A 1 371 ? -65.278 87.161 28.350 1.00 39.26 372 ASP A N 1
ATOM 2664 C CA . ASP A 1 371 ? -66.547 86.468 27.977 1.00 38.69 372 ASP A CA 1
ATOM 2665 C C . ASP A 1 371 ? -66.512 85.750 26.613 1.00 38.42 372 ASP A C 1
ATOM 2666 O O . ASP A 1 371 ? -67.294 84.821 26.400 1.00 38.73 372 ASP A O 1
ATOM 2671 N N . ASP A 1 372 ? -65.640 86.184 25.698 1.00 37.88 373 ASP A N 1
ATOM 2672 C CA . ASP A 1 372 ? -65.422 85.471 24.424 1.00 36.50 373 ASP A CA 1
ATOM 2673 C C . ASP A 1 372 ? -65.074 84.011 24.673 1.00 35.01 373 ASP A C 1
ATOM 2674 O O . ASP A 1 372 ? -64.491 83.648 25.689 1.00 34.12 373 ASP A O 1
ATOM 2679 N N . VAL A 1 373 ? -65.463 83.181 23.723 1.00 34.32 374 VAL A N 1
ATOM 2680 C CA . VAL A 1 373 ? -65.254 81.750 23.806 1.00 33.37 374 VAL A CA 1
ATOM 2681 C C . VAL A 1 373 ? -64.439 81.390 22.609 1.00 33.29 374 VAL A C 1
ATOM 2682 O O . VAL A 1 373 ? -64.773 81.732 21.488 1.00 33.56 374 VAL A O 1
ATOM 2686 N N . VAL A 1 374 ? -63.360 80.692 22.853 1.00 33.51 375 VAL A N 1
ATOM 2687 C CA . VAL A 1 374 ? -62.388 80.519 21.828 1.00 34.48 375 VAL A CA 1
ATOM 2688 C C . VAL A 1 374 ? -62.116 79.024 21.690 1.00 33.21 375 VAL A C 1
ATOM 2689 O O . VAL A 1 374 ? -62.100 78.281 22.681 1.00 33.78 375 VAL A O 1
ATOM 2693 N N . VAL A 1 375 ? -61.960 78.586 20.448 1.00 31.71 376 VAL A N 1
ATOM 2694 C CA . VAL A 1 375 ? -61.706 77.193 20.140 1.00 30.50 376 VAL A CA 1
ATOM 2695 C C . VAL A 1 375 ? -60.251 77.039 19.772 1.00 28.84 376 VAL A C 1
ATOM 2696 O O . VAL A 1 375 ? -59.811 77.486 18.741 1.00 28.38 376 VAL A O 1
ATOM 2700 N N . MET A 1 376 ? -59.521 76.368 20.636 1.00 28.05 377 MET A N 1
ATOM 2701 C CA . MET A 1 376 ? -58.107 76.213 20.486 1.00 27.77 377 MET A CA 1
ATOM 2702 C C . MET A 1 376 ? -57.867 75.170 19.388 1.00 27.81 377 MET A C 1
ATOM 2703 O O . MET A 1 376 ? -58.745 74.409 19.036 1.00 27.67 377 MET A O 1
ATOM 2708 N N . LYS A 1 377 ? -56.664 75.128 18.864 1.00 27.85 378 LYS A N 1
ATOM 2709 C CA . LYS A 1 377 ? -56.297 74.088 17.940 1.00 28.57 378 LYS A CA 1
ATOM 2710 C C . LYS A 1 377 ? -56.605 72.693 18.418 1.00 28.33 378 LYS A C 1
ATOM 2711 O O . LYS A 1 377 ? -56.985 71.840 17.631 1.00 30.03 378 LYS A O 1
ATOM 2717 N N . SER A 1 378 ? -56.425 72.451 19.704 1.00 27.37 379 SER A N 1
ATOM 2718 C CA . SER A 1 378 ? -56.593 71.127 20.242 1.00 26.74 379 SER A CA 1
ATOM 2719 C C . SER A 1 378 ? -58.017 70.644 20.235 1.00 26.68 379 SER A C 1
ATOM 2720 O O . SER A 1 378 ? -58.271 69.511 20.634 1.00 26.18 379 SER A O 1
ATOM 2723 N N . GLY A 1 379 ? -58.946 71.520 19.842 1.00 27.46 380 GLY A N 1
ATOM 2724 C CA . GLY A 1 379 ? -60.393 71.256 19.908 1.00 27.48 380 GLY A CA 1
ATOM 2725 C C . GLY A 1 379 ? -61.099 71.710 21.189 1.00 27.80 380 GLY A C 1
ATOM 2726 O O . GLY A 1 379 ? -62.312 71.910 21.189 1.00 28.32 380 GLY A O 1
ATOM 2727 N N . LYS A 1 380 ? -60.345 71.888 22.273 1.00 28.51 381 LYS A N 1
ATOM 2728 C CA . LYS A 1 380 ? -60.888 72.273 23.560 1.00 29.14 381 LYS A CA 1
ATOM 2729 C C . LYS A 1 380 ? -61.344 73.744 23.502 1.00 28.10 381 LYS A C 1
ATOM 2730 O O . LYS A 1 380 ? -60.619 74.606 22.985 1.00 27.99 381 LYS A O 1
ATOM 2736 N N . SER A 1 381 ? -62.551 74.003 24.006 1.00 26.33 382 SER A N 1
ATOM 2737 C CA . SER A 1 381 ? -63.131 75.341 23.997 1.00 26.00 382 SER A CA 1
ATOM 2738 C C . SER A 1 381 ? -62.769 76.087 25.282 1.00 25.71 382 SER A C 1
ATOM 2739 O O . SER A 1 381 ? -62.777 75.500 26.361 1.00 26.05 382 SER A O 1
ATOM 2742 N N . VAL A 1 382 ? -62.462 77.373 25.178 1.00 25.18 383 VAL A N 1
ATOM 2743 C CA . VAL A 1 382 ? -62.001 78.116 26.343 1.00 25.93 383 VAL A CA 1
ATOM 2744 C C . VAL A 1 382 ? -62.833 79.350 26.565 1.00 26.43 383 VAL A C 1
ATOM 2745 O O . VAL A 1 382 ? -63.026 80.137 25.643 1.00 27.98 383 VAL A O 1
ATOM 2749 N N . GLU A 1 383 ? -63.297 79.536 27.793 1.00 26.43 384 GLU A N 1
ATOM 2750 C CA . GLU A 1 383 ? -64.050 80.744 28.133 1.00 26.46 384 GLU A CA 1
ATOM 2751 C C . GLU A 1 383 ? -63.114 81.784 28.754 1.00 26.05 384 GLU A C 1
ATOM 2752 O O . GLU A 1 383 ? -62.662 81.628 29.884 1.00 25.28 384 GLU A O 1
ATOM 2758 N N . VAL A 1 384 ? -62.864 82.852 28.023 1.00 26.25 385 VAL A N 1
ATOM 2759 C CA . VAL A 1 384 ? -61.942 83.886 28.464 1.00 27.07 385 VAL A CA 1
ATOM 2760 C C . VAL A 1 384 ? -62.568 84.735 29.541 1.00 27.79 385 VAL A C 1
ATOM 2761 O O . VAL A 1 384 ? -63.433 85.511 29.256 1.00 28.00 385 VAL A O 1
ATOM 2765 N N . MET A 1 385 ? -62.110 84.610 30.774 1.00 29.85 386 MET A N 1
ATOM 2766 C CA . MET A 1 385 ? -62.603 85.441 31.884 1.00 31.72 386 MET A CA 1
ATOM 2767 C C . MET A 1 385 ? -61.725 86.632 32.197 1.00 32.37 386 MET A C 1
ATOM 2768 O O . MET A 1 385 ? -62.200 87.628 32.755 1.00 34.63 386 MET A O 1
ATOM 2773 N N . ASN A 1 386 ? -60.442 86.511 31.887 1.00 32.17 387 ASN A N 1
ATOM 2774 C CA . ASN A 1 386 ? -59.505 87.595 32.032 1.00 32.31 387 ASN A CA 1
ATOM 2775 C C . ASN A 1 386 ? -58.583 87.586 30.868 1.00 32.04 387 ASN A C 1
ATOM 2776 O O . ASN A 1 386 ? -57.823 86.623 30.719 1.00 33.70 387 ASN A O 1
ATOM 2781 N N . THR A 1 387 ? -58.592 88.664 30.087 1.00 30.90 388 THR A N 1
ATOM 2782 C CA . THR A 1 387 ? -57.762 88.732 28.890 1.00 30.93 388 THR A CA 1
ATOM 2783 C C . THR A 1 387 ? -56.274 88.939 29.215 1.00 31.87 388 THR A C 1
ATOM 2784 O O . THR A 1 387 ? -55.417 88.812 28.342 1.00 32.73 388 THR A O 1
ATOM 2788 N N . ASP A 1 388 ? -55.949 89.249 30.461 1.00 32.53 389 ASP A N 1
ATOM 2789 C CA . ASP A 1 388 ? -54.550 89.348 30.850 1.00 33.91 389 ASP A CA 1
ATOM 2790 C C . ASP A 1 388 ? -53.840 88.008 31.124 1.00 33.65 389 ASP A C 1
ATOM 2791 O O . ASP A 1 388 ? -52.591 87.990 31.279 1.00 39.94 389 ASP A O 1
ATOM 2796 N N . ALA A 1 389 ? -54.606 86.914 31.171 1.00 32.28 390 ALA A N 1
ATOM 2797 C CA . ALA A 1 389 ? -54.046 85.572 31.106 1.00 30.78 390 ALA A CA 1
ATOM 2798 C C . ALA A 1 389 ? -54.031 85.103 29.662 1.00 30.87 390 ALA A C 1
ATOM 2799 O O . ALA A 1 389 ? -54.707 84.182 29.257 1.00 30.98 390 ALA A O 1
ATOM 2801 N N . GLU A 1 390 ? -53.211 85.783 28.895 1.00 32.61 391 GLU A N 1
ATOM 2802 C CA . GLU A 1 390 ? -53.024 85.550 27.479 1.00 34.02 391 GLU A CA 1
ATOM 2803 C C . GLU A 1 390 ? -51.913 84.520 27.172 1.00 32.75 391 GLU A C 1
ATOM 2804 O O . GLU A 1 390 ? -51.852 83.972 26.080 1.00 30.95 391 GLU A O 1
ATOM 2810 N N . GLY A 1 391 ? -51.007 84.314 28.127 1.00 32.93 392 GLY A N 1
ATOM 2811 C CA . GLY A 1 391 ? -49.856 83.423 27.948 1.00 32.46 392 GLY A CA 1
ATOM 2812 C C . GLY A 1 391 ? -50.272 81.979 27.800 1.00 31.75 392 GLY A C 1
ATOM 2813 O O . GLY A 1 391 ? -49.951 81.347 26.808 1.00 33.06 392 GLY A O 1
ATOM 2814 N N . ARG A 1 392 ? -50.986 81.471 28.803 1.00 30.12 393 ARG A N 1
ATOM 2815 C CA . ARG A 1 392 ? -51.761 80.231 28.739 1.00 28.88 393 ARG A CA 1
ATOM 2816 C C . ARG A 1 392 ? -52.309 79.899 27.359 1.00 28.58 393 ARG A C 1
ATOM 2817 O O . ARG A 1 392 ? -52.205 78.768 26.904 1.00 28.62 393 ARG A O 1
ATOM 2825 N N . ILE A 1 393 ? -52.971 80.891 26.755 1.00 27.97 394 ILE A N 1
ATOM 2826 C CA . ILE A 1 393 ? -53.746 80.679 25.569 1.00 27.88 394 ILE A CA 1
ATOM 2827 C C . ILE A 1 393 ? -52.887 80.485 24.364 1.00 28.28 394 ILE A C 1
ATOM 2828 O O . ILE A 1 393 ? -53.047 79.524 23.642 1.00 29.36 394 ILE A O 1
ATOM 2833 N N . VAL A 1 394 ? -52.000 81.423 24.109 1.00 28.34 395 VAL A N 1
ATOM 2834 C CA . VAL A 1 394 ? -51.145 81.320 22.931 1.00 27.77 395 VAL A CA 1
ATOM 2835 C C . VAL A 1 394 ? -50.273 80.074 23.038 1.00 27.37 395 VAL A C 1
ATOM 2836 O O . VAL A 1 394 ? -49.973 79.446 22.039 1.00 27.41 395 VAL A O 1
ATOM 2840 N N . LEU A 1 395 ? -49.861 79.737 24.255 1.00 27.05 396 LEU A N 1
ATOM 2841 C CA . LEU A 1 395 ? -48.987 78.608 24.491 1.00 27.16 396 LEU A CA 1
ATOM 2842 C C . LEU A 1 395 ? -49.727 77.309 24.290 1.00 27.24 396 LEU A C 1
ATOM 2843 O O . LEU A 1 395 ? -49.150 76.318 23.872 1.00 27.14 396 LEU A O 1
ATOM 2848 N N . GLY A 1 396 ? -50.997 77.309 24.646 1.00 27.18 397 GLY A N 1
ATOM 2849 C CA . GLY A 1 396 ? -51.858 76.212 24.335 1.00 26.64 397 GLY A CA 1
ATOM 2850 C C . GLY A 1 396 ? -51.794 75.860 22.870 1.00 26.61 397 GLY A C 1
ATOM 2851 O O . GLY A 1 396 ? -51.606 74.710 22.557 1.00 29.06 397 GLY A O 1
ATOM 2852 N N . ASP A 1 397 ? -51.945 76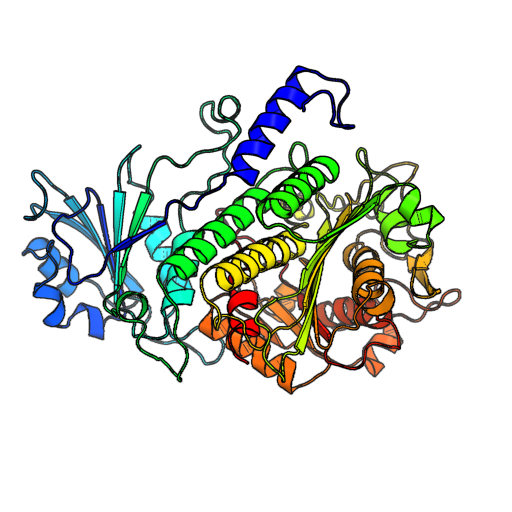.810 21.961 1.00 26.32 398 ASP A N 1
ATOM 2853 C CA . ASP A 1 397 ? -51.837 76.482 20.530 1.00 26.65 398 ASP A CA 1
ATOM 2854 C C . ASP A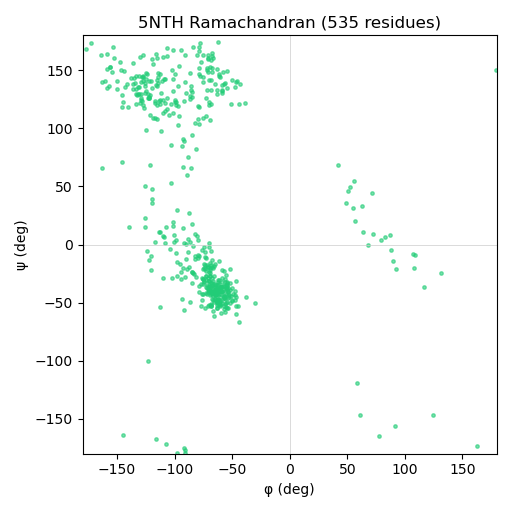 1 397 ? -50.385 76.083 20.197 1.00 27.51 398 ASP A C 1
ATOM 2855 O O . ASP A 1 397 ? -50.135 75.291 19.294 1.00 29.19 398 ASP A O 1
ATOM 2860 N N . GLY A 1 398 ? -49.426 76.619 20.935 1.00 27.38 399 GLY A N 1
ATOM 2861 C CA . GLY A 1 398 ? -48.030 76.324 20.678 1.00 27.16 399 GLY A CA 1
ATOM 2862 C C . GLY A 1 398 ? -47.682 74.879 20.957 1.00 26.70 399 GLY A C 1
ATOM 2863 O O . GLY A 1 398 ? -47.010 74.219 20.155 1.00 26.32 399 GLY A O 1
ATOM 2864 N N . VAL A 1 399 ? -48.109 74.395 22.110 1.00 25.58 400 VAL A N 1
ATOM 2865 C CA . VAL A 1 399 ? -47.762 73.059 22.487 1.00 25.62 400 VAL A CA 1
ATOM 2866 C C . VAL A 1 399 ? -48.507 72.059 21.601 1.00 26.79 400 VAL A C 1
ATOM 2867 O O . VAL A 1 399 ? -47.919 71.046 21.210 1.00 27.90 400 VAL A O 1
ATOM 2871 N N . TYR A 1 400 ? -49.748 72.363 21.213 1.00 27.13 401 TYR A N 1
ATOM 2872 C CA . TYR A 1 400 ? -50.461 71.488 20.296 1.00 27.59 401 TYR A CA 1
ATOM 2873 C C . TYR A 1 400 ? -49.725 71.401 18.963 1.00 27.86 401 TYR A C 1
ATOM 2874 O O . TYR A 1 400 ? -49.453 70.321 18.466 1.00 28.56 401 TYR A O 1
ATOM 2883 N N . TYR A 1 401 ? -49.384 72.529 18.380 1.00 28.81 402 TYR A N 1
ATOM 2884 C CA . TYR A 1 401 ? -48.540 72.495 17.176 1.00 29.69 402 TYR A CA 1
ATOM 2885 C C . TYR A 1 401 ? -47.315 71.595 17.312 1.00 29.73 402 TYR A C 1
ATOM 2886 O O . TYR A 1 401 ? -46.993 70.841 16.414 1.00 30.60 402 TYR A O 1
ATOM 2895 N N . ALA A 1 402 ? -46.604 71.736 18.415 1.00 30.01 403 ALA A N 1
ATOM 2896 C CA . ALA A 1 402 ? -45.320 71.079 18.585 1.00 29.66 403 ALA A CA 1
ATOM 2897 C C . ALA A 1 402 ? -45.508 69.597 18.840 1.00 30.02 403 ALA A C 1
ATOM 2898 O O . ALA A 1 402 ? -44.665 68.799 18.433 1.00 30.08 403 ALA A O 1
ATOM 2900 N N . THR A 1 403 ? -46.612 69.231 19.493 1.00 30.17 404 THR A N 1
ATOM 2901 C CA . THR A 1 403 ? -46.875 67.820 19.820 1.00 30.25 404 THR A CA 1
ATOM 2902 C C . THR A 1 403 ? -47.729 67.090 18.826 1.00 30.60 404 THR A C 1
ATOM 2903 O O . THR A 1 403 ? -47.662 65.884 18.785 1.00 30.93 404 THR A O 1
ATOM 2907 N N . GLY A 1 404 ? -48.537 67.813 18.057 1.00 31.12 405 GLY A N 1
ATOM 2908 C CA . GLY A 1 404 ? -49.491 67.205 17.137 1.00 31.61 405 GLY A CA 1
ATOM 2909 C C . GLY A 1 404 ? -49.434 67.591 15.671 1.00 32.43 405 GLY A C 1
ATOM 2910 O O . GLY A 1 404 ? -50.168 67.037 14.879 1.00 32.78 405 GLY A O 1
ATOM 2911 N N . GLU A 1 405 ? -48.599 68.536 15.283 1.00 33.51 406 GLU A N 1
ATOM 2912 C CA . GLU A 1 405 ? -48.569 68.968 13.884 1.00 34.90 406 GLU A CA 1
ATOM 2913 C C . GLU A 1 405 ? -47.216 68.809 13.164 1.00 34.48 406 GLU A C 1
ATOM 2914 O O . GLU A 1 405 ? -47.121 68.974 11.945 1.00 33.35 406 GLU A O 1
ATOM 2920 N N . GLN A 1 406 ? -46.171 68.492 13.911 1.00 34.84 407 GLN A N 1
ATOM 2921 C CA . GLN A 1 406 ? -44.873 68.254 13.314 1.00 34.86 407 GLN A CA 1
ATOM 2922 C C . GLN A 1 406 ? -44.799 66.842 12.741 1.00 36.31 407 GLN A C 1
ATOM 2923 O O . GLN A 1 406 ? -45.634 65.985 13.060 1.00 35.71 407 GLN A O 1
ATOM 2929 N N . ASP A 1 407 ? -43.810 66.608 11.878 1.00 38.33 408 ASP A N 1
ATOM 2930 C CA . ASP A 1 407 ? -43.595 65.262 11.308 1.00 39.28 408 ASP A CA 1
ATOM 2931 C C . ASP A 1 407 ? -42.796 64.270 12.181 1.00 36.83 408 ASP A C 1
ATOM 2932 O O . ASP A 1 407 ? -42.448 63.206 11.706 1.00 38.32 408 ASP A O 1
ATOM 2937 N N . PHE A 1 408 ? -42.522 64.614 13.445 1.00 34.29 409 PHE A N 1
ATOM 2938 C CA . PHE A 1 408 ? -42.041 63.668 14.479 1.00 31.91 409 PHE A CA 1
ATOM 2939 C C . PHE A 1 408 ? -42.800 63.942 15.787 1.00 31.34 409 PHE A C 1
ATOM 2940 O O . PHE A 1 408 ? -43.272 65.049 16.004 1.00 33.46 409 PHE A O 1
ATOM 2948 N N . VAL A 1 409 ? -42.895 62.969 16.673 1.00 30.70 410 VAL A N 1
ATOM 2949 C CA . VAL A 1 409 ? -43.602 63.159 17.938 1.00 30.82 410 VAL A CA 1
ATOM 2950 C C . VAL A 1 409 ? -42.576 63.414 18.997 1.00 30.30 410 VAL A C 1
ATOM 2951 O O . VAL A 1 409 ? -41.746 62.566 19.192 1.00 31.24 410 VAL A O 1
ATOM 2955 N N . PRO A 1 410 ? -42.641 64.544 19.719 1.00 30.26 411 PRO A N 1
ATOM 2956 C CA . PRO A 1 410 ? -41.637 64.708 20.776 1.00 29.99 411 PRO A CA 1
ATOM 2957 C C . PRO A 1 410 ? -41.701 63.661 21.907 1.00 28.99 411 PRO A C 1
ATOM 2958 O O . PRO A 1 410 ? -42.763 63.109 22.201 1.00 28.37 411 PRO A O 1
ATOM 2962 N N . ASP A 1 411 ? -40.551 63.396 22.506 1.00 28.46 412 ASP A N 1
ATOM 2963 C CA . ASP A 1 411 ? -40.488 62.607 23.723 1.00 29.42 412 ASP A CA 1
ATOM 2964 C C . ASP A 1 411 ? -40.372 63.441 24.975 1.00 29.90 412 ASP A C 1
ATOM 2965 O O . ASP A 1 411 ? -40.427 62.910 26.085 1.00 29.58 412 ASP A O 1
ATOM 2970 N N . VAL A 1 412 ? -40.201 64.744 24.809 1.00 31.13 413 VAL A N 1
ATOM 2971 C CA . VAL A 1 412 ? -40.264 65.656 25.955 1.00 32.32 413 VAL A CA 1
ATOM 2972 C C . VAL A 1 412 ? -40.611 67.048 25.467 1.00 31.11 413 VAL A C 1
ATOM 2973 O O . VAL A 1 412 ? -40.131 67.488 24.434 1.00 30.87 413 VAL A O 1
ATOM 2977 N N . LEU A 1 413 ? -41.512 67.699 26.192 1.00 30.87 414 LEU A N 1
ATOM 2978 C CA . LEU A 1 413 ? -41.905 69.049 25.866 1.00 30.26 414 LEU A CA 1
ATOM 2979 C C . LEU A 1 413 ? -41.538 70.018 26.972 1.00 30.41 414 LEU A C 1
ATOM 2980 O O . LEU A 1 413 ? -41.991 69.873 28.112 1.00 29.25 414 LEU A O 1
ATOM 2985 N N . ILE A 1 414 ? -40.739 71.019 26.601 1.00 31.06 415 ILE A N 1
ATOM 2986 C CA . ILE A 1 414 ? -40.330 72.064 27.520 1.00 32.01 415 ILE A CA 1
ATOM 2987 C C . ILE A 1 414 ? -41.058 73.352 27.206 1.00 31.63 415 ILE A C 1
ATOM 2988 O O . ILE A 1 414 ? -40.849 73.940 26.142 1.00 31.09 415 ILE A O 1
ATOM 2993 N N . ASP A 1 415 ? -41.858 73.801 28.170 1.00 31.72 416 ASP A N 1
ATOM 2994 C CA . ASP A 1 415 ? -42.669 75.008 28.035 1.00 32.57 416 ASP A CA 1
ATOM 2995 C C . ASP A 1 415 ? -42.035 76.083 28.892 1.00 29.89 416 ASP A C 1
ATOM 2996 O O . ASP A 1 415 ? -41.784 75.884 30.086 1.00 28.07 416 ASP A O 1
ATOM 3001 N N . MET A 1 416 ? -41.747 77.222 28.287 1.00 28.82 417 MET A N 1
ATOM 3002 C CA . MET A 1 416 ? -41.078 78.292 29.025 1.00 28.49 417 MET A CA 1
ATOM 3003 C C . MET A 1 416 ? -41.761 79.594 28.765 1.00 26.58 417 MET A C 1
ATOM 3004 O O . MET A 1 416 ? -41.958 79.965 27.617 1.00 24.92 417 MET A O 1
ATOM 3009 N N . ALA A 1 417 ? -42.085 80.296 29.850 1.00 25.82 418 ALA A N 1
ATOM 3010 C CA . ALA A 1 417 ? -42.953 81.454 29.783 1.00 25.54 418 ALA A CA 1
ATOM 3011 C C . ALA A 1 417 ? -42.807 82.354 31.007 1.00 25.94 418 ALA A C 1
ATOM 3012 O O . ALA A 1 417 ? -42.622 81.855 32.114 1.00 25.89 418 ALA A O 1
ATOM 3014 N N . THR A 1 418 ? -42.846 83.673 30.791 1.00 26.53 419 THR A N 1
ATOM 3015 C CA . THR A 1 418 ? -43.012 84.669 31.873 1.00 27.64 419 THR A CA 1
ATOM 3016 C C . THR A 1 418 ? -44.506 84.718 32.167 1.00 28.45 419 THR A C 1
ATOM 3017 O O . THR A 1 418 ? -45.235 85.547 31.635 1.00 28.93 419 THR A O 1
ATOM 3021 N N . LEU A 1 419 ? -44.988 83.796 32.963 1.00 29.31 420 LEU A N 1
ATOM 3022 C CA . LEU A 1 419 ? -46.391 83.521 32.871 1.00 30.81 420 LEU A CA 1
ATOM 3023 C C . LEU A 1 419 ? -47.216 84.307 33.870 1.00 32.03 420 LEU A C 1
ATOM 3024 O O . LEU A 1 419 ? -48.221 84.880 33.472 1.00 32.25 420 LEU A O 1
ATOM 3029 N N . THR A 1 420 ? -46.791 84.329 35.139 1.00 32.43 421 THR A N 1
ATOM 3030 C CA . THR A 1 420 ? -47.634 84.757 36.264 1.00 32.64 421 THR A CA 1
ATOM 3031 C C . THR A 1 420 ? -46.855 85.459 37.355 1.00 31.59 421 THR A C 1
ATOM 3032 O O . THR A 1 420 ? -45.699 85.129 37.605 1.00 32.76 421 THR A O 1
ATOM 3036 N N . GLY A 1 421 ? -47.521 86.374 38.048 1.00 30.07 422 GLY A N 1
ATOM 3037 C CA . GLY A 1 421 ? -47.021 86.939 39.301 1.00 29.44 422 GLY A CA 1
ATOM 3038 C C . GLY A 1 421 ? -47.103 85.992 40.492 1.00 29.05 422 GLY A C 1
ATOM 3039 O O . GLY A 1 421 ? -46.400 86.170 41.493 1.00 30.34 422 GLY A O 1
ATOM 3040 N N . ALA A 1 422 ? -47.962 84.986 40.405 1.00 27.89 423 ALA A N 1
ATOM 3041 C CA . ALA A 1 422 ? -48.062 83.990 41.449 1.00 27.69 423 ALA A CA 1
ATOM 3042 C C . ALA A 1 422 ? -46.714 83.291 41.623 1.00 28.15 423 ALA A C 1
ATOM 3043 O O . ALA A 1 422 ? -46.281 82.969 42.756 1.00 28.13 423 ALA A O 1
ATOM 3045 N N . GLN A 1 423 ? -46.037 83.096 40.496 1.00 28.17 424 GLN A N 1
ATOM 3046 C CA . GLN A 1 423 ? -44.671 82.605 40.489 1.00 28.40 424 GLN A CA 1
ATOM 3047 C C . GLN A 1 423 ? -43.792 83.290 41.504 1.00 28.21 424 GLN A C 1
ATOM 3048 O O . GLN A 1 423 ? -43.141 82.613 42.289 1.00 28.45 424 GLN A O 1
ATOM 3054 N N . GLY A 1 424 ? -43.756 84.625 41.487 1.00 28.26 425 GLY A N 1
ATOM 3055 C CA . GLY A 1 424 ? -42.924 85.381 42.432 1.00 27.61 425 GLY A CA 1
ATOM 3056 C C . GLY A 1 424 ? -43.292 85.125 43.895 1.00 27.72 425 GLY A C 1
ATOM 3057 O O . GLY A 1 424 ? -42.422 84.988 44.769 1.00 27.46 425 GLY A O 1
ATOM 3058 N N . VAL A 1 425 ? -44.589 85.025 44.157 1.00 27.42 426 VAL A N 1
ATOM 3059 C CA . VAL A 1 425 ? -45.080 84.765 45.499 1.00 27.44 426 VAL A CA 1
ATOM 3060 C C . VAL A 1 425 ? -44.660 83.355 45.943 1.00 27.15 426 VAL A C 1
ATOM 3061 O O . VAL A 1 425 ? -44.310 83.113 47.093 1.00 26.77 426 VAL A O 1
ATOM 3065 N N . ALA A 1 426 ? -44.703 82.428 45.003 1.00 27.61 427 ALA A N 1
ATOM 3066 C CA . ALA A 1 426 ? -44.336 81.031 45.241 1.00 27.79 427 ALA A CA 1
ATOM 3067 C C . ALA A 1 426 ? -42.867 80.834 45.568 1.00 28.00 427 ALA A C 1
ATOM 3068 O O . ALA A 1 426 ? -42.523 80.367 46.659 1.00 27.72 427 ALA A O 1
ATOM 3070 N N . THR A 1 427 ? -42.027 81.211 44.601 1.00 28.22 428 THR A N 1
ATOM 3071 C CA . THR A 1 427 ? -40.625 80.824 44.540 1.00 28.22 428 THR A CA 1
ATOM 3072 C C . THR A 1 427 ? -39.640 82.010 44.413 1.00 28.10 428 THR A C 1
ATOM 3073 O O . THR A 1 427 ? -38.476 81.806 44.099 1.00 28.15 428 THR A O 1
ATOM 3077 N N . GLY A 1 428 ? -40.087 83.231 44.675 1.00 27.75 429 GLY A N 1
ATOM 3078 C CA . GLY A 1 428 ? -39.181 84.385 44.704 1.00 28.54 429 GLY A CA 1
ATOM 3079 C C . GLY A 1 428 ? -38.790 84.892 43.327 1.00 28.89 429 GLY A C 1
ATOM 3080 O O . GLY A 1 428 ? -39.418 84.537 42.347 1.00 29.19 429 GLY A O 1
ATOM 3081 N N . SER A 1 429 ? -37.748 85.708 43.248 1.00 29.42 430 SER A N 1
ATOM 3082 C CA . SER A 1 429 ? -37.407 86.391 41.992 1.00 31.11 430 SER A CA 1
ATOM 3083 C C . SER A 1 429 ? -36.222 85.832 41.227 1.00 30.83 430 SER A C 1
ATOM 3084 O O . SER A 1 429 ? -35.924 86.314 40.137 1.00 29.48 430 SER A O 1
ATOM 3087 N N . LYS A 1 430 ? -35.567 84.828 41.803 1.00 31.92 431 LYS A N 1
ATOM 3088 C CA . LYS A 1 430 ? -34.405 84.167 41.199 1.00 32.56 431 LYS A CA 1
ATOM 3089 C C . LYS A 1 430 ? -34.708 82.754 40.744 1.00 30.08 431 LYS A C 1
ATOM 3090 O O . LYS A 1 430 ? -34.047 82.268 39.855 1.00 30.50 431 LYS A O 1
ATOM 3096 N N . HIS A 1 431 ? -35.658 82.076 41.390 1.00 28.18 432 HIS A N 1
ATOM 3097 C CA . HIS A 1 431 ? -36.061 80.701 41.012 1.00 26.20 432 HIS A CA 1
ATOM 3098 C C . HIS A 1 431 ? -37.325 80.682 40.150 1.00 25.56 432 HIS A C 1
ATOM 3099 O O . HIS A 1 431 ? -38.387 81.153 40.568 1.00 24.87 432 HIS A O 1
ATOM 3106 N N . ALA A 1 432 ? -37.229 80.101 38.965 1.00 24.96 433 ALA A N 1
ATOM 3107 C CA . ALA A 1 432 ? -38.403 79.809 38.195 1.00 24.70 433 ALA A CA 1
ATOM 3108 C C . ALA A 1 432 ? -39.246 78.731 38.898 1.00 25.14 433 ALA A C 1
ATOM 3109 O O . ALA A 1 432 ? -38.774 77.992 39.766 1.00 24.48 433 ALA A O 1
ATOM 3111 N N . GLY A 1 433 ? -40.516 78.678 38.513 1.00 26.12 434 GLY A N 1
ATOM 3112 C CA . GLY A 1 433 ? -41.466 77.654 38.970 1.00 26.25 434 GLY A CA 1
ATOM 3113 C C . GLY A 1 433 ? -41.610 76.575 37.927 1.00 25.56 434 GLY A C 1
ATOM 3114 O O . GLY A 1 433 ? -41.883 76.880 36.768 1.00 26.10 434 GLY A O 1
ATOM 3115 N N . VAL A 1 434 ? -41.375 75.329 38.322 1.00 24.64 435 VAL A N 1
ATOM 3116 C CA . VAL A 1 434 ? -41.451 74.222 37.403 1.00 24.31 435 VAL A CA 1
ATOM 3117 C C . VAL A 1 434 ? -42.668 73.384 37.757 1.00 24.49 435 VAL A C 1
ATOM 3118 O O . VAL A 1 434 ? -42.836 72.929 38.893 1.00 23.55 435 VAL A O 1
ATOM 3122 N N . TYR A 1 435 ? -43.513 73.204 36.756 1.00 24.98 436 TYR A N 1
ATOM 3123 C CA . TYR A 1 435 ? -44.747 72.454 36.864 1.00 25.05 436 TYR A CA 1
ATOM 3124 C C . TYR A 1 435 ? -44.569 71.301 35.920 1.00 25.62 436 TYR A C 1
ATOM 3125 O O . TYR A 1 435 ? -44.574 71.482 34.703 1.00 26.23 436 TYR A O 1
ATOM 3134 N N . ALA A 1 436 ? -44.414 70.116 36.486 1.00 26.00 437 ALA A N 1
ATOM 3135 C CA . ALA A 1 436 ? -43.877 69.001 35.739 1.00 26.25 437 ALA A CA 1
ATOM 3136 C C . ALA A 1 436 ? -44.698 67.762 35.936 1.00 25.53 437 ALA A C 1
ATOM 3137 O O . ALA A 1 436 ? -44.900 67.356 37.072 1.00 24.22 437 ALA A O 1
ATOM 3139 N N . SER A 1 437 ? -45.095 67.136 34.828 1.00 26.35 438 SER A N 1
ATOM 3140 C CA . SER A 1 437 ? -45.914 65.896 34.853 1.00 27.55 438 SER A CA 1
ATOM 3141 C C . SER A 1 437 ? -45.157 64.602 35.126 1.00 28.96 438 SER A C 1
ATOM 3142 O O . SER A 1 437 ? -45.743 63.554 35.037 1.00 30.87 438 SER A O 1
ATOM 3145 N N . ASP A 1 438 ? -43.859 64.657 35.402 1.00 30.83 439 ASP A N 1
ATOM 3146 C CA . ASP A 1 438 ? -43.064 63.462 35.631 1.00 31.20 439 ASP A CA 1
ATOM 3147 C C . ASP A 1 438 ? -42.012 63.828 36.673 1.00 30.89 439 ASP A C 1
ATOM 3148 O O . ASP A 1 438 ? -41.197 64.717 36.434 1.00 30.22 439 ASP A O 1
ATOM 3153 N N . ALA A 1 439 ? -42.056 63.160 37.828 1.00 29.97 440 ALA A N 1
ATOM 3154 C CA . ALA A 1 439 ? -41.178 63.462 38.970 1.00 29.29 440 ALA A CA 1
ATOM 3155 C C . ALA A 1 439 ? -39.683 63.445 38.600 1.00 30.14 440 ALA A C 1
ATOM 3156 O O . ALA A 1 439 ? -38.881 64.201 39.173 1.00 29.92 440 ALA A O 1
ATOM 3158 N N . GLU A 1 440 ? -39.317 62.573 37.658 1.00 30.55 441 GLU A N 1
ATOM 3159 C CA . GLU A 1 440 ? -37.922 62.448 37.232 1.00 31.52 441 GLU A CA 1
ATOM 3160 C C . GLU A 1 440 ? -37.532 63.686 36.400 1.00 31.98 441 GLU A C 1
ATOM 3161 O O . GLU A 1 440 ? -36.466 64.250 36.577 1.00 32.66 441 GLU A O 1
ATOM 3163 N N . ALA A 1 441 ? -38.414 64.119 35.515 1.00 32.07 442 ALA A N 1
ATOM 3164 C CA . ALA A 1 441 ? -38.151 65.316 34.730 1.00 32.77 442 ALA A CA 1
ATOM 3165 C C . ALA A 1 441 ? -38.127 66.611 35.601 1.00 32.16 442 ALA A C 1
ATOM 3166 O O . ALA A 1 441 ? -37.374 67.518 35.324 1.00 31.60 442 ALA A O 1
ATOM 3168 N N . GLU A 1 442 ? -38.927 66.664 36.655 1.00 32.17 443 GLU A N 1
ATOM 3169 C CA . GLU A 1 442 ? -38.856 67.724 37.651 1.00 32.89 443 GLU A CA 1
ATOM 3170 C C . GLU A 1 442 ? -37.474 67.760 38.320 1.00 33.30 443 GLU A C 1
ATOM 3171 O O . GLU A 1 442 ? -36.797 68.773 38.249 1.00 33.81 443 GLU A O 1
ATOM 3177 N N . LYS A 1 443 ? -37.054 66.665 38.954 1.00 33.21 444 LYS A N 1
ATOM 3178 C CA . LYS A 1 443 ? -35.712 66.575 39.553 1.00 33.14 444 LYS A CA 1
ATOM 3179 C C . LYS A 1 443 ? -34.601 67.004 38.606 1.00 31.53 444 LYS A C 1
ATOM 3180 O O . LYS A 1 443 ? -33.652 67.678 39.032 1.00 31.15 444 LYS A O 1
ATOM 3186 N N . ASP A 1 444 ? -34.709 66.578 37.343 1.00 29.94 445 ASP A N 1
ATOM 3187 C CA . ASP A 1 444 ? -33.686 66.853 36.322 1.00 29.99 445 ASP A CA 1
ATOM 3188 C C . ASP A 1 444 ? -33.594 68.318 35.908 1.00 28.56 445 ASP A C 1
ATOM 3189 O O . ASP A 1 444 ? -32.519 68.820 35.600 1.00 29.54 445 ASP A O 1
ATOM 3194 N N . MET A 1 445 ? -34.730 68.978 35.847 1.00 27.83 446 MET A N 1
ATOM 3195 C CA . MET A 1 445 ? -34.765 70.376 35.556 1.00 27.49 446 MET A CA 1
ATOM 3196 C C . MET A 1 445 ? -34.220 71.145 36.758 1.00 26.41 446 MET A C 1
ATOM 3197 O O . MET A 1 445 ? -33.442 72.049 36.573 1.00 25.17 446 MET A O 1
ATOM 3202 N N . ILE A 1 446 ? -34.574 70.748 37.982 1.00 25.62 447 ILE A N 1
ATOM 3203 C CA . ILE A 1 446 ? -34.022 71.405 39.178 1.00 25.11 447 ILE A CA 1
ATOM 3204 C C . ILE A 1 446 ? -32.504 71.348 39.143 1.00 25.19 447 ILE A C 1
ATOM 3205 O O . ILE A 1 446 ? -31.817 72.348 39.356 1.00 25.32 447 ILE A O 1
ATOM 3210 N N . SER A 1 447 ? -31.996 70.169 38.837 1.00 25.40 448 SER A N 1
ATOM 3211 C CA . SER A 1 447 ? -30.559 69.951 38.739 1.00 25.12 448 SER A CA 1
ATOM 3212 C C . SER A 1 447 ? -29.878 70.695 37.629 1.00 25.03 448 SER A C 1
ATOM 3213 O O . SER A 1 447 ? -28.726 71.071 37.795 1.00 25.36 448 SER A O 1
ATOM 3216 N N . ALA A 1 448 ? -30.535 70.872 36.490 1.00 24.76 449 ALA A N 1
ATOM 3217 C CA . ALA A 1 448 ? -29.900 71.621 35.427 1.00 25.24 449 ALA A CA 1
ATOM 3218 C C . ALA A 1 448 ? -29.853 73.098 35.836 1.00 25.56 449 ALA A C 1
ATOM 3219 O O . ALA A 1 448 ? -28.943 73.820 35.486 1.00 25.98 449 ALA A O 1
ATOM 3221 N N . GLY A 1 449 ? -30.812 73.507 36.638 1.00 25.78 450 GLY A N 1
ATOM 3222 C CA . GLY A 1 449 ? -30.799 74.806 37.244 1.00 26.88 450 GLY A CA 1
ATOM 3223 C C . GLY A 1 449 ? -29.663 75.029 38.221 1.00 27.88 450 GLY A C 1
ATOM 3224 O O . GLY A 1 449 ? -29.101 76.108 38.264 1.00 28.31 450 GLY A O 1
ATOM 3225 N N . LEU A 1 450 ? -29.327 74.038 39.023 1.00 28.77 451 LEU A N 1
ATOM 3226 C CA . LEU A 1 450 ? -28.224 74.206 39.974 1.00 30.32 451 LEU A CA 1
ATOM 3227 C C . LEU A 1 450 ? -26.885 74.248 39.283 1.00 31.69 451 LEU A C 1
ATOM 3228 O O . LEU A 1 450 ? -25.984 74.973 39.696 1.00 34.67 451 LEU A O 1
ATOM 3233 N N . GLN A 1 451 ? -26.741 73.430 38.252 1.00 32.76 452 GLN A N 1
ATOM 3234 C CA . GLN A 1 451 ? -25.510 73.395 37.482 1.00 33.07 452 GLN A CA 1
ATOM 3235 C C . GLN A 1 451 ? -25.373 74.605 36.585 1.00 31.15 452 GLN A C 1
ATOM 3236 O O . GLN A 1 451 ? -24.272 75.020 36.345 1.00 32.67 452 GLN A O 1
ATOM 3242 N N . SER A 1 452 ? -26.478 75.145 36.078 1.00 29.44 453 SER A N 1
ATOM 3243 C CA . SER A 1 452 ? -26.447 76.257 35.121 1.00 27.99 453 SER A CA 1
ATOM 3244 C C . SER A 1 452 ? -26.421 77.632 35.759 1.00 27.30 453 SER A C 1
ATOM 3245 O O . SER A 1 452 ? -26.116 78.578 35.084 1.00 27.76 453 SER A O 1
ATOM 3248 N N . GLY A 1 453 ? -26.807 77.751 37.021 1.00 26.56 454 GLY A N 1
ATOM 3249 C CA . GLY A 1 453 ? -27.087 79.045 37.629 1.00 26.21 454 GLY A CA 1
ATOM 3250 C C . GLY A 1 453 ? -28.367 79.760 37.187 1.00 26.26 454 GLY A C 1
ATOM 3251 O O . GLY A 1 453 ? -28.543 80.935 37.504 1.00 25.32 454 GLY A O 1
ATOM 3252 N N . ASP A 1 454 ? -29.226 79.077 36.423 1.00 26.60 455 ASP A N 1
ATOM 3253 C CA . ASP A 1 454 ? -30.589 79.534 36.090 1.00 26.49 455 ASP A CA 1
ATOM 3254 C C . ASP A 1 454 ? -31.535 78.721 36.993 1.00 26.56 455 ASP A C 1
ATOM 3255 O O . ASP A 1 454 ? -32.091 77.688 36.601 1.00 25.01 455 ASP A O 1
ATOM 3260 N N . LEU A 1 455 ? -31.732 79.213 38.198 1.00 27.12 456 LEU A N 1
ATOM 3261 C CA . LEU A 1 455 ? -32.394 78.443 39.229 1.00 28.22 456 LEU A CA 1
ATOM 3262 C C . LEU A 1 455 ? -33.888 78.146 38.984 1.00 28.91 456 LEU A C 1
ATOM 3263 O O . LEU A 1 455 ? -34.552 78.751 38.152 1.00 29.28 456 LEU A O 1
ATOM 3268 N N . CYS A 1 456 ? -34.372 77.189 39.767 1.00 29.04 457 CYS A N 1
ATOM 3269 C CA . CYS A 1 456 ? -35.596 76.463 39.534 1.00 28.43 457 CYS A CA 1
ATOM 3270 C C . CYS A 1 456 ? -36.107 75.933 40.825 1.00 26.86 457 CYS A C 1
ATOM 3271 O O . CYS A 1 456 ? -35.326 75.609 41.715 1.00 24.99 457 CYS A O 1
ATOM 3274 N N . TYR A 1 457 ? -37.425 75.759 40.892 1.00 26.56 458 TYR A N 1
ATOM 3275 C CA . TYR A 1 457 ? -38.006 75.124 42.053 1.00 26.12 458 TYR A CA 1
ATOM 3276 C C . TYR A 1 457 ? -39.352 74.595 41.687 1.00 24.78 458 TYR A C 1
ATOM 3277 O O . TYR A 1 457 ? -40.088 75.297 41.020 1.00 24.41 458 TYR A O 1
ATOM 3286 N N . PRO A 1 458 ? -39.659 73.348 42.098 1.00 24.17 459 PRO A N 1
ATOM 3287 C CA . PRO A 1 458 ? -40.934 72.701 41.828 1.00 24.03 459 PRO A CA 1
ATOM 3288 C C . PRO A 1 458 ? -42.152 73.453 42.326 1.00 22.99 459 PRO A C 1
ATOM 3289 O O . PRO A 1 458 ? -42.138 73.965 43.416 1.00 22.68 459 PRO A O 1
ATOM 3293 N N . VAL A 1 459 ? -43.202 73.505 41.536 1.00 22.65 460 VAL A N 1
ATOM 3294 C CA . VAL A 1 459 ? -44.496 73.891 42.097 1.00 23.14 460 VAL A CA 1
ATOM 3295 C C . VAL A 1 459 ? -45.538 72.785 41.954 1.00 22.84 460 VAL A C 1
ATOM 3296 O O . VAL A 1 459 ? -45.479 71.976 41.044 1.00 21.97 460 VAL A O 1
ATOM 3300 N N . LEU A 1 460 ? -46.514 72.844 42.852 1.00 22.99 461 LEU A N 1
ATOM 3301 C CA . LEU A 1 460 ? -47.552 71.846 42.979 1.00 23.29 461 LEU A CA 1
ATOM 3302 C C . LEU A 1 460 ? -48.034 71.318 41.628 1.00 23.70 461 LEU A C 1
ATOM 3303 O O . LEU A 1 460 ? -48.436 72.089 40.797 1.00 24.06 461 LEU A O 1
ATOM 3308 N N . TYR A 1 461 ? -47.934 70.006 41.401 1.00 24.33 462 TYR A N 1
ATOM 3309 C CA . TYR A 1 461 ? -48.569 69.367 40.237 1.00 24.63 462 TYR A CA 1
ATOM 3310 C C . TYR A 1 461 ? -49.753 68.556 40.778 1.00 25.67 462 TYR A C 1
ATOM 3311 O O . TYR A 1 461 ? -49.561 67.593 41.543 1.00 26.60 462 TYR A O 1
ATOM 3320 N N . CYS A 1 462 ? -50.965 68.953 40.394 1.00 25.56 463 CYS A N 1
ATOM 3321 C CA . CYS A 1 462 ? -52.169 68.354 40.939 1.00 25.76 463 CYS A CA 1
ATOM 3322 C C . CYS A 1 462 ? -53.364 68.674 40.063 1.00 26.15 463 CYS A C 1
ATOM 3323 O O . CYS A 1 462 ? -54.257 69.377 40.497 1.00 26.15 463 CYS A O 1
ATOM 3326 N N . PRO A 1 463 ? -53.383 68.155 38.820 1.00 26.89 464 PRO A N 1
ATOM 3327 C CA . PRO A 1 463 ? -54.449 68.433 37.863 1.00 27.44 464 PRO A CA 1
ATOM 3328 C C . PRO A 1 463 ? -55.859 68.186 38.390 1.00 27.89 464 PRO A C 1
ATOM 3329 O O . PRO A 1 463 ? -56.772 68.886 37.989 1.00 27.97 464 PRO A O 1
ATOM 3333 N N . GLU A 1 464 ? -56.051 67.197 39.260 1.00 28.69 465 GLU A N 1
ATOM 3334 C CA . GLU A 1 464 ? -57.397 66.987 39.821 1.00 28.89 465 GLU A CA 1
ATOM 3335 C C . GLU A 1 464 ? -57.891 68.198 40.603 1.00 29.34 465 GLU A C 1
ATOM 3336 O O . GLU A 1 464 ? -59.064 68.529 40.534 1.00 33.44 465 GLU A O 1
ATOM 3342 N N . TYR A 1 465 ? -56.996 68.868 41.306 1.00 28.30 466 TYR A N 1
ATOM 3343 C CA . TYR A 1 465 ? -57.351 70.073 42.040 1.00 27.80 466 TYR A CA 1
ATOM 3344 C C . TYR A 1 465 ? -57.444 71.279 41.127 1.00 28.03 466 TYR A C 1
ATOM 3345 O O . TYR A 1 465 ? -58.336 72.111 41.330 1.00 28.92 466 TYR A O 1
ATOM 3354 N N . HIS A 1 466 ? -56.586 71.357 40.101 1.00 27.92 467 HIS A N 1
ATOM 3355 C CA . HIS A 1 466 ? -56.653 72.476 39.127 1.00 28.62 467 HIS A CA 1
ATOM 3356 C C . HIS A 1 466 ? -57.897 72.370 38.244 1.00 30.22 467 HIS A C 1
ATOM 3357 O O . HIS A 1 466 ? -58.530 73.378 37.949 1.00 30.37 467 HIS A O 1
ATOM 3364 N N . GLU A 1 467 ? -58.255 71.159 37.835 1.00 32.20 468 GLU A N 1
ATOM 3365 C CA . GLU A 1 467 ? -59.413 70.956 36.992 1.00 34.02 468 GLU A CA 1
ATOM 3366 C C . GLU A 1 467 ? -60.617 71.615 37.602 1.00 33.63 468 GLU A C 1
ATOM 3367 O O . GLU A 1 467 ? -61.426 72.197 36.880 1.00 31.85 468 GLU A O 1
ATOM 3373 N N . GLU A 1 468 ? -60.724 71.525 38.926 1.00 35.02 469 GLU A N 1
ATOM 3374 C CA . GLU A 1 468 ? -61.931 71.956 39.612 1.00 38.09 469 GLU A CA 1
ATOM 3375 C C . GLU A 1 468 ? -62.003 73.441 39.921 1.00 36.06 469 GLU A C 1
ATOM 3376 O O . GLU A 1 468 ? -62.989 73.870 40.471 1.00 38.38 469 GLU A O 1
ATOM 3382 N N . VAL A 1 469 ? -60.994 74.227 39.580 1.00 33.98 470 VAL A N 1
ATOM 3383 C CA . VAL A 1 469 ? -61.121 75.686 39.660 1.00 32.85 470 VAL A CA 1
ATOM 3384 C C . VAL A 1 469 ? -61.213 76.377 38.287 1.00 31.99 470 VAL A C 1
ATOM 3385 O O . VAL A 1 469 ? -61.334 77.582 38.220 1.00 33.01 470 VAL A O 1
ATOM 3389 N N . TYR A 1 470 ? -61.203 75.595 37.216 1.00 31.27 471 TYR A N 1
ATOM 3390 C CA . TYR A 1 470 ? -61.322 76.066 35.827 1.00 30.82 471 TYR A CA 1
ATOM 3391 C C . TYR A 1 470 ? -62.655 75.710 35.145 1.00 31.44 471 TYR A C 1
ATOM 3392 O O . TYR A 1 470 ? -62.801 75.912 33.911 1.00 29.65 471 TYR A O 1
ATOM 3401 N N . LYS A 1 471 ? -63.591 75.139 35.916 1.00 32.86 472 LYS A N 1
ATOM 3402 C CA . LYS A 1 471 ? -64.901 74.775 35.395 1.00 33.68 472 LYS A CA 1
ATOM 3403 C C . LYS A 1 471 ? -65.603 76.026 34.836 1.00 31.05 472 LYS A C 1
ATOM 3404 O O . LYS A 1 471 ? -65.621 77.070 35.489 1.00 30.12 472 LYS A O 1
ATOM 3410 N N . SER A 1 472 ? -66.109 75.900 33.612 1.00 28.62 473 SER A N 1
ATOM 3411 C CA . SER A 1 472 ? -66.964 76.871 32.969 1.00 27.62 473 SER A CA 1
ATOM 3412 C C . SER A 1 472 ? -68.360 76.286 32.743 1.00 26.64 473 SER A C 1
ATOM 3413 O O . SER A 1 472 ? -68.469 75.155 32.412 1.00 26.65 473 SER A O 1
ATOM 3416 N N . PRO A 1 473 ? -69.424 77.082 32.864 1.00 26.45 474 PRO A N 1
ATOM 3417 C CA . PRO A 1 473 ? -70.760 76.633 32.482 1.00 26.42 474 PRO A CA 1
ATOM 3418 C C . PRO A 1 473 ? -71.035 76.427 30.969 1.00 27.00 474 PRO A C 1
ATOM 3419 O O . PRO A 1 473 ? -72.029 75.812 30.631 1.00 25.63 474 PRO A O 1
ATOM 3423 N N . CYS A 1 474 ? -70.198 76.954 30.072 1.00 28.05 475 CYS A N 1
ATOM 3424 C CA . CYS A 1 474 ? -70.483 76.881 28.622 1.00 27.75 475 CYS A CA 1
ATOM 3425 C C . CYS A 1 474 ? -69.264 76.586 27.717 1.00 27.08 475 CYS A C 1
ATOM 3426 O O . CYS A 1 474 ? -69.297 76.741 26.499 1.00 26.56 475 CYS A O 1
ATOM 3429 N N . ALA A 1 475 ? -68.184 76.125 28.313 1.00 27.09 476 ALA A N 1
ATOM 3430 C CA . ALA A 1 475 ? -66.996 75.752 27.554 1.00 25.95 476 ALA A CA 1
ATOM 3431 C C . ALA A 1 475 ? -66.239 74.721 28.340 1.00 24.98 476 ALA A C 1
ATOM 3432 O O . ALA A 1 475 ? -66.539 74.452 29.505 1.00 24.28 476 ALA A O 1
ATOM 3434 N N . ASP A 1 476 ? -65.254 74.132 27.695 1.00 24.77 477 ASP A N 1
ATOM 3435 C CA . ASP A 1 476 ? -64.497 73.067 28.338 1.00 25.15 477 ASP A CA 1
ATOM 3436 C C . ASP A 1 476 ? -63.770 73.565 29.579 1.00 24.90 477 ASP A C 1
ATOM 3437 O O . ASP A 1 476 ? -63.741 72.870 30.583 1.00 23.64 477 ASP A O 1
ATOM 3442 N N . MET A 1 477 ? -63.253 74.794 29.507 1.00 25.42 478 MET A N 1
ATOM 3443 C CA . MET A 1 477 ? -62.566 75.407 30.626 1.00 25.86 478 MET A CA 1
ATOM 3444 C C . MET A 1 477 ? -62.539 76.927 30.509 1.00 26.18 478 MET A C 1
ATOM 3445 O O . MET A 1 477 ? -62.746 77.489 29.435 1.00 25.40 478 MET A O 1
ATOM 3450 N N . ARG A 1 478 ? -62.232 77.585 31.613 1.00 27.07 479 ARG A N 1
ATOM 3451 C CA . ARG A 1 478 ? -61.942 79.023 31.582 1.00 28.88 479 ARG A CA 1
ATOM 3452 C C . ARG A 1 478 ? -60.470 79.195 31.381 1.00 29.00 479 ARG A C 1
ATOM 3453 O O . ARG A 1 478 ? -59.781 78.205 31.221 1.00 29.92 479 ARG A O 1
ATOM 3461 N N . ASN A 1 479 ? -59.970 80.421 31.388 1.00 28.90 480 ASN A N 1
ATOM 3462 C CA . ASN A 1 479 ? -58.529 80.615 31.350 1.00 29.99 480 ASN A CA 1
ATOM 3463 C C . ASN A 1 479 ? -57.922 81.234 32.617 1.00 31.62 480 ASN A C 1
ATOM 3464 O O . ASN A 1 479 ? -56.784 81.636 32.599 1.00 33.04 480 ASN A O 1
ATOM 3469 N N . ILE A 1 480 ? -58.683 81.332 33.700 1.00 33.20 481 ILE A N 1
ATOM 3470 C CA . ILE A 1 480 ? -58.185 81.822 35.010 1.00 34.33 481 ILE A CA 1
ATOM 3471 C C . ILE A 1 480 ? -59.013 81.036 36.031 1.00 35.73 481 ILE A C 1
ATOM 3472 O O . ILE A 1 480 ? -60.087 80.568 35.710 1.00 38.32 481 ILE A O 1
ATOM 3474 N N . ALA A 1 481 ? -58.540 80.871 37.250 1.00 37.75 482 ALA A N 1
ATOM 3475 C CA . ALA A 1 481 ? -59.261 80.045 38.211 1.00 39.59 482 ALA A CA 1
ATOM 3476 C C . ALA A 1 481 ? -60.437 80.812 38.803 1.00 40.77 482 ALA A C 1
ATOM 3477 O O . ALA A 1 481 ? -60.402 82.014 38.909 1.00 41.97 482 ALA A O 1
ATOM 3479 N N . ASN A 1 482 ? -61.468 80.099 39.214 1.00 44.57 483 ASN A N 1
ATOM 3480 C CA . ASN A 1 482 ? -62.622 80.694 39.889 1.00 48.86 483 ASN A CA 1
ATOM 3481 C C . ASN A 1 482 ? -62.341 81.103 41.341 1.00 54.28 483 ASN A C 1
ATOM 3482 O O . ASN A 1 482 ? -63.222 81.624 42.011 1.00 56.34 483 ASN A O 1
ATOM 3487 N N . SER A 1 483 ? -61.132 80.849 41.836 1.00 62.17 484 SER A N 1
ATOM 3488 C CA . SER A 1 483 ? -60.758 81.174 43.216 1.00 64.60 484 SER A CA 1
ATOM 3489 C C . SER A 1 483 ? -59.413 81.934 43.237 1.00 66.51 484 SER A C 1
ATOM 3490 O O . SER A 1 483 ? -58.526 81.689 42.409 1.00 63.97 484 SER A O 1
ATOM 3492 N N . SER A 1 484 ? -59.289 82.881 44.170 1.00 69.72 485 SER A N 1
ATOM 3493 C CA . SER A 1 484 ? -57.983 83.427 44.580 1.00 66.44 485 SER A CA 1
ATOM 3494 C C . SER A 1 484 ? -57.225 82.302 45.321 1.00 64.64 485 SER A C 1
ATOM 3495 O O . SER A 1 484 ? -57.848 81.331 45.808 1.00 59.71 485 SER A O 1
ATOM 3497 N N . SER A 1 485 ? -55.895 82.412 45.388 1.00 63.56 486 SER A N 1
ATOM 3498 C CA . SER A 1 485 ? -55.086 81.479 46.199 1.00 59.95 486 SER A CA 1
ATOM 3499 C C . SER A 1 485 ? -55.415 80.005 45.850 1.00 58.03 486 SER A C 1
ATOM 3500 O O . SER A 1 485 ? -55.730 79.153 46.720 1.00 53.49 486 SER A O 1
ATOM 3502 N N . SER A 1 486 ? -55.393 79.749 44.548 1.00 53.61 487 SER A N 1
ATOM 3503 C CA . SER A 1 486 ? -55.513 78.410 44.019 1.00 49.61 487 SER A CA 1
ATOM 3504 C C . SER A 1 486 ? -54.237 78.253 43.239 1.00 47.28 487 SER A C 1
ATOM 3505 O O . SER A 1 486 ? -54.271 78.286 42.017 1.00 54.25 487 SER A O 1
ATOM 3507 N N . ALA A 1 487 ? -53.108 78.200 43.947 1.00 40.93 488 ALA A N 1
ATOM 3508 C CA . ALA A 1 487 ? -51.849 77.699 43.385 1.00 36.41 488 ALA A CA 1
ATOM 3509 C C . ALA A 1 487 ? -51.638 78.202 41.958 1.00 32.98 488 ALA A C 1
ATOM 3510 O O . ALA A 1 487 ? -51.674 77.431 40.990 1.00 32.72 488 ALA A O 1
ATOM 3512 N N . GLY A 1 488 ? -51.407 79.502 41.863 1.00 29.69 489 GLY A N 1
ATOM 3513 C CA . GLY A 1 488 ? -51.537 80.238 40.638 1.00 28.09 489 GLY A CA 1
ATOM 3514 C C . GLY A 1 488 ? -50.582 79.858 39.544 1.00 27.75 489 GLY A C 1
ATOM 3515 O O . GLY A 1 488 ? -50.984 79.838 38.384 1.00 28.38 489 GLY A O 1
ATOM 3516 N N . SER A 1 489 ? -49.324 79.565 39.881 1.00 27.00 490 SER A N 1
ATOM 3517 C CA . SER A 1 489 ? -48.360 79.154 38.850 1.00 26.55 490 SER A CA 1
ATOM 3518 C C . SER A 1 489 ? -48.673 77.785 38.301 1.00 25.44 490 SER A C 1
ATOM 3519 O O . SER A 1 489 ? -48.533 77.594 37.101 1.00 25.92 490 SER A O 1
ATOM 3522 N N . SER A 1 490 ? -49.095 76.846 39.142 1.00 24.79 491 SER A N 1
ATOM 3523 C CA . SER A 1 490 ? -49.460 75.516 38.648 1.00 24.96 491 SER A CA 1
ATOM 3524 C C . SER A 1 490 ? -50.661 75.596 37.722 1.00 26.42 491 SER A C 1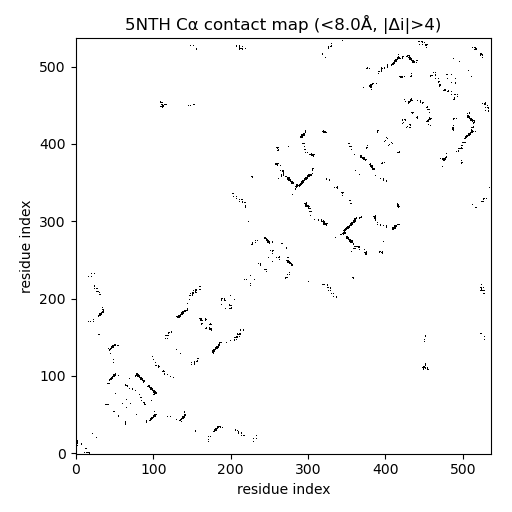
ATOM 3525 O O . SER A 1 490 ? -50.694 74.944 36.684 1.00 27.10 491 SER A O 1
ATOM 3528 N N . CYS A 1 491 ? -51.649 76.399 38.102 1.00 27.48 492 CYS A N 1
ATOM 3529 C CA . CYS A 1 491 ? -52.846 76.561 37.288 1.00 28.88 492 CYS A CA 1
ATOM 3530 C C . CYS A 1 491 ? -52.469 77.052 35.871 1.00 27.78 492 CYS A C 1
ATOM 3531 O O . CYS A 1 491 ? -53.067 76.651 34.872 1.00 27.36 492 CYS A O 1
ATOM 3534 N N . GLY A 1 492 ? -51.443 77.890 35.789 1.00 26.45 493 GLY A N 1
ATOM 3535 C CA . GLY A 1 492 ? -50.969 78.348 34.505 1.00 25.46 493 GLY A CA 1
ATOM 3536 C C . GLY A 1 492 ? -50.405 77.217 33.695 1.00 25.08 493 GLY A C 1
ATOM 3537 O O . GLY A 1 492 ? -50.670 77.107 32.511 1.00 25.37 493 GLY A O 1
ATOM 3538 N N . GLY A 1 493 ? -49.631 76.357 34.333 1.00 24.42 494 GLY A N 1
ATOM 3539 C CA . GLY A 1 493 ? -49.103 75.179 33.651 1.00 23.94 494 GLY A CA 1
ATOM 3540 C C . GLY A 1 493 ? -50.159 74.186 33.217 1.00 23.52 494 GLY A C 1
ATOM 3541 O O . GLY A 1 493 ? -50.108 73.664 32.109 1.00 23.47 494 GLY A O 1
ATOM 3542 N N . TYR A 1 494 ? -51.112 73.932 34.104 1.00 23.57 495 TYR A N 1
ATOM 3543 C CA . TYR A 1 494 ? -52.236 73.014 33.846 1.00 23.59 495 TYR A CA 1
ATOM 3544 C C . TYR A 1 494 ? -53.068 73.434 32.644 1.00 22.93 495 TYR A C 1
ATOM 3545 O O . TYR A 1 494 ? -53.492 72.610 31.851 1.00 22.72 495 TYR A O 1
ATOM 3554 N N . PHE A 1 495 ? -53.288 74.724 32.507 1.00 22.55 496 PHE A N 1
ATOM 3555 C CA . PHE A 1 495 ? -54.025 75.201 31.375 1.00 22.61 496 PHE A CA 1
ATOM 3556 C C . PHE A 1 495 ? -53.312 74.724 30.140 1.00 22.79 496 PHE A C 1
ATOM 3557 O O . PHE A 1 495 ? -53.911 74.100 29.318 1.00 22.74 496 PHE A O 1
ATOM 3565 N N . VAL A 1 496 ? -52.015 74.993 30.043 1.00 23.61 497 VAL A N 1
ATOM 3566 C CA . VAL A 1 496 ? -51.223 74.630 28.855 1.00 23.58 497 VAL A CA 1
ATOM 3567 C C . VAL A 1 496 ? -51.148 73.123 28.677 1.00 23.80 497 VAL A C 1
ATOM 3568 O O . VAL A 1 496 ? -51.202 72.607 27.577 1.00 23.62 497 VAL A O 1
ATOM 3572 N N . GLU A 1 497 ? -51.006 72.408 29.767 1.00 24.46 498 GLU A N 1
ATOM 3573 C CA . GLU A 1 497 ? -50.965 70.967 29.666 1.00 25.52 498 GLU A CA 1
ATOM 3574 C C . GLU A 1 497 ? -52.178 70.379 28.928 1.00 26.04 498 GLU A C 1
ATOM 3575 O O . GLU A 1 497 ? -52.043 69.399 28.189 1.00 27.03 498 GLU A O 1
ATOM 3581 N N . GLN A 1 498 ? -53.355 70.975 29.084 1.00 25.50 499 GLN A N 1
ATOM 3582 C CA . GLN A 1 498 ? -54.536 70.366 28.492 1.00 25.08 499 GLN A CA 1
ATOM 3583 C C . GLN A 1 498 ? -54.534 70.389 26.987 1.00 24.89 499 GLN A C 1
ATOM 3584 O O . GLN A 1 498 ? -55.337 69.704 26.393 1.00 25.53 499 GLN A O 1
ATOM 3590 N N . HIS A 1 499 ? -53.650 71.161 26.361 1.00 24.75 500 HIS A N 1
ATOM 3591 C CA . HIS A 1 499 ? -53.681 71.329 24.903 1.00 24.98 500 HIS A CA 1
ATOM 3592 C C . HIS A 1 499 ? -52.647 70.471 24.205 1.00 24.59 500 HIS A C 1
ATOM 3593 O O . HIS A 1 499 ? -52.470 70.573 22.996 1.00 23.69 500 HIS A O 1
ATOM 3600 N N . LEU A 1 500 ? -51.996 69.596 24.968 1.00 24.99 501 LEU A N 1
ATOM 3601 C CA . LEU A 1 500 ? -51.035 68.669 24.391 1.00 26.06 501 LEU A CA 1
ATOM 3602 C C . LEU A 1 500 ? -51.817 67.629 23.640 1.00 26.90 501 LEU A C 1
ATOM 3603 O O . LEU A 1 500 ? -52.703 66.996 24.209 1.00 26.81 501 LEU A O 1
ATOM 3608 N N . SER A 1 501 ? -51.476 67.458 22.372 1.00 28.35 502 SER A N 1
ATOM 3609 C CA . SER A 1 501 ? -51.979 66.365 21.589 1.00 29.81 502 SER A CA 1
ATOM 3610 C C . SER A 1 501 ? -51.909 65.030 22.339 1.00 30.42 502 SER A C 1
ATOM 3611 O O . SER A 1 501 ? -50.957 64.740 23.055 1.00 29.26 502 SER A O 1
ATOM 3614 N N . GLU A 1 502 ? -52.954 64.228 22.159 1.00 33.40 503 GLU A N 1
ATOM 3615 C CA . GLU A 1 502 ? -53.076 62.938 22.837 1.00 34.52 503 GLU A CA 1
ATOM 3616 C C . GLU A 1 502 ? -52.036 61.945 22.350 1.00 32.25 503 GLU A C 1
ATOM 3617 O O . GLU A 1 502 ? -51.731 61.022 23.052 1.00 32.74 503 GLU A O 1
ATOM 3623 N N . ARG A 1 503 ? -51.446 62.169 21.183 1.00 30.92 504 ARG A N 1
ATOM 3624 C CA . ARG A 1 503 ? -50.361 61.313 20.694 1.00 30.21 504 ARG A CA 1
ATOM 3625 C C . ARG A 1 503 ? -49.045 61.478 21.467 1.00 30.48 504 ARG A C 1
ATOM 3626 O O . ARG A 1 503 ? -48.170 60.627 21.387 1.00 30.37 504 ARG A O 1
ATOM 3634 N N . PHE A 1 504 ? -48.891 62.585 22.180 1.00 30.22 505 PHE A N 1
ATOM 3635 C CA . PHE A 1 504 ? -47.679 62.843 22.934 1.00 30.27 505 PHE A CA 1
ATOM 3636 C C . PHE A 1 504 ? -47.812 62.205 24.296 1.00 30.62 505 PHE A C 1
ATOM 3637 O O . PHE A 1 504 ? -48.761 62.471 24.995 1.00 30.73 505 PHE A O 1
ATOM 3645 N N . ARG A 1 505 ? -46.830 61.405 24.678 1.00 32.47 506 ARG A N 1
ATOM 3646 C CA . ARG A 1 505 ? -46.927 60.529 25.854 1.00 33.64 506 ARG A CA 1
ATOM 3647 C C . ARG A 1 505 ? -45.830 60.742 26.946 1.00 34.46 506 ARG A C 1
ATOM 3648 O O . ARG A 1 505 ? -45.982 60.258 28.072 1.00 36.98 506 ARG A O 1
ATOM 3650 N N . GLY A 1 506 ? -44.753 61.469 26.639 1.00 33.95 507 GLY A N 1
ATOM 3651 C CA . GLY A 1 506 ? -43.684 61.741 27.629 1.00 33.57 507 GLY A CA 1
ATOM 3652 C C . GLY A 1 506 ? -43.859 63.039 28.435 1.00 33.66 507 GLY A C 1
ATOM 3653 O O . GLY A 1 506 ? -44.850 63.737 28.302 1.00 34.02 507 GLY A O 1
ATOM 3654 N N . PRO A 1 507 ? -42.877 63.390 29.270 1.00 32.81 508 PRO A N 1
ATOM 3655 C CA . PRO A 1 507 ? -43.045 64.481 30.202 1.00 32.12 508 PRO A CA 1
ATOM 3656 C C . PRO A 1 507 ? -43.304 65.857 29.589 1.00 32.31 508 PRO A C 1
ATOM 3657 O O . PRO A 1 507 ? -42.749 66.216 28.535 1.00 30.89 508 PRO A O 1
ATOM 3661 N N . PHE A 1 508 ? -44.128 66.619 30.297 1.00 32.36 509 PHE A N 1
ATOM 3662 C CA . PHE A 1 508 ? -44.365 68.017 30.005 1.00 32.45 509 PHE A CA 1
ATOM 3663 C C . PHE A 1 508 ? -43.772 68.805 31.159 1.00 31.25 509 PHE A C 1
ATOM 3664 O O . PHE A 1 508 ? -44.165 68.582 32.318 1.00 30.80 509 PHE A O 1
ATOM 3672 N N . VAL A 1 509 ? -42.822 69.689 30.840 1.00 30.06 510 VAL A N 1
ATOM 3673 C CA . VAL A 1 509 ? -42.088 70.476 31.844 1.00 29.55 510 VAL A CA 1
ATOM 3674 C C . VAL A 1 509 ? -42.299 71.922 31.555 1.00 28.15 510 VAL A C 1
ATOM 3675 O O . VAL A 1 509 ? -41.788 72.436 30.565 1.00 26.85 510 VAL A O 1
ATOM 3679 N N . HIS A 1 510 ? -43.037 72.562 32.455 1.00 28.06 511 HIS A N 1
ATOM 3680 C CA . HIS A 1 510 ? -43.417 73.953 32.327 1.00 27.80 511 HIS A CA 1
ATOM 3681 C C . HIS A 1 510 ? -42.578 74.797 33.235 1.00 26.73 511 HIS A C 1
ATOM 3682 O O . HIS A 1 510 ? -42.600 74.579 34.436 1.00 26.17 511 HIS A O 1
ATOM 3689 N N . VAL A 1 511 ? -41.845 75.750 32.657 1.00 26.15 512 VAL A N 1
ATOM 3690 C CA . VAL A 1 511 ? -41.002 76.649 33.439 1.00 26.11 512 VAL A CA 1
ATOM 3691 C C . VAL A 1 511 ? -41.558 78.066 33.431 1.00 26.08 512 VAL A C 1
ATOM 3692 O O . VAL A 1 511 ? -41.589 78.754 32.408 1.00 25.03 512 VAL A O 1
ATOM 3696 N N . ASP A 1 512 ? -41.998 78.496 34.601 1.00 26.89 513 ASP A N 1
ATOM 3697 C CA . ASP A 1 512 ? -42.568 79.828 34.772 1.00 27.40 513 ASP A CA 1
ATOM 3698 C C . ASP A 1 512 ? -41.515 80.781 35.301 1.00 26.08 513 ASP A C 1
ATOM 3699 O O . ASP A 1 512 ? -41.233 80.790 36.469 1.00 24.33 513 ASP A O 1
ATOM 3704 N N . MET A 1 513 ? -40.983 81.615 34.434 1.00 26.83 514 MET A N 1
ATOM 3705 C CA . MET A 1 513 ? -39.831 82.427 34.799 1.00 28.00 514 MET A CA 1
ATOM 3706 C C . MET A 1 513 ? -40.142 83.909 34.689 1.00 28.11 514 MET A C 1
ATOM 3707 O O . MET A 1 513 ? -39.372 84.674 34.167 1.00 28.28 514 MET A O 1
ATOM 3712 N N . ALA A 1 514 ? -41.264 84.320 35.243 1.00 29.06 515 ALA A N 1
ATOM 3713 C CA . ALA A 1 514 ? -41.668 85.718 35.137 1.00 29.60 515 ALA A CA 1
ATOM 3714 C C . ALA A 1 514 ? -40.686 86.712 35.816 1.00 29.71 515 ALA A C 1
ATOM 3715 O O . ALA A 1 514 ? -40.248 87.653 35.175 1.00 29.79 515 ALA A O 1
ATOM 3717 N N . TYR A 1 515 ? -40.341 86.481 37.082 1.00 29.71 516 TYR A N 1
ATOM 3718 C CA . TYR A 1 515 ? -39.390 87.327 37.816 1.00 30.59 516 TYR A CA 1
ATOM 3719 C C . TYR A 1 515 ? -37.886 87.083 37.510 1.00 29.56 516 TYR A C 1
ATOM 3720 O O . TYR A 1 515 ? -37.142 88.035 37.374 1.00 29.78 516 TYR A O 1
ATOM 3729 N N . PRO A 1 516 ? -37.438 85.824 37.366 1.00 28.61 517 PRO A N 1
ATOM 3730 C CA . PRO A 1 516 ? -35.993 85.601 37.072 1.00 28.14 517 PRO A CA 1
ATOM 3731 C C . PRO A 1 516 ? -35.483 86.145 35.712 1.00 27.37 517 PRO A C 1
ATOM 3732 O O . PRO A 1 516 ? -34.272 86.310 35.519 1.00 26.25 517 PRO A O 1
ATOM 3736 N N . THR A 1 517 ? -36.415 86.442 34.808 1.00 26.22 518 THR A N 1
ATOM 3737 C CA . THR A 1 517 ? -36.100 86.920 33.491 1.00 25.62 518 THR A CA 1
ATOM 3738 C C . THR A 1 517 ? -35.505 88.326 33.484 1.00 24.37 518 THR A C 1
ATOM 3739 O O . THR A 1 517 ? -34.977 88.750 32.475 1.00 23.22 518 THR A O 1
ATOM 3743 N N . SER A 1 518 ? -35.667 89.065 34.569 1.00 23.71 519 SER A N 1
ATOM 3744 C CA . SER A 1 518 ? -35.146 90.412 34.656 1.00 23.95 519 SER A CA 1
ATOM 3745 C C . SER A 1 518 ? -34.856 90.803 36.067 1.00 24.27 519 SER A C 1
ATOM 3746 O O . SER A 1 518 ? -35.362 90.223 37.003 1.00 23.85 519 SER A O 1
ATOM 3749 N N . ASN A 1 519 ? -34.020 91.818 36.185 1.00 25.45 520 ASN A N 1
ATOM 3750 C CA . ASN A 1 519 ? -33.686 92.425 37.445 1.00 26.52 520 ASN A CA 1
ATOM 3751 C C . ASN A 1 519 ? -33.483 93.951 37.245 1.00 27.44 520 ASN A C 1
ATOM 3752 O O . ASN A 1 519 ? -33.872 94.498 36.214 1.00 26.64 520 ASN A O 1
ATOM 3757 N N . THR A 1 520 ? -32.859 94.626 38.208 1.00 29.28 521 THR A N 1
ATOM 3758 C CA . THR A 1 520 ? -32.696 96.086 38.147 1.00 31.06 521 THR A CA 1
ATOM 3759 C C . THR A 1 520 ? -32.125 96.554 36.816 1.00 30.94 521 THR A C 1
ATOM 3760 O O . THR A 1 520 ? -32.616 97.484 36.190 1.00 32.43 521 THR A O 1
ATOM 3764 N N . ALA A 1 521 ? -31.066 95.892 36.405 1.00 31.06 522 ALA A N 1
ATOM 3765 C CA . ALA A 1 521 ? -30.346 96.264 35.210 1.00 30.00 522 ALA A CA 1
ATOM 3766 C C . ALA A 1 521 ? -31.093 95.878 33.945 1.00 29.59 522 ALA A C 1
ATOM 3767 O O . ALA A 1 521 ? -30.745 96.382 32.887 1.00 30.59 522 ALA A O 1
ATOM 3769 N N . GLY A 1 522 ? -32.091 94.986 34.036 1.00 27.70 523 GLY A N 1
ATOM 3770 C CA . GLY A 1 522 ? -32.864 94.575 32.874 1.00 26.09 523 GLY A CA 1
ATOM 3771 C C . GLY A 1 522 ? -32.811 93.078 32.721 1.00 25.57 523 GLY A C 1
ATOM 3772 O O . GLY A 1 522 ? -32.744 92.359 33.696 1.00 25.43 523 GLY A O 1
ATOM 3773 N N . ALA A 1 523 ? -32.833 92.627 31.478 1.00 25.46 524 ALA A N 1
ATOM 3774 C CA . ALA A 1 523 ? -32.977 91.217 31.120 1.00 25.69 524 ALA A CA 1
ATOM 3775 C C . ALA A 1 523 ? -31.786 90.368 31.577 1.00 25.87 524 ALA A C 1
ATOM 3776 O O . ALA A 1 523 ? -30.656 90.799 31.450 1.00 27.67 524 ALA A O 1
ATOM 3778 N N . THR A 1 524 ? -32.049 89.178 32.107 1.00 25.63 525 THR A N 1
ATOM 3779 C CA . THR A 1 524 ? -31.017 88.302 32.646 1.00 25.71 525 THR A CA 1
ATOM 3780 C C . THR A 1 524 ? -30.514 87.249 31.683 1.00 25.79 525 THR A C 1
ATOM 3781 O O . THR A 1 524 ? -29.470 86.664 31.921 1.00 26.45 525 THR A O 1
ATOM 3785 N N . GLY A 1 525 ? -31.249 86.994 30.612 1.00 26.23 526 GLY A N 1
ATOM 3786 C CA . GLY A 1 525 ? -30.941 85.886 29.706 1.00 26.68 526 GLY A CA 1
ATOM 3787 C C . GLY A 1 525 ? -31.411 84.525 30.220 1.00 26.93 526 GLY A C 1
ATOM 3788 O O . GLY A 1 525 ? -31.149 83.493 29.585 1.00 27.69 526 GLY A O 1
ATOM 3789 N N . TYR A 1 526 ? -32.107 84.514 31.363 1.00 25.98 527 TYR A N 1
ATOM 3790 C CA . TYR A 1 526 ? -32.577 83.284 31.975 1.00 25.69 527 TYR A CA 1
ATOM 3791 C C . TYR A 1 526 ? -33.248 82.375 30.968 1.00 26.46 527 TYR A C 1
ATOM 3792 O O . TYR A 1 526 ? -34.072 82.829 30.185 1.00 26.86 527 TYR A O 1
ATOM 3801 N N . GLY A 1 527 ? -32.906 81.088 31.044 1.00 26.81 528 GLY A N 1
ATOM 3802 C CA . GLY A 1 527 ? -33.514 80.060 30.243 1.00 26.90 528 GLY A CA 1
ATOM 3803 C C . GLY A 1 527 ? -32.522 79.405 29.321 1.00 27.62 528 GLY A C 1
ATOM 3804 O O . GLY A 1 527 ? -32.605 78.209 29.085 1.00 28.05 528 GLY A O 1
ATOM 3805 N N . VAL A 1 528 ? -31.598 80.193 28.792 1.00 28.69 529 VAL A N 1
ATOM 3806 C CA . VAL A 1 528 ? -30.667 79.756 27.762 1.00 29.93 529 VAL A CA 1
ATOM 3807 C C . VAL A 1 528 ? -29.751 78.651 28.265 1.00 31.36 529 VAL A C 1
ATOM 3808 O O . VAL A 1 528 ? -29.472 77.682 27.550 1.00 33.40 529 VAL A O 1
ATOM 3812 N N . THR A 1 529 ? -29.264 78.830 29.488 1.00 31.43 530 THR A N 1
ATOM 3813 C CA . THR A 1 529 ? -28.295 77.927 30.088 1.00 30.55 530 THR A CA 1
ATOM 3814 C C . THR A 1 529 ? -28.985 76.834 30.905 1.00 30.09 530 THR A C 1
ATOM 3815 O O . THR A 1 529 ? -28.372 75.781 31.195 1.00 30.31 530 THR A O 1
ATOM 3819 N N . LEU A 1 530 ? -30.240 77.066 31.298 1.00 27.98 531 LEU A N 1
ATOM 3820 C CA . LEU A 1 530 ? -30.991 76.027 31.961 1.00 26.34 531 LEU A CA 1
ATOM 3821 C C . LEU A 1 530 ? -31.165 74.872 30.977 1.00 25.47 531 LEU A C 1
ATOM 3822 O O . LEU A 1 530 ? -30.851 73.728 31.284 1.00 24.87 531 LEU A O 1
ATOM 3827 N N . VAL A 1 531 ? -31.616 75.214 29.777 1.00 25.34 532 VAL A N 1
ATOM 3828 C CA . VAL A 1 531 ? -31.947 74.263 28.708 1.00 25.27 532 VAL A CA 1
ATOM 3829 C C . VAL A 1 531 ? -30.730 73.571 28.097 1.00 26.38 532 VAL A C 1
ATOM 3830 O O . VAL A 1 531 ? -30.774 72.396 27.759 1.00 27.17 532 VAL A O 1
ATOM 3834 N N . PHE A 1 532 ? -29.658 74.320 27.918 1.00 27.33 533 PHE A N 1
ATOM 3835 C CA . PHE A 1 532 ? -28.406 73.741 27.526 1.00 27.26 533 PHE A CA 1
ATOM 3836 C C . PHE A 1 532 ? -28.003 72.643 28.516 1.00 27.33 533 PHE A C 1
ATOM 3837 O O . PHE A 1 532 ? -27.738 71.527 28.105 1.00 27.43 533 PHE A O 1
ATOM 3845 N N . GLU A 1 533 ? -28.019 72.929 29.814 1.00 28.42 534 GLU A N 1
ATOM 3846 C CA . GLU A 1 533 ? -27.651 71.909 30.817 1.00 29.59 534 GLU A CA 1
ATOM 3847 C C . GLU A 1 533 ? -28.601 70.731 30.793 1.00 29.76 534 GLU A C 1
ATOM 3848 O O . GLU A 1 533 ? -28.167 69.581 30.650 1.00 30.84 534 GLU A O 1
ATOM 3854 N N . PHE A 1 534 ? -29.886 71.038 30.928 1.00 28.17 535 PHE A N 1
ATOM 3855 C CA . PHE A 1 534 ? -30.919 70.043 30.974 1.00 28.22 535 PHE A CA 1
ATOM 3856 C C . PHE A 1 534 ? -30.810 69.038 29.830 1.00 28.34 535 PHE A C 1
ATOM 3857 O O . PHE A 1 534 ? -30.855 67.840 30.072 1.00 28.06 535 PHE A O 1
ATOM 3865 N N . LEU A 1 535 ? -30.641 69.526 28.606 1.00 29.03 536 LEU A N 1
ATOM 3866 C CA . LEU A 1 535 ? -30.459 68.664 27.440 1.00 29.65 536 LEU A CA 1
ATOM 3867 C C . LEU A 1 535 ? -29.089 67.986 27.380 1.00 31.73 536 LEU A C 1
ATOM 3868 O O . LEU A 1 535 ? -29.007 66.846 26.953 1.00 30.61 536 LEU A O 1
ATOM 3873 N N . ARG A 1 536 ? -28.024 68.675 27.799 1.00 35.08 537 ARG A N 1
ATOM 3874 C CA . ARG A 1 536 ? -26.704 68.060 27.809 1.00 39.08 537 ARG A CA 1
ATOM 3875 C C . ARG A 1 536 ? -26.697 66.833 28.742 1.00 44.66 537 ARG A C 1
ATOM 3876 O O . ARG A 1 536 ? -26.255 65.751 28.337 1.00 48.69 537 ARG A O 1
ATOM 3884 N N . GLN A 1 537 ? -27.211 66.963 29.960 1.00 49.01 538 GLN A N 1
ATOM 3885 C CA . GLN A 1 537 ? -27.255 65.805 30.842 1.00 53.20 538 GLN A CA 1
ATOM 3886 C C . GLN A 1 537 ? -28.296 64.804 30.282 1.00 57.81 538 GLN A C 1
ATOM 3887 O O . GLN A 1 537 ? -29.486 65.070 30.331 1.00 52.81 538 GLN A O 1
ATOM 3889 N N . HIS A 1 538 ? -27.816 63.685 29.715 1.00 68.63 539 HIS A N 1
ATOM 3890 C CA . HIS A 1 538 ? -28.676 62.636 29.096 1.00 76.75 539 HIS A CA 1
ATOM 3891 C C . HIS A 1 538 ? -29.933 63.187 28.379 1.00 76.97 539 HIS A C 1
ATOM 3892 O O . HIS A 1 538 ? -30.988 63.400 28.990 1.00 71.92 539 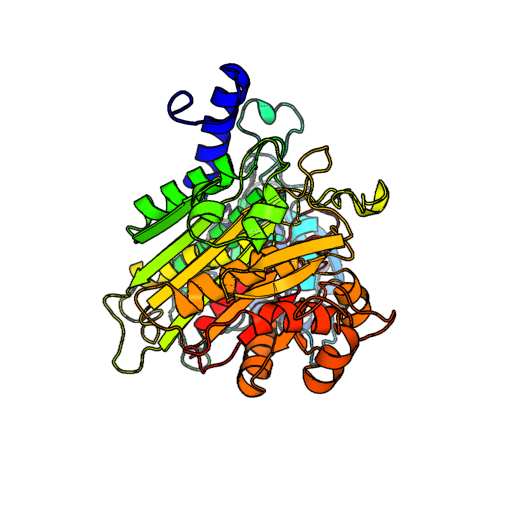HIS A O 1
#

Organism: Leishmania major (NCBI:txid5664)

Sequence (537 aa):
SAMKRPRSNSIVEETAVSAYVQTCTNFKSNVTFTDISKVSCVAYHVLLVGALEQLRDNSLKSVLFYCPAVAEALQRVKAGSTVKTLAEVPGRKGYTEVMVTALPATTSRTNCPYRADSMSEAVAAACGSVEEGEVLDVYVCAPAGSETAVANAVARAAPHSYTAKAGQATKAYMKQAMSLNVVMSSRAAFTQELVRGKSVCVAELEAICTSVQLCQRLVDTPPCMLDTVVYAEIAAAYAAELGVDMTVIKGDELREKGYGGIYAVGKCAQYPAHLVTLRYRNPNAAEGAKNIAMVGKGIVYDCGGLALKPAAHMTNMKTDMGGSAGVFCAFIAVVRSMKMQRTHFSHIANISVTLCLAENAIGPHSYRNDDVVVMKSGKSVEVMNTDAEGRIVLGDGVYYATGEQDFVPDVLIDMATLTGAQGVATGSKHAGVYASDAEAEKDMISAGLQSGDLCYPVLYCPEYHEEVYKSPCADMRNIANSSSSAGSSCGGYFVEQHLSERFRGPFVHVDMAYPTSNTAGATGYGVTLVFEFLRQH

B-factor: mean 33.72, std 8.93, range [10.01, 80.6]